Protein AF-0000000084356161 (afdb_homodimer)

Nearest PDB structures (foldseek):
  9g2r-assembly1_E  TM=7.927E-01  e=1.659E-05  Homo sapiens
  9g2r-assembly1_A  TM=8.317E-01  e=7.715E-05  Homo sapiens
  2z0v-assembly1_A  TM=7.159E-01  e=3.259E-04  Homo sapiens
  1wdz-assembly1_A  TM=3.996E-01  e=5.833E-02  Homo sapiens
  1y2o-assembly1_B  TM=3.896E-01  e=5.314E-01  Homo sapiens

Organism: NCBI:txid211096

Foldseek 3Di:
DPPPPPPVVVVVVVVVVVVVVVVVPVVPPPPPPPPDDDQCDPVLLVVLVVCVVVVPDPADADDDDPLLVVLVVVLVVVVVVLVVVLVPLCCLVAQASQPDCVVVVVVPVPDPVVLLVVVVVVVPVVVVVVVVVVVVPDQDDPCPDPDSPRNHYDLLVVLSVLLVVLVVCVVPPVCVVVSVVSNVSSVLSNVLSVLVNSLSVLSVVLRNVVSVVCCVPQVVVLVVLVVVLVSLSSSLSSLVVVLVVLPVVDDPVRRDPVVSVVSVVVSVVSVVVNVVSSVVSSVSSVVCVVPCPPVVSVVSSVVSVVVSVVVSVVSVVPDPD/DPPPPPPVVVVVVVVVVVVVVVVVVVVPPPPPPPPDDDQCDPVLLVVLVVCVVVVPDPADADDDDPLLVVLVVVLVVVVVVLVVVLVPLCCLVAQASQPDCVVVVVVPVPDPVVLLVVPVPPVPVVVVVVVVVVVVPPQDDPCPDPDSPRNHYDLLVVLSVLLVVLVVCVVPPVCVVVSVVSNVSSVLSNVLSVLVNSLSVCSVVLRNVVSVVCCVPQVVVLVVLVVVLVSLSSSLSSLVVVLVVLPVVDDPVRRDPVVSVVSVVVSVVSVVVNVVSSVVSSVSSVVCVVPCPPVVSVVSSVVSVVVSVVVSVVSVVVDPD

Secondary structure (DSSP, 8-state):
----THHHHHHHHHHHHHHHHHHHHHTTT---TT--SSS--HHHHHHHHHHHHHT-S---PPPPPHHHHHHHHHHHHHHHHHHHHHHHHGGGGSTTTT--GGGTGGGTTS-THHHHHHTTTTTTHHHHHHHHHHHTTSS--------TT----HHHHHHHHHHHHHGGGTT-GGGHHHHHHHHHHHHHHHHHHHHHHHHHHHIIIIIIIHHHHHIIIIIHHHHHHHHHHHHHHHHHHHHHHHHHHHHHH--TTT--HHHHHHHHHHHHHHHHHHHHHHHHHHHHHHHHHHH--HHHHHHHHHHHHHHHHHHHHHHHHHS--/----THHHHHHHHHHHHHHHHHHHHHTTT---TT--SSS--HHHHHHHHHHHHHT-S---PPPPPHHHHHHHHHHHHHHHHHHHHHHHHGGGGSTTTT--HHHHGGGTTS-TTTHHHHTTTTHHHHHHHHHHHHHTTSS--------TT----HHHHHHHHHHHHHGGGTT-GGGHHHHHHHHHHHHHHHHHHHHHHHHHHHIIIIIIIHHHHHIIIIIHHHHHHHHHHHHHHHHHHHHHHHHHHHHHH--TTT--HHHHHHHHHHHHHHHHHHHHHHHHHHHHHHHHHHH--HHHHHHHHHHHHHHHHHHHHHHHHHS--

Sequence (642 aa):
MSFNFDAFSKKLQDVAAQTSSKFNDTISNIDFKQIQESTTSTFDKTARLIEEKTNMKNIDITQYPQEYTQAVNKFKHYEQLINKALSFTTIVDHDDYDLNYHLSQSLTNYDVNELKSSFNSFSSKIKNTTNDLINNGILTNAHFGDNKNKKLGFNHTFSMKVMECLNLLKEYPEDEYLRLQLLNFSNIQNSLGDLKLIKNEIYKSEFNLSLKTLLLKKFKPIHDLIKQVEDHRITYDIQRSKVLDYTKKNNSTTIDQDKLEEIKNKMNQDEDVFANSIENCILEINKLFEELQLLEYFRKLVQAELDYHKNSVKLLESFDFMSFNFDAFSKKLQDVAAQTSSKFNDTISNIDFKQIQESTTSTFDKTARLIEEKTNMKNIDITQYPQEYTQAVNKFKHYEQLINKALSFTTIVDHDDYDLNYHLSQSLTNYDVNELKSSFNSFSSKIKNTTNDLINNGILTNAHFGDNKNKKLGFNHTFSMKVMECLNLLKEYPEDEYLRLQLLNFSNIQNSLGDLKLIKNEIYKSEFNLSLKTLLLKKFKPIHDLIKQVEDHRITYDIQRSKVLDYTKKNNSTTIDQDKLEEIKNKMNQDEDVFANSIENCILEINKLFEELQLLEYFRKLVQAELDYHKNSVKLLESFDF

pLDDT: mean 73.03, std 26.44, range [22.86, 98.19]

Radius of gyration: 39.64 Å; Cα contacts (8 Å, |Δi|>4): 483; chains: 2; bounding box: 60×140×83 Å

InterPro domains:
  IPR018859 BAR domain-containing family [PF10455] (41-318)
  IPR027267 AH/BAR domain superfamily [G3DSA:1.20.1270.60] (14-320)
  IPR027267 AH/BAR domain superfamily [SSF103657] (45-319)

Structure (mmCIF, N/CA/C/O backbone):
data_AF-0000000084356161-model_v1
#
loop_
_entity.id
_entity.type
_entity.pdbx_description
1 polymer 'Protein GVP36'
#
loop_
_atom_site.group_PDB
_atom_site.id
_atom_site.type_symbol
_atom_site.label_atom_id
_atom_site.label_alt_id
_atom_site.label_comp_id
_atom_site.label_asym_id
_atom_site.label_entity_id
_atom_site.label_seq_id
_atom_site.pdbx_PDB_ins_code
_atom_site.Cartn_x
_atom_site.Cartn_y
_atom_site.Cartn_z
_atom_site.occupancy
_atom_site.B_iso_or_equiv
_atom_site.auth_seq_id
_atom_site.auth_comp_id
_atom_site.auth_asym_id
_atom_site.auth_atom_id
_atom_site.pdbx_PDB_model_num
ATOM 1 N N . MET A 1 1 ? 23.047 35.031 -14.602 1 23.06 1 MET A N 1
ATOM 2 C CA . MET A 1 1 ? 21.844 35 -15.422 1 23.06 1 MET A CA 1
ATOM 3 C C . MET A 1 1 ? 20.672 35.625 -14.695 1 23.06 1 MET A C 1
ATOM 5 O O . MET A 1 1 ? 20.406 35.312 -13.531 1 23.06 1 MET A O 1
ATOM 9 N N . SER A 1 2 ? 20.391 36.938 -15.008 1 25.84 2 SER A N 1
ATOM 10 C CA . SER A 1 2 ? 19.5 37.969 -14.516 1 25.84 2 SER A CA 1
ATOM 11 C C . SER A 1 2 ? 18.047 37.5 -14.523 1 25.84 2 SER A C 1
ATOM 13 O O . SER A 1 2 ? 17.5 37.156 -15.57 1 25.84 2 SER A O 1
ATOM 15 N N . PHE A 1 3 ? 17.656 36.625 -13.547 1 28.77 3 PHE A N 1
ATOM 16 C CA . PHE A 1 3 ? 16.312 36.125 -13.305 1 28.77 3 PHE A CA 1
ATOM 17 C C . PHE A 1 3 ? 15.297 37.25 -13.375 1 28.77 3 PHE A C 1
ATOM 19 O O . PHE A 1 3 ? 15.398 38.219 -12.625 1 28.77 3 PHE A O 1
ATOM 26 N N . ASN A 1 4 ? 14.82 37.562 -14.664 1 29.33 4 ASN A N 1
ATOM 27 C CA . ASN A 1 4 ? 13.953 38.625 -15.156 1 29.33 4 ASN A CA 1
ATOM 28 C C . ASN A 1 4 ? 12.664 38.719 -14.352 1 29.33 4 ASN A C 1
ATOM 30 O O . ASN A 1 4 ? 11.812 37.844 -14.422 1 29.33 4 ASN A O 1
ATOM 34 N N . PHE A 1 5 ? 12.672 39.281 -13.125 1 28.12 5 PHE A N 1
ATOM 35 C CA . PHE A 1 5 ? 11.68 39.719 -12.148 1 28.12 5 PHE A CA 1
ATOM 36 C C . PHE A 1 5 ? 10.531 40.469 -12.836 1 28.12 5 PHE A C 1
ATOM 38 O O . PHE A 1 5 ? 9.578 40.875 -12.18 1 28.12 5 PHE A O 1
ATOM 45 N N . ASP A 1 6 ? 10.75 40.875 -14.188 1 33.78 6 ASP A N 1
ATOM 46 C CA . ASP A 1 6 ? 9.805 41.781 -14.844 1 33.78 6 ASP A CA 1
ATOM 47 C C . ASP A 1 6 ? 8.484 41.062 -15.125 1 33.78 6 ASP A C 1
ATOM 49 O O . ASP A 1 6 ? 7.418 41.656 -15.062 1 33.78 6 ASP A O 1
ATOM 53 N N . ALA A 1 7 ? 8.562 39.75 -15.562 1 33.25 7 ALA A N 1
ATOM 54 C CA . ALA A 1 7 ? 7.383 39.125 -16.141 1 33.25 7 ALA A CA 1
ATOM 55 C C . ALA A 1 7 ? 6.355 38.781 -15.055 1 33.25 7 ALA A C 1
ATOM 57 O O . ALA A 1 7 ? 5.152 38.781 -15.32 1 33.25 7 ALA A O 1
ATOM 58 N N . PHE A 1 8 ? 6.848 38.406 -13.836 1 31.08 8 PHE A N 1
ATOM 59 C CA . PHE A 1 8 ? 5.898 38.031 -12.797 1 31.08 8 PHE A CA 1
ATOM 60 C C . PHE A 1 8 ? 5.113 39.25 -12.328 1 31.08 8 PHE A C 1
ATOM 62 O O . PHE A 1 8 ? 3.934 39.156 -11.992 1 31.08 8 PHE A O 1
ATOM 69 N N . SER A 1 9 ? 5.77 40.469 -12.352 1 31.44 9 SER A N 1
ATOM 70 C CA . SER A 1 9 ? 5.086 41.719 -11.961 1 31.44 9 SER A CA 1
ATOM 71 C C . SER A 1 9 ? 3.938 42.031 -12.906 1 31.44 9 SER A C 1
ATOM 73 O O . SER A 1 9 ? 2.895 42.531 -12.477 1 31.44 9 SER A O 1
ATOM 75 N N . LYS A 1 10 ? 4.152 41.656 -14.18 1 34.88 10 LYS A N 1
ATOM 76 C CA . LYS A 1 10 ? 3.154 42 -15.188 1 34.88 10 LYS A CA 1
ATOM 77 C C . LYS A 1 10 ? 1.898 41.156 -15.039 1 34.88 10 LYS A C 1
ATOM 79 O O . LYS A 1 10 ? 0.782 41.656 -15.219 1 34.88 10 LYS A O 1
ATOM 84 N N . LYS A 1 11 ? 2.105 39.906 -14.734 1 33.34 11 LYS A N 1
ATOM 85 C CA . LYS A 1 11 ? 0.91 39.062 -14.688 1 33.34 11 LYS A CA 1
ATOM 86 C C . LYS A 1 11 ? 0.013 39.469 -13.516 1 33.34 11 LYS A C 1
ATOM 88 O O . LYS A 1 11 ? -1.214 39.406 -13.625 1 33.34 11 LYS A O 1
ATOM 93 N N . LEU A 1 12 ? 0.732 39.75 -12.43 1 31.34 12 LEU A N 1
ATOM 94 C CA . LEU A 1 12 ? -0.088 40.219 -11.328 1 31.34 12 LEU A CA 1
ATOM 95 C C . LEU A 1 12 ? -0.757 41.531 -11.672 1 31.34 12 LEU A C 1
ATOM 97 O O . LEU A 1 12 ? -1.89 41.781 -11.258 1 31.34 12 LEU A O 1
ATOM 101 N N . GLN A 1 13 ? -0.106 42.344 -12.531 1 33.88 13 GLN A N 1
ATOM 102 C CA . GLN A 1 13 ? -0.739 43.562 -12.984 1 33.88 13 GLN A CA 1
ATOM 103 C C . GLN A 1 13 ? -1.972 43.281 -13.836 1 33.88 13 GLN A C 1
ATOM 105 O O . GLN A 1 13 ? -2.98 43.969 -13.734 1 33.88 13 GLN A O 1
ATOM 110 N N . ASP A 1 14 ? -1.808 42.25 -14.68 1 34.5 14 ASP A N 1
ATOM 111 C CA . ASP A 1 14 ? -2.922 41.969 -15.578 1 34.5 14 ASP A CA 1
ATOM 112 C C . ASP A 1 14 ? -4.141 41.469 -14.812 1 34.5 14 ASP A C 1
ATOM 114 O O . ASP A 1 14 ? -5.277 41.812 -15.148 1 34.5 14 ASP A O 1
ATOM 118 N N . VAL A 1 15 ? -4.016 40.531 -13.859 1 34.47 15 VAL A N 1
ATOM 119 C CA . VAL A 1 15 ? -5.195 40.094 -13.125 1 34.47 15 VAL A CA 1
ATOM 120 C C . VAL A 1 15 ? -5.73 41.219 -12.258 1 34.47 15 VAL A C 1
ATOM 122 O O . VAL A 1 15 ? -6.945 41.375 -12.117 1 34.47 15 VAL A O 1
ATOM 125 N N . ALA A 1 16 ? -4.824 42.094 -11.742 1 31.66 16 ALA A N 1
ATOM 126 C CA . ALA A 1 16 ? -5.34 43.281 -11.07 1 31.66 16 ALA A CA 1
ATOM 127 C C . ALA A 1 16 ? -6.062 44.219 -12.055 1 31.66 16 ALA A C 1
ATOM 129 O O . ALA A 1 16 ? -7.062 44.844 -11.703 1 31.66 16 ALA A O 1
ATOM 130 N N . ALA A 1 17 ? -5.566 44.188 -13.297 1 34.09 17 ALA A N 1
ATOM 131 C CA . ALA A 1 17 ? -6.219 45 -14.305 1 34.09 17 ALA A CA 1
ATOM 132 C C . ALA A 1 17 ? -7.613 44.5 -14.625 1 34.09 17 ALA A C 1
ATOM 134 O O . ALA A 1 17 ? -8.547 45.281 -14.805 1 34.09 17 ALA A O 1
ATOM 135 N N . GLN A 1 18 ? -7.629 43.156 -14.859 1 32.16 18 GLN A N 1
ATOM 136 C CA . GLN A 1 18 ? -8.922 42.656 -15.312 1 32.16 18 GLN A CA 1
ATOM 137 C C . GLN A 1 18 ? -9.969 42.75 -14.203 1 32.16 18 GLN A C 1
ATOM 139 O O . GLN A 1 18 ? -11.148 43 -14.477 1 32.16 18 GLN A O 1
ATOM 144 N N . THR A 1 19 ? -9.523 42.469 -12.945 1 32.19 19 THR A N 1
ATOM 145 C CA . THR A 1 19 ? -10.539 42.594 -11.906 1 32.19 19 THR A CA 1
ATOM 146 C C . THR A 1 19 ? -10.836 44.062 -11.617 1 32.19 19 THR A C 1
ATOM 148 O O . THR A 1 19 ? -11.906 44.406 -11.109 1 32.19 19 THR A O 1
ATOM 151 N N . SER A 1 20 ? -9.883 44.906 -12.023 1 32.5 20 SER A N 1
ATOM 152 C CA . SER A 1 20 ? -10.18 46.312 -11.773 1 32.5 20 SER A CA 1
ATOM 153 C C . SER A 1 20 ? -11.305 46.812 -12.672 1 32.5 20 SER A C 1
ATOM 155 O O . SER A 1 20 ? -12.133 47.625 -12.258 1 32.5 20 SER A O 1
ATOM 157 N N . SER A 1 21 ? -11.258 46.344 -13.914 1 31.48 21 SER A N 1
ATOM 158 C CA . SER A 1 21 ? -12.266 46.906 -14.797 1 31.48 21 SER A CA 1
ATOM 159 C C . SER A 1 21 ? -13.672 46.5 -14.391 1 31.48 21 SER A C 1
ATOM 161 O O . SER A 1 21 ? -14.609 47.281 -14.477 1 31.48 21 SER A O 1
ATOM 163 N N . LYS A 1 22 ? -13.758 45.156 -14.133 1 33 22 LYS A N 1
ATOM 164 C CA . LYS A 1 22 ? -15.133 44.75 -13.867 1 33 22 LYS A CA 1
ATOM 165 C C . LYS A 1 22 ? -15.648 45.375 -12.57 1 33 22 LYS A C 1
ATOM 167 O O . LYS A 1 22 ? -16.859 45.406 -12.336 1 33 22 LYS A O 1
ATOM 172 N N . PHE A 1 23 ? -14.664 45.656 -11.766 1 30.62 23 PHE A N 1
ATOM 173 C CA . PHE A 1 23 ? -15.102 46.281 -10.531 1 30.62 23 PHE A CA 1
ATOM 174 C C . PHE A 1 23 ? -15.617 47.719 -10.797 1 30.62 23 PHE A C 1
ATOM 176 O O . PHE A 1 23 ? -16.453 48.219 -10.055 1 30.62 23 PHE A O 1
ATOM 183 N N . ASN A 1 24 ? -15.125 48.312 -11.859 1 31.55 24 ASN A N 1
ATOM 184 C CA . ASN A 1 24 ? -15.609 49.656 -12.117 1 31.55 24 ASN A CA 1
ATOM 185 C C . ASN A 1 24 ? -17.094 49.656 -12.492 1 31.55 24 ASN A C 1
ATOM 187 O O . ASN A 1 24 ? -17.828 50.562 -12.117 1 31.55 24 ASN A O 1
ATOM 191 N N . ASP A 1 25 ? -17.453 48.688 -13.344 1 31.06 25 ASP A N 1
ATOM 192 C CA . ASP A 1 25 ? -18.797 48.844 -13.867 1 31.06 25 ASP A CA 1
ATOM 193 C C . ASP A 1 25 ? -19.844 48.625 -12.773 1 31.06 25 ASP A C 1
ATOM 195 O O . ASP A 1 25 ? -20.938 49.188 -12.812 1 31.06 25 ASP A O 1
ATOM 199 N N . THR A 1 26 ? -19.641 47.531 -11.977 1 30.28 26 THR A N 1
ATOM 200 C CA . THR A 1 26 ? -20.766 47.219 -11.109 1 30.28 26 THR A CA 1
ATOM 201 C C . THR A 1 26 ? -20.922 48.25 -10.016 1 30.28 26 THR A C 1
ATOM 203 O O . THR A 1 26 ? -21.969 48.344 -9.367 1 30.28 26 THR A O 1
ATOM 206 N N . ILE A 1 27 ? -19.812 49.031 -9.789 1 33.41 27 ILE A N 1
ATOM 207 C CA . ILE A 1 27 ? -19.922 50 -8.703 1 33.41 27 ILE A CA 1
ATOM 208 C C . ILE A 1 27 ? -20.734 51.188 -9.18 1 33.41 27 ILE A C 1
ATOM 210 O O . ILE A 1 27 ? -20.953 52.156 -8.422 1 33.41 27 ILE A O 1
ATOM 214 N N . SER A 1 28 ? -21.078 51.25 -10.422 1 30.38 28 SER A N 1
ATOM 215 C CA . SER A 1 28 ? -21.75 52.469 -10.781 1 30.38 28 SER A CA 1
ATOM 216 C C . SER A 1 28 ? -23.078 52.625 -10.023 1 30.38 28 SER A C 1
ATOM 218 O O . SER A 1 28 ? -23.453 53.719 -9.641 1 30.38 28 SER A O 1
ATOM 220 N N . ASN A 1 29 ? -23.906 51.594 -10.211 1 28.81 29 ASN A N 1
ATOM 221 C CA . ASN A 1 29 ? -25.297 51.906 -9.906 1 28.81 29 ASN A CA 1
ATOM 222 C C . ASN A 1 29 ? -25.562 51.875 -8.406 1 28.81 29 ASN A C 1
ATOM 224 O O . ASN A 1 29 ? -26.703 51.75 -7.969 1 28.81 29 ASN A O 1
ATOM 228 N N . ILE A 1 30 ? -24.484 51.594 -7.598 1 29.44 30 ILE A N 1
ATOM 229 C CA . ILE A 1 30 ? -24.906 51.594 -6.203 1 29.44 30 ILE A CA 1
ATOM 230 C C . ILE A 1 30 ? -25.328 53.031 -5.816 1 29.44 30 ILE A C 1
ATOM 232 O O . ILE A 1 30 ? -24.578 53.969 -6.043 1 29.44 30 ILE A O 1
ATOM 236 N N . ASP A 1 31 ? -26.594 53.25 -5.852 1 26.95 31 ASP A N 1
ATOM 237 C CA . ASP A 1 31 ? -27.266 54.438 -5.297 1 26.95 31 ASP A CA 1
ATOM 238 C C . ASP A 1 31 ? -26.688 54.812 -3.932 1 26.95 31 ASP A C 1
ATOM 240 O O . ASP A 1 31 ? -26.859 54.062 -2.961 1 26.95 31 ASP A O 1
ATOM 244 N N . PHE A 1 32 ? -25.562 55.438 -3.91 1 27.83 32 PHE A N 1
ATOM 245 C CA . PHE A 1 32 ? -24.75 55.938 -2.812 1 27.83 32 PHE A CA 1
ATOM 246 C C . PHE A 1 32 ? -25.594 56.812 -1.892 1 27.83 32 PHE A C 1
ATOM 248 O O . PHE A 1 32 ? -25.062 57.469 -0.978 1 27.83 32 PHE A O 1
ATOM 255 N N . LYS A 1 33 ? -26.797 57.125 -2.262 1 31.03 33 LYS A N 1
ATOM 256 C CA . LYS A 1 33 ? -27.406 58.156 -1.456 1 31.03 33 LYS A CA 1
ATOM 257 C C . LYS A 1 33 ? -27.391 57.812 0.025 1 31.03 33 LYS A C 1
ATOM 259 O O . LYS A 1 33 ? -27.125 58.656 0.877 1 31.03 33 LYS A O 1
ATOM 264 N N . GLN A 1 34 ? -28.156 56.719 0.446 1 26.97 34 GLN A N 1
ATOM 265 C CA . GLN A 1 34 ? -28.672 56.688 1.809 1 26.97 34 GLN A CA 1
ATOM 266 C C . GLN A 1 34 ? -27.594 56.25 2.795 1 26.97 34 GLN A C 1
ATOM 268 O O . GLN A 1 34 ? -27.812 55.312 3.578 1 26.97 34 GLN A O 1
ATOM 273 N N . ILE A 1 35 ? -26.375 56.062 2.334 1 30.77 35 ILE A N 1
ATOM 274 C CA . ILE A 1 35 ? -25.422 55.656 3.344 1 30.77 35 ILE A CA 1
ATOM 275 C C . ILE A 1 35 ? -25.203 56.781 4.352 1 30.77 35 ILE A C 1
ATOM 277 O O . ILE A 1 35 ? -24.484 57.719 4.074 1 30.77 35 ILE A O 1
ATOM 281 N N . GLN A 1 36 ? -26.109 57.219 5.086 1 27.5 36 GLN A N 1
ATOM 282 C CA . GLN A 1 36 ? -26.078 58.281 6.078 1 27.5 36 GLN A CA 1
ATOM 283 C C . GLN A 1 36 ? -24.984 58.031 7.121 1 27.5 36 GLN A C 1
ATOM 285 O O . GLN A 1 36 ? -24.25 58.938 7.5 1 27.5 36 GLN A O 1
ATOM 290 N N . GLU A 1 37 ? -25.219 57.156 8.234 1 33.16 37 GLU A N 1
ATOM 291 C CA . GLU A 1 37 ? -24.812 57.344 9.617 1 33.16 37 GLU A CA 1
ATOM 292 C C . GLU A 1 37 ? -23.312 57.125 9.789 1 33.16 37 GLU A C 1
ATOM 294 O O . GLU A 1 37 ? -22.672 56.5 8.953 1 33.16 37 GLU A O 1
ATOM 299 N N . SER A 1 38 ? -22.531 57.375 11.234 1 38.47 38 SER A N 1
ATOM 300 C CA . SER A 1 38 ? -21.266 57.625 11.906 1 38.47 38 SER A CA 1
ATOM 301 C C . SER A 1 38 ? -20.297 56.469 11.703 1 38.47 38 SER A C 1
ATOM 303 O O . SER A 1 38 ? -19.156 56.531 12.18 1 38.47 38 SER A O 1
ATOM 305 N N . THR A 1 39 ? -20.75 55.25 11.805 1 45.12 39 THR A N 1
ATOM 306 C CA . THR A 1 39 ? -19.859 54.094 11.875 1 45.12 39 THR A CA 1
ATOM 307 C C . THR A 1 39 ? -19.078 53.938 10.578 1 45.12 39 THR A C 1
ATOM 309 O O . THR A 1 39 ? -19.609 54.188 9.492 1 45.12 39 THR A O 1
ATOM 312 N N . THR A 1 40 ? -17.781 54.156 10.68 1 54.06 40 THR A N 1
ATOM 313 C CA . THR A 1 40 ? -16.922 53.875 9.539 1 54.06 40 THR A CA 1
ATOM 314 C C . THR A 1 40 ? -17.516 52.781 8.656 1 54.06 40 THR A C 1
ATOM 316 O O . THR A 1 40 ? -17.719 51.656 9.109 1 54.06 40 THR A O 1
ATOM 319 N N . SER A 1 41 ? -18.141 53.094 7.527 1 59.59 41 SER A N 1
ATOM 320 C CA . SER A 1 41 ? -18.938 52.312 6.586 1 59.59 41 SER A CA 1
ATOM 321 C C . SER A 1 41 ? -18.109 51.188 5.961 1 59.59 41 SER A C 1
ATOM 323 O O . SER A 1 41 ? -16.875 51.25 5.945 1 59.59 41 SER A O 1
ATOM 325 N N . THR A 1 42 ? -18.812 50.062 5.836 1 63.44 42 THR A N 1
ATOM 326 C CA . THR A 1 42 ? -18.266 48.969 5.055 1 63.44 42 THR A CA 1
ATOM 327 C C . THR A 1 42 ? -17.578 49.469 3.795 1 63.44 42 THR A C 1
ATOM 329 O O . THR A 1 42 ? -16.578 48.906 3.359 1 63.44 42 THR A O 1
ATOM 332 N N . PHE A 1 43 ? -18.047 50.656 3.344 1 57.66 43 PHE A N 1
ATOM 333 C CA . PHE A 1 43 ? -17.484 51.25 2.133 1 57.66 43 PHE A CA 1
ATOM 334 C C . PHE A 1 43 ? -16.109 51.844 2.408 1 57.66 43 PHE A C 1
ATOM 336 O O . PHE A 1 43 ? -15.188 51.688 1.614 1 57.66 43 PHE A O 1
ATOM 343 N N . ASP A 1 44 ? -16.016 52.531 3.52 1 65.12 44 ASP A N 1
ATOM 344 C CA . ASP A 1 44 ? -14.742 53.156 3.852 1 65.12 44 ASP A CA 1
ATOM 345 C C . ASP A 1 44 ? -13.656 52.094 4.066 1 65.12 44 ASP A C 1
ATOM 347 O O . ASP A 1 44 ? -12.516 52.281 3.639 1 65.12 44 ASP A O 1
ATOM 351 N N . LYS A 1 45 ? -14.078 51.062 4.648 1 74.06 45 LYS A N 1
ATOM 352 C CA . LYS A 1 45 ? -13.125 50 4.941 1 74.06 45 LYS A CA 1
ATOM 353 C C . LYS A 1 45 ? -12.648 49.312 3.658 1 74.06 45 LYS A C 1
ATOM 355 O O . LYS A 1 45 ? -11.461 49.031 3.51 1 74.06 45 LYS A O 1
ATOM 360 N N . THR A 1 46 ? -13.547 49 2.844 1 68.81 46 THR A N 1
ATOM 361 C CA . THR A 1 46 ? -13.188 48.406 1.573 1 68.81 46 THR A CA 1
ATOM 362 C C . THR A 1 46 ? -12.258 49.312 0.775 1 68.81 46 THR A C 1
ATOM 364 O O . THR A 1 46 ? -11.281 48.844 0.185 1 68.81 46 THR A O 1
ATOM 367 N N . ALA A 1 47 ? -12.562 50.562 0.8 1 65.75 47 ALA A N 1
ATOM 368 C CA . ALA A 1 47 ? -11.734 51.531 0.08 1 65.75 47 ALA A CA 1
ATOM 369 C C . ALA A 1 47 ? -10.312 51.531 0.634 1 65.75 47 ALA A C 1
ATOM 371 O O . ALA A 1 47 ? -9.344 51.562 -0.128 1 65.75 47 ALA A O 1
ATOM 372 N N . ARG A 1 48 ? -10.297 51.469 1.894 1 71 48 ARG A N 1
ATOM 373 C CA . ARG A 1 48 ? -8.984 51.531 2.521 1 71 48 ARG A CA 1
ATOM 374 C C . ARG A 1 48 ? -8.195 50.25 2.213 1 71 48 ARG A C 1
ATOM 376 O O . ARG A 1 48 ? -6.988 50.312 1.967 1 71 48 ARG A O 1
ATOM 383 N N . LEU A 1 49 ? -8.93 49.219 2.25 1 70.88 49 LEU A N 1
ATOM 384 C CA . LEU A 1 49 ? -8.289 47.938 1.966 1 70.88 49 LEU A CA 1
ATOM 385 C C . LEU A 1 49 ? -7.727 47.906 0.548 1 70.88 49 LEU A C 1
ATOM 387 O O . LEU A 1 49 ? -6.621 47.406 0.323 1 70.88 49 LEU A O 1
ATOM 391 N N . ILE A 1 50 ? -8.445 48.406 -0.389 1 64.62 50 ILE A N 1
ATOM 392 C CA . ILE A 1 50 ? -8.008 48.5 -1.777 1 64.62 50 ILE A CA 1
ATOM 393 C C . ILE A 1 50 ? -6.793 49.406 -1.879 1 64.62 50 ILE A C 1
ATOM 395 O O . ILE A 1 50 ? -5.828 49.094 -2.582 1 64.62 50 ILE A O 1
ATOM 399 N N . GLU A 1 51 ? -6.852 50.469 -1.167 1 68.38 51 GLU A N 1
ATOM 400 C CA . GLU A 1 51 ? -5.734 51.406 -1.183 1 68.38 51 GLU A CA 1
ATOM 401 C C . GLU A 1 51 ? -4.461 50.75 -0.648 1 68.38 51 GLU A C 1
ATOM 403 O O . GLU A 1 51 ? -3.375 50.969 -1.195 1 68.38 51 GLU A O 1
ATOM 408 N N . GLU A 1 52 ? -4.613 50 0.329 1 70.31 52 GLU A N 1
ATOM 409 C CA . GLU A 1 52 ? -3.459 49.344 0.922 1 70.31 52 GLU A CA 1
ATOM 410 C C . GLU A 1 52 ? -2.871 48.312 -0.029 1 70.31 52 GLU A C 1
ATOM 412 O O . GLU A 1 52 ? -1.651 48.156 -0.114 1 70.31 52 GLU A O 1
ATOM 417 N N . LYS A 1 53 ? -3.768 47.688 -0.741 1 66.62 53 LYS A N 1
ATOM 418 C CA . LYS A 1 53 ? -3.328 46.594 -1.617 1 66.62 53 LYS A CA 1
ATOM 419 C C . LYS A 1 53 ? -2.725 47.125 -2.908 1 66.62 53 LYS A C 1
ATOM 421 O O . LYS A 1 53 ? -1.855 46.5 -3.51 1 66.62 53 LYS A O 1
ATOM 426 N N . THR A 1 54 ? -3.201 48.219 -3.381 1 61.09 54 THR A N 1
ATOM 427 C CA . THR A 1 54 ? -2.756 48.781 -4.656 1 61.09 54 THR A CA 1
ATOM 428 C C . THR A 1 54 ? -1.592 49.75 -4.449 1 61.09 54 THR A C 1
ATOM 430 O O . THR A 1 54 ? -1.013 50.25 -5.414 1 61.09 54 THR A O 1
ATOM 433 N N . ASN A 1 55 ? -0.927 49.781 -3.352 1 63.16 55 ASN A N 1
ATOM 434 C CA . ASN A 1 55 ? 0.174 50.688 -3.018 1 63.16 55 ASN A CA 1
ATOM 435 C C . ASN A 1 55 ? -0.002 52.062 -3.668 1 63.16 55 ASN A C 1
ATOM 437 O O . ASN A 1 55 ? 0.978 52.688 -4.066 1 63.16 55 ASN A O 1
ATOM 441 N N . MET A 1 56 ? -1.025 52.375 -4.211 1 53.66 56 MET A N 1
ATOM 442 C CA . MET A 1 56 ? -1.209 53.594 -4.988 1 53.66 56 MET A CA 1
ATOM 443 C C . MET A 1 56 ? -0.831 54.812 -4.168 1 53.66 56 MET A C 1
ATOM 445 O O . MET A 1 56 ? -0.356 55.812 -4.715 1 53.66 56 MET A O 1
ATOM 449 N N . LYS A 1 57 ? -1.246 54.969 -2.916 1 58.22 57 LYS A N 1
ATOM 450 C CA . LYS A 1 57 ? -0.941 56.188 -2.145 1 58.22 57 LYS A CA 1
ATOM 451 C C . LYS A 1 57 ? -0.074 55.844 -0.933 1 58.22 57 LYS A C 1
ATOM 453 O O . LYS A 1 57 ? -0.136 54.75 -0.404 1 58.22 57 LYS A O 1
ATOM 458 N N . ASN A 1 58 ? 0.968 56.562 -0.9 1 59.16 58 ASN A N 1
ATOM 459 C CA . ASN A 1 58 ? 1.775 56.531 0.314 1 59.16 58 ASN A CA 1
ATOM 460 C C . ASN A 1 58 ? 0.904 56.531 1.567 1 59.16 58 ASN A C 1
ATOM 462 O O . ASN A 1 58 ? 0.75 57.594 2.205 1 59.16 58 ASN A O 1
ATOM 466 N N . ILE A 1 59 ? 0.035 55.562 1.667 1 68.81 59 ILE A N 1
ATOM 467 C CA . ILE A 1 59 ? -0.886 55.594 2.799 1 68.81 59 ILE A CA 1
ATOM 468 C C . ILE A 1 59 ? -0.181 55.062 4.047 1 68.81 59 ILE A C 1
ATOM 470 O O . ILE A 1 59 ? 0.606 54.125 3.971 1 68.81 59 ILE A O 1
ATOM 474 N N . ASP A 1 60 ? -0.307 55.812 5.066 1 75.12 60 ASP A N 1
ATOM 475 C CA . ASP A 1 60 ? 0.249 55.469 6.367 1 75.12 60 ASP A CA 1
ATOM 476 C C . ASP A 1 60 ? -0.533 54.312 6.996 1 75.12 60 ASP A C 1
ATOM 478 O O . ASP A 1 60 ? -1.711 54.469 7.328 1 75.12 60 ASP A O 1
ATOM 482 N N . ILE A 1 61 ? 0.013 53.125 6.973 1 84.19 61 ILE A N 1
ATOM 483 C CA . ILE A 1 61 ? -0.631 51.938 7.523 1 84.19 61 ILE A CA 1
ATOM 484 C C . ILE A 1 61 ? -0.079 51.656 8.914 1 84.19 61 ILE A C 1
ATOM 486 O O . ILE A 1 61 ? 1.138 51.594 9.109 1 84.19 61 ILE A O 1
ATOM 490 N N . THR A 1 62 ? -1.054 51.562 9.859 1 89.62 62 THR A N 1
ATOM 491 C CA . THR A 1 62 ? -0.649 51.25 11.219 1 89.62 62 THR A CA 1
ATOM 492 C C . THR A 1 62 ? -0.038 49.844 11.281 1 89.62 62 THR A C 1
ATOM 494 O O . THR A 1 62 ? -0.585 48.906 10.711 1 89.62 62 THR A O 1
ATOM 497 N N . GLN A 1 63 ? 1.084 49.781 11.906 1 89.81 63 GLN A N 1
ATOM 498 C CA . GLN A 1 63 ? 1.771 48.469 12.016 1 89.81 63 GLN A CA 1
ATOM 499 C C . GLN A 1 63 ? 1.325 47.719 13.266 1 89.81 63 GLN A C 1
ATOM 501 O O . GLN A 1 63 ? 0.968 48.344 14.273 1 89.81 63 GLN A O 1
ATOM 506 N N . TYR A 1 64 ? 1.285 46.469 13.117 1 94.12 64 TYR A N 1
ATOM 507 C CA . TYR A 1 64 ? 0.966 45.625 14.273 1 94.12 64 TYR A CA 1
ATOM 508 C C . TYR A 1 64 ? 2.158 45.531 15.211 1 94.12 64 TYR A C 1
ATOM 510 O O . TYR A 1 64 ? 3.311 45.562 14.773 1 94.12 64 TYR A O 1
ATOM 518 N N . PRO A 1 65 ? 1.873 45.375 16.531 1 94 65 PRO A N 1
ATOM 519 C CA . PRO A 1 65 ? 2.973 45.062 17.453 1 94 65 PRO A CA 1
ATOM 520 C C . PRO A 1 65 ? 3.666 43.75 17.125 1 94 65 PRO A C 1
ATOM 522 O O . PRO A 1 65 ? 3.031 42.812 16.609 1 94 65 PRO A O 1
ATOM 525 N N . GLN A 1 66 ? 4.969 43.625 17.469 1 93.25 66 GLN A N 1
ATOM 526 C CA . GLN A 1 66 ? 5.777 42.469 17.172 1 93.25 66 GLN A CA 1
ATOM 527 C C . GLN A 1 66 ? 5.215 41.219 17.844 1 93.25 66 GLN A C 1
ATOM 529 O O . GLN A 1 66 ? 5.219 40.125 17.266 1 93.25 66 GLN A O 1
ATOM 534 N N . GLU A 1 67 ? 4.754 41.375 19.047 1 94.56 67 GLU A N 1
ATOM 535 C CA . GLU A 1 67 ? 4.199 40.25 19.797 1 94.56 67 GLU A CA 1
ATOM 536 C C . GLU A 1 67 ? 3.01 39.625 19.062 1 94.56 67 GLU A C 1
ATOM 538 O O . GLU A 1 67 ? 2.863 38.406 19.016 1 94.56 67 GLU A O 1
ATOM 543 N N . TYR A 1 68 ? 2.201 40.438 18.531 1 97.12 68 TYR A N 1
ATOM 544 C CA . TYR A 1 68 ? 1.032 39.969 17.797 1 97.12 68 TYR A CA 1
ATOM 545 C C . TYR A 1 68 ? 1.445 39.281 16.516 1 97.12 68 TYR A C 1
ATOM 547 O O . TYR A 1 68 ? 0.953 38.188 16.219 1 97.12 68 TYR A O 1
ATOM 555 N N . THR A 1 69 ? 2.326 39.875 15.742 1 95.5 69 THR A N 1
ATOM 556 C CA . THR A 1 69 ? 2.779 39.281 14.484 1 95.5 69 THR A CA 1
ATOM 557 C C . THR A 1 69 ? 3.439 37.938 14.727 1 95.5 69 THR A C 1
ATOM 559 O O . THR A 1 69 ? 3.223 37 13.961 1 95.5 69 THR A O 1
ATOM 562 N N . GLN A 1 70 ? 4.18 37.812 15.75 1 94.06 70 GLN A N 1
ATOM 563 C CA . GLN A 1 70 ? 4.848 36.562 16.062 1 94.06 70 GLN A CA 1
ATOM 564 C C . GLN A 1 70 ? 3.84 35.5 16.484 1 94.06 70 GLN A C 1
ATOM 566 O O . GLN A 1 70 ? 3.959 34.344 16.078 1 94.06 70 GLN A O 1
ATOM 571 N N . ALA A 1 71 ? 2.896 35.906 17.297 1 95.94 71 ALA A N 1
ATOM 572 C CA . ALA A 1 71 ? 1.87 34.969 17.734 1 95.94 71 ALA A CA 1
ATOM 573 C C . ALA A 1 71 ? 1.056 34.438 16.562 1 95.94 71 ALA A C 1
ATOM 575 O O . ALA A 1 71 ? 0.792 33.25 16.453 1 95.94 71 ALA A O 1
ATOM 576 N N . VAL A 1 72 ? 0.688 35.312 15.695 1 97 72 VAL A N 1
ATOM 577 C CA . VAL A 1 72 ? -0.126 34.938 14.547 1 97 72 VAL A CA 1
ATOM 578 C C . VAL A 1 72 ? 0.686 34.062 13.594 1 97 72 VAL A C 1
ATOM 580 O O . VAL A 1 72 ? 0.162 33.094 13.031 1 97 72 VAL A O 1
ATOM 583 N N . ASN A 1 73 ? 1.939 34.406 13.359 1 95.5 73 ASN A N 1
ATOM 584 C CA . ASN A 1 73 ? 2.799 33.594 12.508 1 95.5 73 ASN A CA 1
ATOM 585 C C . ASN A 1 73 ? 2.949 32.156 13.055 1 95.5 73 ASN A C 1
ATOM 587 O O . ASN A 1 73 ? 2.861 31.203 12.305 1 95.5 73 ASN A O 1
ATOM 591 N N . LYS A 1 74 ? 3.227 32.062 14.328 1 95.44 74 LYS A N 1
ATOM 592 C CA . LYS A 1 74 ? 3.326 30.75 14.961 1 95.44 74 LYS A CA 1
ATOM 593 C C . LYS A 1 74 ? 2.029 29.969 14.797 1 95.44 74 LYS A C 1
ATOM 595 O O . LYS A 1 74 ? 2.059 28.781 14.477 1 95.44 74 LYS A O 1
ATOM 600 N N . PHE A 1 75 ? 0.919 30.688 15.062 1 97.06 75 PHE A N 1
ATOM 601 C CA . PHE A 1 75 ? -0.401 30.094 14.883 1 97.06 75 PHE A CA 1
ATOM 602 C C . PHE A 1 75 ? -0.558 29.531 13.477 1 97.06 75 PHE A C 1
ATOM 604 O O . PHE A 1 75 ? -0.964 28.391 13.305 1 97.06 75 PHE A O 1
ATOM 611 N N . LYS A 1 76 ? -0.191 30.188 12.453 1 95.88 76 LYS A N 1
ATOM 612 C CA . LYS A 1 76 ? -0.316 29.781 11.055 1 95.88 76 LYS A CA 1
ATOM 613 C C . LYS A 1 76 ? 0.624 28.625 10.734 1 95.88 76 LYS A C 1
ATOM 615 O O . LYS A 1 76 ? 0.281 27.734 9.953 1 95.88 76 LYS A O 1
ATOM 620 N N . HIS A 1 77 ? 1.782 28.656 11.312 1 95.19 77 HIS A N 1
ATOM 621 C CA . HIS A 1 77 ? 2.732 27.562 11.086 1 95.19 77 HIS A CA 1
ATOM 622 C C . HIS A 1 77 ? 2.221 26.25 11.68 1 95.19 77 HIS A C 1
ATOM 624 O O . HIS A 1 77 ? 2.373 25.188 11.07 1 95.19 77 HIS A O 1
ATOM 630 N N . TYR A 1 78 ? 1.649 26.312 12.883 1 95.88 78 TYR A N 1
ATOM 631 C CA . TYR A 1 78 ? 1.068 25.109 13.492 1 95.88 78 TYR A CA 1
ATOM 632 C C . TYR A 1 78 ? -0.094 24.594 12.656 1 95.88 78 TYR A C 1
ATOM 634 O O . TYR A 1 78 ? -0.243 23.375 12.484 1 95.88 78 TYR A O 1
ATOM 642 N N . GLU A 1 79 ? -0.874 25.531 12.234 1 95.31 79 GLU A N 1
ATOM 643 C CA . GLU A 1 79 ? -1.982 25.125 11.367 1 95.31 79 GLU A CA 1
ATOM 644 C C . GLU A 1 79 ? -1.478 24.453 10.102 1 95.31 79 GLU A C 1
ATOM 646 O O . GLU A 1 79 ? -2.037 23.438 9.664 1 95.31 79 GLU A O 1
ATOM 651 N N . GLN A 1 80 ? -0.475 25.016 9.484 1 93.69 80 GLN A N 1
ATOM 652 C CA . GLN A 1 80 ? 0.129 24.453 8.289 1 93.69 80 GLN A CA 1
ATOM 653 C C . GLN A 1 80 ? 0.688 23.047 8.57 1 93.69 80 GLN A C 1
ATOM 655 O O . GLN A 1 80 ? 0.567 22.156 7.734 1 93.69 80 GLN A O 1
ATOM 660 N N . LEU A 1 81 ? 1.305 22.891 9.664 1 94.25 81 LEU A N 1
ATOM 661 C CA . LEU A 1 81 ? 1.836 21.594 10.078 1 94.25 81 LEU A CA 1
ATOM 662 C C . LEU A 1 81 ? 0.728 20.547 10.141 1 94.25 81 LEU A C 1
ATOM 664 O O . LEU A 1 81 ? 0.86 19.453 9.57 1 94.25 81 LEU A O 1
ATOM 668 N N . ILE A 1 82 ? -0.338 20.891 10.797 1 94.56 82 ILE A N 1
ATOM 669 C CA . ILE A 1 82 ? -1.463 19.984 10.945 1 94.56 82 ILE A CA 1
ATOM 670 C C . ILE A 1 82 ? -2.047 19.656 9.578 1 94.56 82 ILE A C 1
ATOM 672 O O . ILE A 1 82 ? -2.289 18.484 9.266 1 94.56 82 ILE A O 1
ATOM 676 N N . ASN A 1 83 ? -2.195 20.641 8.727 1 91.5 83 ASN A N 1
ATOM 677 C CA . ASN A 1 83 ? -2.771 20.438 7.402 1 91.5 83 ASN A CA 1
ATOM 678 C C . ASN A 1 83 ? -1.868 19.578 6.52 1 91.5 83 ASN A C 1
ATOM 680 O O . ASN A 1 83 ? -2.354 18.766 5.734 1 91.5 83 ASN A O 1
ATOM 684 N N . LYS A 1 84 ? -0.611 19.734 6.617 1 89 84 LYS A N 1
ATOM 685 C CA . LYS A 1 84 ? 0.33 18.922 5.848 1 89 84 LYS A CA 1
ATOM 686 C C . LYS A 1 84 ? 0.272 17.453 6.277 1 89 84 LYS A C 1
ATOM 688 O O . LYS A 1 84 ? 0.271 16.562 5.434 1 89 84 LYS A O 1
ATOM 693 N N . ALA A 1 85 ? 0.243 17.219 7.609 1 91.06 85 ALA A N 1
ATOM 694 C CA . ALA A 1 85 ? 0.129 15.859 8.117 1 91.06 85 ALA A CA 1
ATOM 695 C C . ALA A 1 85 ? -1.183 15.211 7.676 1 91.06 85 ALA A C 1
ATOM 697 O O . ALA A 1 85 ? -1.198 14.07 7.219 1 91.06 85 ALA A O 1
ATOM 698 N N . LEU A 1 86 ? -2.234 16.016 7.719 1 89.31 86 LEU A N 1
ATOM 699 C CA . LEU A 1 86 ? -3.555 15.523 7.348 1 89.31 86 LEU A CA 1
ATOM 700 C C . LEU A 1 86 ? -3.631 15.242 5.852 1 89.31 86 LEU A C 1
ATOM 702 O O . LEU A 1 86 ? -4.305 14.297 5.426 1 89.31 86 LEU A O 1
ATOM 706 N N . SER A 1 87 ? -2.984 16.062 5.09 1 85.88 87 SER A N 1
ATOM 707 C CA . SER A 1 87 ? -3.033 15.898 3.641 1 85.88 87 SER A CA 1
ATOM 708 C C . SER A 1 87 ? -2.488 14.531 3.221 1 85.88 87 SER A C 1
ATOM 710 O O . SER A 1 87 ? -2.943 13.953 2.234 1 85.88 87 SER A O 1
ATOM 712 N N . PHE A 1 88 ? -1.614 14.016 3.93 1 88.88 88 PHE A N 1
ATOM 713 C CA . PHE A 1 88 ? -1.051 12.711 3.602 1 88.88 88 PHE A CA 1
ATOM 714 C C . PHE A 1 88 ? -1.872 11.586 4.234 1 88.88 88 PHE A C 1
ATOM 716 O O . PHE A 1 88 ? -2.225 10.617 3.562 1 88.88 88 PHE A O 1
ATOM 723 N N . THR A 1 89 ? -2.18 11.656 5.543 1 91.31 89 THR A N 1
ATOM 724 C CA . THR A 1 89 ? -2.779 10.562 6.297 1 91.31 89 THR A CA 1
ATOM 725 C C . THR A 1 89 ? -4.203 10.289 5.812 1 91.31 89 THR A C 1
ATOM 727 O O . THR A 1 89 ? -4.766 9.234 6.098 1 91.31 89 THR A O 1
ATOM 730 N N . THR A 1 90 ? -4.75 11.18 5.078 1 86.06 90 THR A N 1
ATOM 731 C CA . THR A 1 90 ? -6.09 10.977 4.543 1 86.06 90 THR A CA 1
ATOM 732 C C . THR A 1 90 ? -6.109 9.812 3.561 1 86.06 90 THR A C 1
ATOM 734 O O . THR A 1 90 ? -7.172 9.25 3.279 1 86.06 90 THR A O 1
ATOM 737 N N . ILE A 1 91 ? -4.969 9.438 3.082 1 86.69 91 ILE A N 1
ATOM 738 C CA . ILE A 1 91 ? -4.867 8.32 2.143 1 86.69 91 ILE A CA 1
ATOM 739 C C . ILE A 1 91 ? -5.402 7.051 2.793 1 86.69 91 ILE A C 1
ATOM 741 O O . ILE A 1 91 ? -5.961 6.188 2.113 1 86.69 91 ILE A O 1
ATOM 745 N N . VAL A 1 92 ? -5.25 6.883 4.156 1 87.81 92 VAL A N 1
ATOM 746 C CA . VAL A 1 92 ? -5.629 5.676 4.883 1 87.81 92 VAL A CA 1
ATOM 747 C C . VAL A 1 92 ? -7.148 5.562 4.941 1 87.81 92 VAL A C 1
ATOM 749 O O . VAL A 1 92 ? -7.688 4.504 5.281 1 87.81 92 VAL A O 1
ATOM 752 N N . ASP A 1 93 ? -7.82 6.637 4.562 1 80.81 93 ASP A N 1
ATOM 753 C CA . ASP A 1 93 ? -9.281 6.598 4.523 1 80.81 93 ASP A CA 1
ATOM 754 C C . ASP A 1 93 ? -9.773 5.66 3.424 1 80.81 93 ASP A C 1
ATOM 756 O O . ASP A 1 93 ? -10.938 5.25 3.43 1 80.81 93 ASP A O 1
ATOM 760 N N . HIS A 1 94 ? -8.891 5.359 2.566 1 80.62 94 HIS A N 1
ATOM 761 C CA . HIS A 1 94 ? -9.195 4.391 1.523 1 80.62 94 HIS A CA 1
ATOM 762 C C . HIS A 1 94 ? -8.633 3.014 1.869 1 80.62 94 HIS A C 1
ATOM 764 O O . HIS A 1 94 ? -7.43 2.867 2.088 1 80.62 94 HIS A O 1
ATOM 770 N N . ASP A 1 95 ? -9.414 2.051 1.793 1 76.81 95 ASP A N 1
ATOM 771 C CA . ASP A 1 95 ? -9.008 0.725 2.252 1 76.81 95 ASP A CA 1
ATOM 772 C C . ASP A 1 95 ? -8.016 0.086 1.287 1 76.81 95 ASP A C 1
ATOM 774 O O . ASP A 1 95 ? -7.293 -0.844 1.655 1 76.81 95 ASP A O 1
ATOM 778 N N . ASP A 1 96 ? -7.969 0.583 0.038 1 78.88 96 ASP A N 1
ATOM 779 C CA . ASP A 1 96 ? -7.062 0.005 -0.95 1 78.88 96 ASP A CA 1
ATOM 780 C C . ASP A 1 96 ? -5.844 0.899 -1.168 1 78.88 96 ASP A C 1
ATOM 782 O O . ASP A 1 96 ? -5.18 0.812 -2.203 1 78.88 96 ASP A O 1
ATOM 786 N N . TYR A 1 97 ? -5.539 1.722 -0.185 1 85.75 97 TYR A N 1
ATOM 787 C CA . TYR A 1 97 ? -4.449 2.68 -0.358 1 85.75 97 TYR A CA 1
ATOM 788 C C . TYR A 1 97 ? -3.117 1.963 -0.539 1 85.75 97 TYR A C 1
ATOM 790 O O . TYR A 1 97 ? -2.199 2.496 -1.167 1 85.75 97 TYR A O 1
ATOM 798 N N . ASP A 1 98 ? -3.062 0.736 -0.008 1 86.25 98 ASP A N 1
ATOM 799 C CA . ASP A 1 98 ? -1.785 0.03 -0.03 1 86.25 98 ASP A CA 1
ATOM 800 C C . ASP A 1 98 ? -1.694 -0.903 -1.234 1 86.25 98 ASP A C 1
ATOM 802 O O . ASP A 1 98 ? -0.96 -1.894 -1.205 1 86.25 98 ASP A O 1
ATOM 806 N N . LEU A 1 99 ? -2.488 -0.651 -2.098 1 83.12 99 LEU A N 1
ATOM 807 C CA . LEU A 1 99 ? -2.449 -1.396 -3.352 1 83.12 99 LEU A CA 1
ATOM 808 C C . LEU A 1 99 ? -2.492 -0.452 -4.547 1 83.12 99 LEU A C 1
ATOM 810 O O . LEU A 1 99 ? -3.553 0.075 -4.887 1 83.12 99 LEU A O 1
ATOM 814 N N . ASN A 1 100 ? -1.358 -0.271 -5.199 1 74.56 100 ASN A N 1
ATOM 815 C CA . ASN A 1 100 ? -1.272 0.582 -6.379 1 74.56 100 ASN A CA 1
ATOM 816 C C . ASN A 1 100 ? -1.608 -0.187 -7.652 1 74.56 100 ASN A C 1
ATOM 818 O O . ASN A 1 100 ? -0.749 -0.863 -8.219 1 74.56 100 ASN A O 1
ATOM 822 N N . TYR A 1 101 ? -2.816 -0.139 -8.039 1 60.16 101 TYR A N 1
ATOM 823 C CA . TYR A 1 101 ? -3.348 -0.941 -9.133 1 60.16 101 TYR A CA 1
ATOM 824 C C . TYR A 1 101 ? -2.688 -0.565 -10.461 1 60.16 101 TYR A C 1
ATOM 826 O O . TYR A 1 101 ? -2.621 -1.382 -11.383 1 60.16 101 TYR A O 1
ATOM 834 N N . HIS A 1 102 ? -2.432 0.604 -10.531 1 54.69 102 HIS A N 1
ATOM 835 C CA . HIS A 1 102 ? -1.89 1.003 -11.828 1 54.69 102 HIS A CA 1
ATOM 836 C C . HIS A 1 102 ? -0.573 0.289 -12.117 1 54.69 102 HIS A C 1
ATOM 838 O O . HIS A 1 102 ? -0.174 0.158 -13.273 1 54.69 102 HIS A O 1
ATOM 844 N N . LEU A 1 103 ? -0.078 -0.058 -11.07 1 53 103 LEU A N 1
ATOM 845 C CA . LEU A 1 103 ? 1.137 -0.834 -11.289 1 53 103 LEU A CA 1
ATOM 846 C C . LEU A 1 103 ? 0.801 -2.262 -11.703 1 53 103 LEU A C 1
ATOM 848 O O . LEU A 1 103 ? 1.598 -2.922 -12.375 1 53 103 LEU A O 1
ATOM 852 N N . SER A 1 104 ? -0.612 -2.59 -11.32 1 48.12 104 SER A N 1
ATOM 853 C CA . SER A 1 104 ? -1.075 -3.957 -11.539 1 48.12 104 SER A CA 1
ATOM 854 C C . SER A 1 104 ? -1.624 -4.141 -12.945 1 48.12 104 SER A C 1
ATOM 856 O O . SER A 1 104 ? -2.102 -5.219 -13.297 1 48.12 104 SER A O 1
ATOM 858 N N . GLN A 1 105 ? -2.014 -3.178 -13.641 1 42.44 105 GLN A N 1
ATOM 859 C CA . GLN A 1 105 ? -2.584 -3.445 -14.953 1 42.44 105 GLN A CA 1
ATOM 860 C C . GLN A 1 105 ? -1.904 -4.641 -15.617 1 42.44 105 GLN A C 1
ATOM 862 O O . GLN A 1 105 ? -2.465 -5.254 -16.531 1 42.44 105 GLN A O 1
ATOM 867 N N . SER A 1 106 ? -0.799 -4.891 -15.422 1 37.72 106 SER A N 1
ATOM 868 C CA . SER A 1 106 ? -0.497 -6.191 -16.016 1 37.72 106 SER A CA 1
ATOM 869 C C . SER A 1 106 ? -1.331 -7.297 -15.375 1 37.72 106 SER A C 1
ATOM 871 O O . SER A 1 106 ? -1.245 -8.461 -15.781 1 37.72 106 SER A O 1
ATOM 873 N N . LEU A 1 107 ? -1.939 -7.012 -14.211 1 36.59 107 LEU A N 1
ATOM 874 C CA . LEU A 1 107 ? -2.648 -8.039 -13.453 1 36.59 107 LEU A CA 1
ATOM 875 C C . LEU A 1 107 ? -4.074 -8.203 -13.961 1 36.59 107 LEU A C 1
ATOM 877 O O . LEU A 1 107 ? -4.828 -9.039 -13.453 1 36.59 107 LEU A O 1
ATOM 881 N N . THR A 1 108 ? -4.777 -7.305 -14.625 1 32.38 108 THR A N 1
ATOM 882 C CA . THR A 1 108 ? -6.188 -7.246 -15 1 32.38 108 THR A CA 1
ATOM 883 C C . THR A 1 108 ? -6.578 -8.461 -15.828 1 32.38 108 THR A C 1
ATOM 885 O O . THR A 1 108 ? -7.758 -8.656 -16.141 1 32.38 108 THR A O 1
ATOM 888 N N . ASN A 1 109 ? -5.84 -9.055 -16.516 1 30.91 109 ASN A N 1
ATOM 889 C CA . ASN A 1 109 ? -6.734 -9.906 -17.297 1 30.91 109 ASN A CA 1
ATOM 890 C C . ASN A 1 109 ? -7.559 -10.828 -16.406 1 30.91 109 ASN A C 1
ATOM 892 O O . ASN A 1 109 ? -8.227 -11.742 -16.906 1 30.91 109 ASN A O 1
ATOM 896 N N . TYR A 1 110 ? -7.223 -11.039 -15.102 1 27.59 110 TYR A N 1
ATOM 897 C CA . TYR A 1 110 ? -8.031 -12.07 -14.453 1 27.59 110 TYR A CA 1
ATOM 898 C C . TYR A 1 110 ? -9.367 -11.492 -13.992 1 27.59 110 TYR A C 1
ATOM 900 O O . TYR A 1 110 ? -9.422 -10.383 -13.461 1 27.59 110 TYR A O 1
ATOM 908 N N . ASP A 1 111 ? -10.523 -11.898 -14.469 1 27.22 111 ASP A N 1
ATOM 909 C CA . ASP A 1 111 ? -11.938 -11.656 -14.203 1 27.22 111 ASP A CA 1
ATOM 910 C C . ASP A 1 111 ? -12.227 -11.672 -12.703 1 27.22 111 ASP A C 1
ATOM 912 O O . ASP A 1 111 ? -12.211 -12.734 -12.078 1 27.22 111 ASP A O 1
ATOM 916 N N . VAL A 1 112 ? -12.07 -10.773 -11.875 1 30.06 112 VAL A N 1
ATOM 917 C CA . VAL A 1 112 ? -12.453 -10.469 -10.5 1 30.06 112 VAL A CA 1
ATOM 918 C C . VAL A 1 112 ? -13.922 -10.805 -10.281 1 30.06 112 VAL A C 1
ATOM 920 O O . VAL A 1 112 ? -14.406 -10.789 -9.141 1 30.06 112 VAL A O 1
ATOM 923 N N . ASN A 1 113 ? -14.742 -10.898 -11.242 1 27.83 113 ASN A N 1
ATOM 924 C CA . ASN A 1 113 ? -16.156 -11.156 -11.031 1 27.83 113 ASN A CA 1
ATOM 925 C C . ASN A 1 113 ? -16.391 -12.516 -10.367 1 27.83 113 ASN A C 1
ATOM 927 O O . ASN A 1 113 ? -17.312 -12.664 -9.555 1 27.83 113 ASN A O 1
ATOM 931 N N . GLU A 1 114 ? -15.727 -13.57 -10.773 1 27.75 114 GLU A N 1
ATOM 932 C CA . GLU A 1 114 ? -16.078 -14.891 -10.258 1 27.75 114 GLU A CA 1
ATOM 933 C C . GLU A 1 114 ? -15.648 -15.055 -8.805 1 27.75 114 GLU A C 1
ATOM 935 O O . GLU A 1 114 ? -16.188 -15.891 -8.086 1 27.75 114 GLU A O 1
ATOM 940 N N . LEU A 1 115 ? -14.75 -14.336 -8.32 1 26.98 115 LEU A N 1
ATOM 941 C CA . LEU A 1 115 ? -14.289 -14.5 -6.941 1 26.98 115 LEU A CA 1
ATOM 942 C C . LEU A 1 115 ? -15.312 -13.93 -5.961 1 26.98 115 LEU A C 1
ATOM 944 O O . LEU A 1 115 ? -15.32 -14.305 -4.781 1 26.98 115 LEU A O 1
ATOM 948 N N . LYS A 1 116 ? -16.188 -13.086 -6.375 1 29.59 116 LYS A N 1
ATOM 949 C CA . LYS A 1 116 ? -17.172 -12.477 -5.5 1 29.59 116 LYS A CA 1
ATOM 950 C C . LYS A 1 116 ? -18.109 -13.523 -4.914 1 29.59 116 LYS A C 1
ATOM 952 O O . LYS A 1 116 ? -18.516 -13.43 -3.748 1 29.59 116 LYS A O 1
ATOM 957 N N . SER A 1 117 ? -18.453 -14.484 -5.641 1 27.64 117 SER A N 1
ATOM 958 C CA . SER A 1 117 ? -19.5 -15.391 -5.168 1 27.64 117 SER A CA 1
ATOM 959 C C . SER A 1 117 ? -18.984 -16.25 -4.016 1 27.64 117 SER A C 1
ATOM 961 O O . SER A 1 117 ? -19.75 -16.594 -3.105 1 27.64 117 SER A O 1
ATOM 963 N N . SER A 1 118 ? -17.766 -16.672 -4.043 1 28.19 118 SER A N 1
ATOM 964 C CA . SER A 1 118 ? -17.359 -17.641 -3.039 1 28.19 118 SER A CA 1
ATOM 965 C C . SER A 1 118 ? -17.031 -16.969 -1.714 1 28.19 118 SER A C 1
ATOM 967 O O . SER A 1 118 ? -16.75 -17.641 -0.721 1 28.19 118 SER A O 1
ATOM 969 N N . PHE A 1 119 ? -16.922 -15.672 -1.686 1 29.94 119 PHE A N 1
ATOM 970 C CA . PHE A 1 119 ? -16.531 -14.953 -0.478 1 29.94 119 PHE A CA 1
ATOM 971 C C . PHE A 1 119 ? -17.688 -14.906 0.52 1 29.94 119 PHE A C 1
ATOM 973 O O . PHE A 1 119 ? -17.5 -14.547 1.684 1 29.94 119 PHE A O 1
ATOM 980 N N . ASN A 1 120 ? -18.891 -15.148 0.201 1 29.16 120 ASN A N 1
ATOM 981 C CA . ASN A 1 120 ? -19.984 -15.055 1.163 1 29.16 120 ASN A CA 1
ATOM 982 C C . ASN A 1 120 ? -19.812 -16.062 2.303 1 29.16 120 ASN A C 1
ATOM 984 O O . ASN A 1 120 ? -20.234 -15.797 3.428 1 29.16 120 ASN A O 1
ATOM 988 N N . SER A 1 121 ? -19.297 -17.281 2.064 1 27.89 121 SER A N 1
ATOM 989 C CA . SER A 1 121 ? -19.344 -18.266 3.137 1 27.89 121 SER A CA 1
ATOM 990 C C . SER A 1 121 ? -18.25 -18 4.164 1 27.89 121 SER A C 1
ATOM 992 O O . SER A 1 121 ? -18.344 -18.453 5.309 1 27.89 121 SER A O 1
ATOM 994 N N . PHE A 1 122 ? -17.141 -17.5 3.744 1 27.17 122 PHE A N 1
ATOM 995 C CA . PHE A 1 122 ? -15.969 -17.422 4.602 1 27.17 122 PHE A CA 1
ATOM 996 C C . PHE A 1 122 ? -16.125 -16.297 5.621 1 27.17 122 PHE A C 1
ATOM 998 O O . PHE A 1 122 ? -15.289 -16.156 6.52 1 27.17 122 PHE A O 1
ATOM 1005 N N . SER A 1 123 ? -17.062 -15.43 5.504 1 30.36 123 SER A N 1
ATOM 1006 C CA . SER A 1 123 ? -17.203 -14.352 6.473 1 30.36 123 SER A CA 1
ATOM 1007 C C . SER A 1 123 ? -17.547 -14.891 7.855 1 30.36 123 SER A C 1
ATOM 1009 O O . SER A 1 123 ? -17.266 -14.242 8.867 1 30.36 123 SER A O 1
ATOM 1011 N N . SER A 1 124 ? -18.109 -16.078 7.93 1 27.33 124 SER A N 1
ATOM 1012 C CA . SER A 1 124 ? -18.578 -16.484 9.25 1 27.33 124 SER A CA 1
ATOM 1013 C C . SER A 1 124 ? -17.422 -16.984 10.117 1 27.33 124 SER A C 1
ATOM 1015 O O . SER A 1 124 ? -17.422 -16.781 11.328 1 27.33 124 SER A O 1
ATOM 1017 N N . LYS A 1 125 ? -16.547 -17.797 9.555 1 27.2 125 LYS A N 1
ATOM 1018 C CA . LYS A 1 125 ? -15.539 -18.391 10.438 1 27.2 125 LYS A CA 1
ATOM 1019 C C . LYS A 1 125 ? -14.539 -17.344 10.914 1 27.2 125 LYS A C 1
ATOM 1021 O O . LYS A 1 125 ? -13.938 -17.5 11.977 1 27.2 125 LYS A O 1
ATOM 1026 N N . ILE A 1 126 ? -14.273 -16.359 10.07 1 29.27 126 ILE A N 1
ATOM 1027 C CA . ILE A 1 126 ? -13.383 -15.297 10.547 1 29.27 126 ILE A CA 1
ATOM 1028 C C . ILE A 1 126 ? -14.016 -14.586 11.734 1 29.27 126 ILE A C 1
ATOM 1030 O O . ILE A 1 126 ? -13.328 -13.898 12.492 1 29.27 126 ILE A O 1
ATOM 1034 N N . LYS A 1 127 ? -15.297 -14.812 11.961 1 29.95 127 LYS A N 1
ATOM 1035 C CA . LYS A 1 127 ? -15.992 -14.203 13.094 1 29.95 127 LYS A CA 1
ATOM 1036 C C . LYS A 1 127 ? -15.5 -14.789 14.422 1 29.95 127 LYS A C 1
ATOM 1038 O O . LYS A 1 127 ? -15.352 -14.07 15.406 1 29.95 127 LYS A O 1
ATOM 1043 N N . ASN A 1 128 ? -15.133 -16.094 14.359 1 28.66 128 ASN A N 1
ATOM 1044 C CA . ASN A 1 128 ? -14.859 -16.656 15.672 1 28.66 128 ASN A CA 1
ATOM 1045 C C . ASN A 1 128 ? -13.469 -16.281 16.172 1 28.66 128 ASN A C 1
ATOM 1047 O O . ASN A 1 128 ? -13.289 -16 17.359 1 28.66 128 ASN A O 1
ATOM 1051 N N . THR A 1 129 ? -12.461 -16.438 15.352 1 29.66 129 THR A N 1
ATOM 1052 C CA . THR A 1 129 ? -11.156 -16.078 15.906 1 29.66 129 THR A CA 1
ATOM 1053 C C . THR A 1 129 ? -11.062 -14.57 16.141 1 29.66 129 THR A C 1
ATOM 1055 O O . THR A 1 129 ? -10.422 -14.125 17.094 1 29.66 129 THR A O 1
ATOM 1058 N N . THR A 1 130 ? -11.805 -13.758 15.367 1 30.98 130 THR A N 1
ATOM 1059 C CA . THR A 1 130 ? -11.953 -12.336 15.648 1 30.98 130 THR A CA 1
ATOM 1060 C C . THR A 1 130 ? -12.758 -12.117 16.922 1 30.98 130 THR A C 1
ATOM 1062 O O . THR A 1 130 ? -12.547 -11.141 17.641 1 30.98 130 THR A O 1
ATOM 1065 N N . ASN A 1 131 ? -13.602 -13.031 17.25 1 32.31 131 ASN A N 1
ATOM 1066 C CA . ASN A 1 131 ? -14.359 -12.906 18.484 1 32.31 131 ASN A CA 1
ATOM 1067 C C . ASN A 1 131 ? -13.469 -13.047 19.719 1 32.31 131 ASN A C 1
ATOM 1069 O O . ASN A 1 131 ? -13.641 -12.336 20.703 1 32.31 131 ASN A O 1
ATOM 1073 N N . ASP A 1 132 ? -12.578 -13.914 19.828 1 31.72 132 ASP A N 1
ATOM 1074 C CA . ASP A 1 132 ? -11.727 -13.969 21.016 1 31.72 132 ASP A CA 1
ATOM 1075 C C . ASP A 1 132 ? -10.852 -12.727 21.125 1 31.72 132 ASP A C 1
ATOM 1077 O O . ASP A 1 132 ? -10.648 -12.203 22.219 1 31.72 132 ASP A O 1
ATOM 1081 N N . LEU A 1 133 ? -10.328 -12.141 20.047 1 33.03 133 LEU A N 1
ATOM 1082 C CA . LEU A 1 133 ? -9.641 -10.859 20.156 1 33.03 133 LEU A CA 1
ATOM 1083 C C . LEU A 1 133 ? -10.633 -9.727 20.375 1 33.03 133 LEU A C 1
ATOM 1085 O O . LEU A 1 133 ? -10.336 -8.766 21.094 1 33.03 133 LEU A O 1
ATOM 1089 N N . ILE A 1 134 ? -11.773 -9.695 19.891 1 34.41 134 ILE A N 1
ATOM 1090 C CA . ILE A 1 134 ? -12.859 -8.789 20.266 1 34.41 134 ILE A CA 1
ATOM 1091 C C . ILE A 1 134 ? -13.242 -9.023 21.719 1 34.41 134 ILE A C 1
ATOM 1093 O O . ILE A 1 134 ? -13.383 -8.078 22.5 1 34.41 134 ILE A O 1
ATOM 1097 N N . ASN A 1 135 ? -13.547 -10.133 22.141 1 34.91 135 ASN A N 1
ATOM 1098 C CA . ASN A 1 135 ? -13.977 -10.398 23.5 1 34.91 135 ASN A CA 1
ATOM 1099 C C . ASN A 1 135 ? -12.906 -10.016 24.516 1 34.91 135 ASN A C 1
ATOM 1101 O O . ASN A 1 135 ? -13.211 -9.664 25.656 1 34.91 135 ASN A O 1
ATOM 1105 N N . ASN A 1 136 ? -11.656 -10.234 24.172 1 35.78 136 ASN A N 1
ATOM 1106 C CA . ASN A 1 136 ? -10.672 -9.781 25.141 1 35.78 136 ASN A CA 1
ATOM 1107 C C . ASN A 1 136 ? -10.43 -8.281 25.031 1 35.78 136 ASN A C 1
ATOM 1109 O O . ASN A 1 136 ? -9.531 -7.742 25.688 1 35.78 136 ASN A O 1
ATOM 1113 N N . GLY A 1 137 ? -11.328 -7.309 24.484 1 30.78 137 GLY A N 1
ATOM 1114 C CA . GLY A 1 137 ? -11.43 -5.859 24.5 1 30.78 137 GLY A CA 1
ATOM 1115 C C . GLY A 1 137 ? -10.578 -5.188 23.438 1 30.78 137 GLY A C 1
ATOM 1116 O O . GLY A 1 137 ? -10.422 -3.967 23.438 1 30.78 137 GLY A O 1
ATOM 1117 N N . ILE A 1 138 ? -9.805 -5.887 22.859 1 31.11 138 ILE A N 1
ATOM 1118 C CA . ILE A 1 138 ? -8.898 -5.145 21.984 1 31.11 138 ILE A CA 1
ATOM 1119 C C . ILE A 1 138 ? -9.617 -4.742 20.703 1 31.11 138 ILE A C 1
ATOM 1121 O O . ILE A 1 138 ? -9.469 -3.613 20.234 1 31.11 138 ILE A O 1
ATOM 1125 N N . LEU A 1 139 ? -10.125 -5.691 19.906 1 31.47 139 LEU A N 1
ATOM 1126 C CA . LEU A 1 139 ? -10.727 -5.336 18.625 1 31.47 139 LEU A CA 1
ATOM 1127 C C . LEU A 1 139 ? -12.211 -5.016 18.797 1 31.47 139 LEU A C 1
ATOM 1129 O O . LEU A 1 139 ? -12.977 -5.84 19.297 1 31.47 139 LEU A O 1
ATOM 1133 N N . THR A 1 140 ? -12.648 -3.814 19.266 1 27.91 140 THR A N 1
ATOM 1134 C CA . THR A 1 140 ? -14.055 -3.424 19.266 1 27.91 140 THR A CA 1
ATOM 1135 C C . THR A 1 140 ? -14.688 -3.666 17.906 1 27.91 140 THR A C 1
ATOM 1137 O O . THR A 1 140 ? -13.984 -3.904 16.922 1 27.91 140 THR A O 1
ATOM 1140 N N . ASN A 1 141 ? -15.969 -2.908 17.578 1 26.94 141 ASN A N 1
ATOM 1141 C CA . ASN A 1 141 ? -17.062 -2.973 16.625 1 26.94 141 ASN A CA 1
ATOM 1142 C C . ASN A 1 141 ? -16.578 -2.682 15.203 1 26.94 141 ASN A C 1
ATOM 1144 O O . ASN A 1 141 ? -16.578 -1.529 14.766 1 26.94 141 ASN A O 1
ATOM 1148 N N . ALA A 1 142 ? -15.516 -3.146 14.68 1 29.62 142 ALA A N 1
ATOM 1149 C CA . ALA A 1 142 ? -15.289 -2.789 13.281 1 29.62 142 ALA A CA 1
ATOM 1150 C C . ALA A 1 142 ? -16.469 -3.207 12.406 1 29.62 142 ALA A C 1
ATOM 1152 O O . ALA A 1 142 ? -16.891 -4.363 12.438 1 29.62 142 ALA A O 1
ATOM 1153 N N . HIS A 1 143 ? -17.328 -2.406 11.984 1 28.86 143 HIS A N 1
ATOM 1154 C CA . HIS A 1 143 ? -18.469 -2.52 11.094 1 28.86 143 HIS A CA 1
ATOM 1155 C C . HIS A 1 143 ? -18.062 -3.109 9.75 1 28.86 143 HIS A C 1
ATOM 1157 O O . HIS A 1 143 ? -17.297 -2.5 9 1 28.86 143 HIS A O 1
ATOM 1163 N N . PHE A 1 144 ? -17.672 -4.375 9.602 1 30.83 144 PHE A N 1
ATOM 1164 C CA . PHE A 1 144 ? -17.516 -5.074 8.336 1 30.83 144 PHE A CA 1
ATOM 1165 C C . PHE A 1 144 ? -18.781 -4.934 7.484 1 30.83 144 PHE A C 1
ATOM 1167 O O . PHE A 1 144 ? -19.781 -5.617 7.719 1 30.83 144 PHE A O 1
ATOM 1174 N N . GLY A 1 145 ? -19.109 -3.781 7.051 1 29.7 145 GLY A N 1
ATOM 1175 C CA . GLY A 1 145 ? -20.25 -3.682 6.16 1 29.7 145 GLY A CA 1
ATOM 1176 C C . GLY A 1 145 ? -20.125 -4.551 4.922 1 29.7 145 GLY A C 1
ATOM 1177 O O . GLY A 1 145 ? -19.016 -4.988 4.582 1 29.7 145 GLY A O 1
ATOM 1178 N N . ASP A 1 146 ? -21.094 -5.258 4.355 1 35.59 146 ASP A N 1
ATOM 1179 C CA . ASP A 1 146 ? -21.484 -6.121 3.244 1 35.59 146 ASP A CA 1
ATOM 1180 C C . ASP A 1 146 ? -21.062 -5.52 1.906 1 35.59 146 ASP A C 1
ATOM 1182 O O . ASP A 1 146 ? -21.625 -5.848 0.864 1 35.59 146 ASP A O 1
ATOM 1186 N N . ASN A 1 147 ? -20.297 -4.48 1.668 1 34.59 147 ASN A N 1
ATOM 1187 C CA . ASN A 1 147 ? -20.312 -3.869 0.344 1 34.59 147 ASN A CA 1
ATOM 1188 C C . ASN A 1 147 ? -19.375 -4.586 -0.623 1 34.59 147 ASN A C 1
ATOM 1190 O O . ASN A 1 147 ? -18.172 -4.586 -0.429 1 34.59 147 ASN A O 1
ATOM 1194 N N . LYS A 1 148 ? -19.828 -5.457 -1.518 1 39.94 148 LYS A N 1
ATOM 1195 C CA . LYS A 1 148 ? -19.359 -6.117 -2.73 1 39.94 148 LYS A CA 1
ATOM 1196 C C . LYS A 1 148 ? -18.312 -5.273 -3.449 1 39.94 148 LYS A C 1
ATOM 1198 O O . LYS A 1 148 ? -17.5 -5.797 -4.207 1 39.94 148 LYS A O 1
ATOM 1203 N N . ASN A 1 149 ? -18.328 -3.994 -3.416 1 44.62 149 ASN A N 1
ATOM 1204 C CA . ASN A 1 149 ? -17.5 -2.996 -4.086 1 44.62 149 ASN A CA 1
ATOM 1205 C C . ASN A 1 149 ? -16.312 -2.57 -3.217 1 44.62 149 ASN A C 1
ATOM 1207 O O . ASN A 1 149 ? -15.742 -1.501 -3.426 1 44.62 149 ASN A O 1
ATOM 1211 N N . LYS A 1 150 ? -16.078 -3.445 -2.295 1 54.16 150 LYS A N 1
ATOM 1212 C CA . LYS A 1 150 ? -15.086 -2.893 -1.37 1 54.16 150 LYS A CA 1
ATOM 1213 C C . LYS A 1 150 ? -13.672 -3.078 -1.902 1 54.16 150 LYS A C 1
ATOM 1215 O O . LYS A 1 150 ? -13.281 -4.188 -2.27 1 54.16 150 LYS A O 1
ATOM 1220 N N . LYS A 1 151 ? -12.984 -2.041 -2.189 1 64.06 151 LYS A N 1
ATOM 1221 C CA . LYS A 1 151 ? -11.562 -1.996 -2.504 1 64.06 151 LYS A CA 1
ATOM 1222 C C . LYS A 1 151 ? -10.727 -2.518 -1.338 1 64.06 151 LYS A C 1
ATOM 1224 O O . LYS A 1 151 ? -10.977 -2.166 -0.183 1 64.06 151 LYS A O 1
ATOM 1229 N N . LEU A 1 152 ? -9.992 -3.76 -1.72 1 79.06 152 LEU A N 1
ATOM 1230 C CA . LEU A 1 152 ? -9.25 -4.438 -0.661 1 79.06 152 LEU A CA 1
ATOM 1231 C C . LEU A 1 152 ? -7.766 -4.105 -0.733 1 79.06 152 LEU A C 1
ATOM 1233 O O . LEU A 1 152 ? -7.254 -3.758 -1.801 1 79.06 152 LEU A O 1
ATOM 1237 N N . GLY A 1 153 ? -7.152 -4.145 0.373 1 87 153 GLY A N 1
ATOM 1238 C CA . GLY A 1 153 ? -5.723 -3.893 0.447 1 87 153 GLY A CA 1
ATOM 1239 C C . GLY A 1 153 ? -4.887 -5.059 -0.044 1 87 153 GLY A C 1
ATOM 1240 O O . GLY A 1 153 ? -5.422 -6.039 -0.563 1 87 153 GLY A O 1
ATOM 1241 N N . PHE A 1 154 ? -3.656 -4.965 0.013 1 91.38 154 PHE A N 1
ATOM 1242 C CA . PHE A 1 154 ? -2.676 -5.91 -0.505 1 91.38 154 PHE A CA 1
ATOM 1243 C C . PHE A 1 154 ? -2.924 -7.305 0.055 1 91.38 154 PHE A C 1
ATOM 1245 O O . PHE A 1 154 ? -3.113 -8.258 -0.703 1 91.38 154 PHE A O 1
ATOM 1252 N N . ASN A 1 155 ? -3.016 -7.438 1.407 1 92.94 155 ASN A N 1
ATOM 1253 C CA . ASN A 1 155 ? -3.123 -8.75 2.039 1 92.94 155 ASN A CA 1
ATOM 1254 C C . ASN A 1 155 ? -4.449 -9.422 1.705 1 92.94 155 ASN A C 1
ATOM 1256 O O . ASN A 1 155 ? -4.484 -10.625 1.416 1 92.94 155 ASN A O 1
ATOM 1260 N N . HIS A 1 156 ? -5.453 -8.656 1.695 1 87.75 156 HIS A N 1
ATOM 1261 C CA . HIS A 1 156 ? -6.754 -9.203 1.332 1 87.75 156 HIS A CA 1
ATOM 1262 C C . HIS A 1 156 ? -6.762 -9.695 -0.114 1 87.75 156 HIS A C 1
ATOM 1264 O O . HIS A 1 156 ? -7.281 -10.773 -0.408 1 87.75 156 HIS A O 1
ATOM 1270 N N . THR A 1 157 ? -6.184 -8.891 -0.956 1 87.31 157 THR A N 1
ATOM 1271 C CA . THR A 1 157 ? -6.133 -9.258 -2.367 1 87.31 157 THR A CA 1
ATOM 1272 C C . THR A 1 157 ? -5.277 -10.5 -2.574 1 87.31 157 THR A C 1
ATOM 1274 O O . THR A 1 157 ? -5.645 -11.391 -3.34 1 87.31 157 THR A O 1
ATOM 1277 N N . PHE A 1 158 ? -4.137 -10.586 -1.885 1 92.31 158 PHE A N 1
ATOM 1278 C CA . PHE A 1 158 ? -3.281 -11.766 -1.982 1 92.31 158 PHE A CA 1
ATOM 1279 C C . PHE A 1 158 ? -4.023 -13.008 -1.514 1 92.31 158 PHE A C 1
ATOM 1281 O O . PHE A 1 158 ? -3.938 -14.062 -2.148 1 92.31 158 PHE A O 1
ATOM 1288 N N . SER A 1 159 ? -4.746 -12.836 -0.436 1 90.12 159 SER A N 1
ATOM 1289 C CA . SER A 1 159 ? -5.555 -13.93 0.093 1 90.12 159 SER A CA 1
ATOM 1290 C C . SER A 1 159 ? -6.539 -14.438 -0.951 1 90.12 159 SER A C 1
ATOM 1292 O O . SER A 1 159 ? -6.645 -15.648 -1.173 1 90.12 159 SER A O 1
ATOM 1294 N N . MET A 1 160 ? -7.148 -13.547 -1.644 1 85.56 160 MET A N 1
ATOM 1295 C CA . MET A 1 160 ? -8.148 -13.898 -2.646 1 85.56 160 MET A CA 1
ATOM 1296 C C . MET A 1 160 ? -7.5 -14.617 -3.83 1 85.56 160 MET A C 1
ATOM 1298 O O . MET A 1 160 ? -8.039 -15.602 -4.34 1 85.56 160 MET A O 1
ATOM 1302 N N . LYS A 1 161 ? -6.379 -14.102 -4.227 1 86.25 161 LYS A N 1
ATOM 1303 C CA . LYS A 1 161 ? -5.68 -14.711 -5.355 1 86.25 161 LYS A CA 1
ATOM 1304 C C . LYS A 1 161 ? -5.262 -16.141 -5.031 1 86.25 161 LYS A C 1
ATOM 1306 O O . LYS A 1 161 ? -5.383 -17.031 -5.875 1 86.25 161 LYS A O 1
ATOM 1311 N N . VAL A 1 162 ? -4.84 -16.375 -3.805 1 91.44 162 VAL A N 1
ATOM 1312 C CA . VAL A 1 162 ? -4.434 -17.719 -3.383 1 91.44 162 VAL A CA 1
ATOM 1313 C C . VAL A 1 162 ? -5.656 -18.625 -3.283 1 91.44 162 VAL A C 1
ATOM 1315 O O . VAL A 1 162 ? -5.602 -19.797 -3.66 1 91.44 162 VAL A O 1
ATOM 1318 N N . MET A 1 163 ? -6.762 -18.062 -2.83 1 85.88 163 MET A N 1
ATOM 1319 C CA . MET A 1 163 ? -7.996 -18.828 -2.717 1 85.88 163 MET A CA 1
ATOM 1320 C C . MET A 1 163 ? -8.445 -19.344 -4.082 1 85.88 163 MET A C 1
ATOM 1322 O O . MET A 1 163 ? -8.938 -20.469 -4.191 1 85.88 163 MET A O 1
ATOM 1326 N N . GLU A 1 164 ? -8.219 -18.578 -5.074 1 82.06 164 GLU A N 1
ATOM 1327 C CA . GLU A 1 164 ? -8.57 -18.984 -6.43 1 82.06 164 GLU A CA 1
ATOM 1328 C C . GLU A 1 164 ? -7.742 -20.172 -6.883 1 82.06 164 GLU A C 1
ATOM 1330 O O . GLU A 1 164 ? -8.203 -21 -7.684 1 82.06 164 GLU A O 1
ATOM 1335 N N . CYS A 1 165 ? -6.562 -20.266 -6.379 1 88.12 165 CYS A N 1
ATOM 1336 C CA . CYS A 1 165 ? -5.656 -21.344 -6.762 1 88.12 165 CYS A CA 1
ATOM 1337 C C . CYS A 1 165 ? -6.102 -22.672 -6.172 1 88.12 165 CYS A C 1
ATOM 1339 O O . CYS A 1 165 ? -5.77 -23.734 -6.703 1 88.12 165 CYS A O 1
ATOM 1341 N N . LEU A 1 166 ? -6.898 -22.672 -5.125 1 87.94 166 LEU A N 1
ATOM 1342 C CA . LEU A 1 166 ? -7.32 -23.891 -4.449 1 87.94 166 LEU A CA 1
ATOM 1343 C C . LEU A 1 166 ? -8.227 -24.734 -5.348 1 87.94 166 LEU A C 1
ATOM 1345 O O . LEU A 1 166 ? -8.188 -25.953 -5.309 1 87.94 166 LEU A O 1
ATOM 1349 N N . ASN A 1 167 ? -8.977 -24.062 -6.203 1 85.88 167 ASN A N 1
ATOM 1350 C CA . ASN A 1 167 ? -9.891 -24.766 -7.098 1 85.88 167 ASN A CA 1
ATOM 1351 C C . ASN A 1 167 ? -9.141 -25.578 -8.148 1 85.88 167 ASN A C 1
ATOM 1353 O O . ASN A 1 167 ? -9.625 -26.609 -8.609 1 85.88 167 ASN A O 1
ATOM 1357 N N . LEU A 1 168 ? -7.977 -25.125 -8.406 1 88.94 168 LEU A N 1
ATOM 1358 C CA . LEU A 1 168 ? -7.164 -25.812 -9.414 1 88.94 168 LEU A CA 1
ATOM 1359 C C . LEU A 1 168 ? -6.676 -27.156 -8.891 1 88.94 168 LEU A C 1
ATOM 1361 O O . LEU A 1 168 ? -6.387 -28.062 -9.68 1 88.94 168 LEU A O 1
ATOM 1365 N N . LEU A 1 169 ? -6.684 -27.312 -7.531 1 90.62 169 LEU A N 1
ATOM 1366 C CA . LEU A 1 169 ? -6.102 -28.5 -6.93 1 90.62 169 LEU A CA 1
ATOM 1367 C C . LEU A 1 169 ? -7.191 -29.438 -6.418 1 90.62 169 LEU A C 1
ATOM 1369 O O . LEU A 1 169 ? -6.898 -30.516 -5.906 1 90.62 169 LEU A O 1
ATOM 1373 N N . LYS A 1 170 ? -8.43 -29.125 -6.648 1 86.81 170 LYS A N 1
ATOM 1374 C CA . LYS A 1 170 ? -9.562 -29.844 -6.074 1 86.81 170 LYS A CA 1
ATOM 1375 C C . LYS A 1 170 ? -9.656 -31.266 -6.637 1 86.81 170 LYS A C 1
ATOM 1377 O O . LYS A 1 170 ? -10.078 -32.188 -5.941 1 86.81 170 LYS A O 1
ATOM 1382 N N . GLU A 1 171 ? -9.156 -31.484 -7.809 1 87.19 171 GLU A N 1
ATOM 1383 C CA . GLU A 1 171 ? -9.359 -32.75 -8.5 1 87.19 171 GLU A CA 1
ATOM 1384 C C . GLU A 1 171 ? -8.25 -33.75 -8.164 1 87.19 171 GLU A C 1
ATOM 1386 O O . GLU A 1 171 ? -8.289 -34.906 -8.594 1 87.19 171 GLU A O 1
ATOM 1391 N N . TYR A 1 172 ? -7.367 -33.312 -7.328 1 90.81 172 TYR A N 1
ATOM 1392 C CA . TYR A 1 172 ? -6.215 -34.156 -7.062 1 90.81 172 TYR A CA 1
ATOM 1393 C C . TYR A 1 172 ? -6.117 -34.5 -5.582 1 90.81 172 TYR A C 1
ATOM 1395 O O . TYR A 1 172 ? -5.504 -33.75 -4.805 1 90.81 172 TYR A O 1
ATOM 1403 N N . PRO A 1 173 ? -6.633 -35.625 -5.188 1 87.62 173 PRO A N 1
ATOM 1404 C CA . PRO A 1 173 ? -6.664 -36.031 -3.775 1 87.62 173 PRO A CA 1
ATOM 1405 C C . PRO A 1 173 ? -5.273 -36.094 -3.15 1 87.62 173 PRO A C 1
ATOM 1407 O O . PRO A 1 173 ? -5.121 -35.844 -1.95 1 87.62 173 PRO A O 1
ATOM 1410 N N . GLU A 1 174 ? -4.246 -36.406 -3.914 1 87.44 174 GLU A N 1
ATOM 1411 C CA . GLU A 1 174 ? -2.883 -36.5 -3.4 1 87.44 174 GLU A CA 1
ATOM 1412 C C . GLU A 1 174 ? -2.35 -35.125 -3.002 1 87.44 174 GLU A C 1
ATOM 1414 O O . GLU A 1 174 ? -1.353 -35.031 -2.283 1 87.44 174 GLU A O 1
ATOM 1419 N N . ASP A 1 175 ? -3.051 -34.156 -3.49 1 88.25 175 ASP A N 1
ATOM 1420 C CA . ASP A 1 175 ? -2.582 -32.781 -3.238 1 88.25 175 ASP A CA 1
ATOM 1421 C C . ASP A 1 175 ? -3.418 -32.125 -2.152 1 88.25 175 ASP A C 1
ATOM 1423 O O . ASP A 1 175 ? -3.42 -30.891 -2.037 1 88.25 175 ASP A O 1
ATOM 1427 N N . GLU A 1 176 ? -4.09 -32.844 -1.348 1 88.25 176 GLU A N 1
ATOM 1428 C CA . GLU A 1 176 ? -4.953 -32.312 -0.297 1 88.25 176 GLU A CA 1
ATOM 1429 C C . GLU A 1 176 ? -4.148 -31.531 0.74 1 88.25 176 GLU A C 1
ATOM 1431 O O . GLU A 1 176 ? -4.594 -30.5 1.23 1 88.25 176 GLU A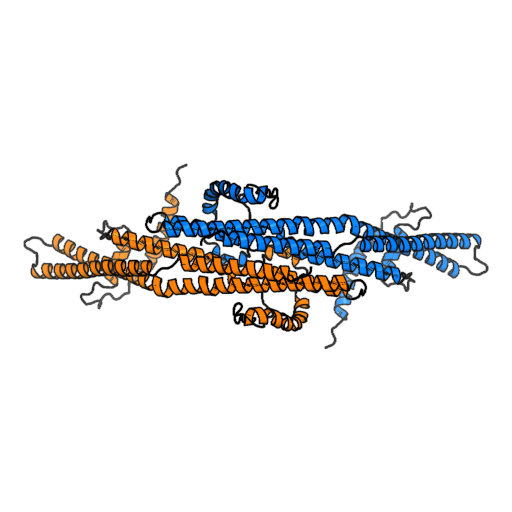 O 1
ATOM 1436 N N . TYR A 1 177 ? -3.012 -32.062 1.086 1 90.81 177 TYR A N 1
ATOM 1437 C CA . TYR A 1 177 ? -2.172 -31.375 2.057 1 90.81 177 TYR A CA 1
ATOM 1438 C C . TYR A 1 177 ? -1.738 -30.016 1.526 1 90.81 177 TYR A C 1
ATOM 1440 O O . TYR A 1 177 ? -1.791 -29.016 2.248 1 90.81 177 TYR A O 1
ATOM 1448 N N . LEU A 1 178 ? -1.274 -29.938 0.314 1 92 178 LEU A N 1
ATOM 1449 C CA . LEU A 1 178 ? -0.896 -28.672 -0.312 1 92 178 LEU A CA 1
ATOM 1450 C C . LEU A 1 178 ? -2.074 -27.703 -0.343 1 92 178 LEU A C 1
ATOM 1452 O O . LEU A 1 178 ? -1.92 -26.516 -0.04 1 92 178 LEU A O 1
ATOM 1456 N N . ARG A 1 179 ? -3.227 -28.219 -0.679 1 91.12 179 ARG A N 1
ATOM 1457 C CA . ARG A 1 179 ? -4.438 -27.406 -0.727 1 91.12 179 ARG A CA 1
ATOM 1458 C C . ARG A 1 179 ? -4.762 -26.828 0.646 1 91.12 179 ARG A C 1
ATOM 1460 O O . ARG A 1 179 ? -5.07 -25.641 0.766 1 91.12 179 ARG A O 1
ATOM 1467 N N . LEU A 1 180 ? -4.676 -27.609 1.657 1 89.25 180 LEU A N 1
ATOM 1468 C CA . LEU A 1 180 ? -4.961 -27.172 3.02 1 89.25 180 LEU A CA 1
ATOM 1469 C C . LEU A 1 180 ? -3.969 -26.109 3.469 1 89.25 180 LEU A C 1
ATOM 1471 O O . LEU A 1 180 ? -4.352 -25.125 4.109 1 89.25 180 LEU A O 1
ATOM 1475 N N . GLN A 1 181 ? -2.713 -26.312 3.162 1 92.38 181 GLN A N 1
ATOM 1476 C CA . GLN A 1 181 ? -1.695 -25.344 3.561 1 92.38 181 GLN A CA 1
ATOM 1477 C C . GLN A 1 181 ? -1.867 -24.031 2.811 1 92.38 181 GLN A C 1
ATOM 1479 O O . GLN A 1 181 ? -1.624 -22.953 3.369 1 92.38 181 GLN A O 1
ATOM 1484 N N . LEU A 1 182 ? -2.244 -24.094 1.581 1 92.56 182 LEU A N 1
ATOM 1485 C CA . LEU A 1 182 ? -2.521 -22.875 0.824 1 92.56 182 LEU A CA 1
ATOM 1486 C C . LEU A 1 182 ? -3.74 -22.156 1.386 1 92.56 182 LEU A C 1
ATOM 1488 O O . LEU A 1 182 ? -3.785 -20.922 1.397 1 92.56 182 LEU A O 1
ATOM 1492 N N . LEU A 1 183 ? -4.734 -22.938 1.812 1 89.25 183 LEU A N 1
ATOM 1493 C CA . LEU A 1 183 ? -5.879 -22.344 2.496 1 89.25 183 LEU A CA 1
ATOM 1494 C C . LEU A 1 183 ? -5.438 -21.609 3.766 1 89.25 183 LEU A C 1
ATOM 1496 O O . LEU A 1 183 ? -5.898 -20.516 4.043 1 89.25 183 LEU A O 1
ATOM 1500 N N . ASN A 1 184 ? -4.578 -22.219 4.496 1 90 184 ASN A N 1
ATOM 1501 C CA . ASN A 1 184 ? -4.027 -21.594 5.688 1 90 184 ASN A CA 1
ATOM 1502 C C . ASN A 1 184 ? -3.277 -20.312 5.344 1 90 184 ASN A C 1
ATOM 1504 O O . ASN A 1 184 ? -3.4 -19.312 6.051 1 90 184 ASN A O 1
ATOM 1508 N N . PHE A 1 185 ? -2.504 -20.406 4.316 1 94.19 185 PHE A N 1
ATOM 1509 C CA . PHE A 1 185 ? -1.788 -19.219 3.857 1 94.19 185 PHE A CA 1
ATOM 1510 C C . PHE A 1 185 ? -2.762 -18.094 3.52 1 94.19 185 PHE A C 1
ATOM 1512 O O . PHE A 1 185 ? -2.543 -16.953 3.896 1 94.19 185 PHE A O 1
ATOM 1519 N N . SER A 1 186 ? -3.748 -18.438 2.773 1 89.62 186 SER A N 1
ATOM 1520 C CA . SER A 1 186 ? -4.781 -17.469 2.42 1 89.62 186 SER A CA 1
ATOM 1521 C C . SER A 1 186 ? -5.406 -16.859 3.666 1 89.62 186 SER A C 1
ATOM 1523 O O . SER A 1 186 ? -5.602 -15.641 3.734 1 89.62 186 SER A O 1
ATOM 1525 N N . ASN A 1 187 ? -5.672 -17.609 4.648 1 86.69 187 ASN A N 1
ATOM 1526 C CA . ASN A 1 187 ? -6.258 -17.141 5.895 1 86.69 187 ASN A CA 1
ATOM 1527 C C . ASN A 1 187 ? -5.305 -16.219 6.648 1 86.69 187 ASN A C 1
ATOM 1529 O O . ASN A 1 187 ? -5.734 -15.227 7.246 1 86.69 187 ASN A O 1
ATOM 1533 N N . ILE A 1 188 ? -4.098 -16.609 6.637 1 91.88 188 ILE A N 1
ATOM 1534 C CA . ILE A 1 188 ? -3.086 -15.773 7.273 1 91.88 188 ILE A CA 1
ATOM 1535 C C . ILE A 1 188 ? -3.078 -14.391 6.621 1 91.88 188 ILE A C 1
ATOM 1537 O O . ILE A 1 188 ? -3.145 -13.375 7.316 1 91.88 188 ILE A O 1
ATOM 1541 N N . GLN A 1 189 ? -3.059 -14.391 5.305 1 93.62 189 GLN A N 1
ATOM 1542 C CA . GLN A 1 189 ? -3.043 -13.125 4.574 1 93.62 189 GLN A CA 1
ATOM 1543 C C . GLN A 1 189 ? -4.305 -12.312 4.852 1 93.62 189 GLN A C 1
ATOM 1545 O O . GLN A 1 189 ? -4.242 -11.094 5.039 1 93.62 189 GLN A O 1
ATOM 1550 N N . ASN A 1 190 ? -5.391 -12.922 4.859 1 87.5 190 ASN A N 1
ATOM 1551 C CA . ASN A 1 190 ? -6.656 -12.258 5.137 1 87.5 190 ASN A CA 1
ATOM 1552 C C . ASN A 1 190 ? -6.664 -11.633 6.527 1 87.5 190 ASN A C 1
ATOM 1554 O O . ASN A 1 190 ? -7.082 -10.484 6.695 1 87.5 190 ASN A O 1
ATOM 1558 N N . SER A 1 191 ? -6.188 -12.344 7.465 1 88.19 191 SER A N 1
ATOM 1559 C CA . SER A 1 191 ? -6.152 -11.867 8.844 1 88.19 191 SER A CA 1
ATOM 1560 C C . SER A 1 191 ? -5.172 -10.711 9.008 1 88.19 191 SER A C 1
ATOM 1562 O O . SER A 1 191 ? -5.426 -9.773 9.766 1 88.19 191 SER A O 1
ATOM 1564 N N . LEU A 1 192 ? -4.062 -10.844 8.336 1 93.94 192 LEU A N 1
ATOM 1565 C CA . LEU A 1 192 ? -3.115 -9.734 8.344 1 93.94 192 LEU A CA 1
ATOM 1566 C C . LEU A 1 192 ? -3.758 -8.469 7.793 1 93.94 192 LEU A C 1
ATOM 1568 O O . LEU A 1 192 ? -3.529 -7.371 8.312 1 93.94 192 LEU A O 1
ATOM 1572 N N . GLY A 1 193 ? -4.531 -8.625 6.723 1 90.75 193 GLY A N 1
ATOM 1573 C CA . GLY A 1 193 ? -5.273 -7.5 6.18 1 90.75 193 GLY A CA 1
ATOM 1574 C C . GLY A 1 193 ? -6.246 -6.895 7.176 1 90.75 193 GLY A C 1
ATOM 1575 O O . GLY A 1 193 ? -6.371 -5.672 7.266 1 90.75 193 GLY A O 1
ATOM 1576 N N . ASP A 1 194 ? -6.906 -7.688 7.906 1 84.88 194 ASP A N 1
ATOM 1577 C CA . ASP A 1 194 ? -7.855 -7.227 8.914 1 84.88 194 ASP A CA 1
ATOM 1578 C C . ASP A 1 194 ? -7.148 -6.43 10.008 1 84.88 194 ASP A C 1
ATOM 1580 O O . ASP A 1 194 ? -7.664 -5.41 10.477 1 84.88 194 ASP A O 1
ATOM 1584 N N . LEU A 1 195 ? -6.023 -6.934 10.406 1 89 195 LEU A N 1
ATOM 1585 C CA . LEU A 1 195 ? -5.246 -6.215 11.414 1 89 195 LEU A CA 1
ATOM 1586 C C . LEU A 1 195 ? -4.82 -4.844 10.898 1 89 195 LEU A C 1
ATOM 1588 O O . LEU A 1 195 ? -4.816 -3.869 11.656 1 89 195 LEU A O 1
ATOM 1592 N N . LYS A 1 196 ? -4.492 -4.797 9.664 1 92.5 196 LYS A N 1
ATOM 1593 C CA . LYS A 1 196 ? -4.133 -3.516 9.062 1 92.5 196 LYS A CA 1
ATOM 1594 C C . LYS A 1 196 ? -5.328 -2.564 9.047 1 92.5 196 LYS A C 1
ATOM 1596 O O . LYS A 1 196 ? -5.172 -1.36 9.258 1 92.5 196 LYS A O 1
ATOM 1601 N N . LEU A 1 197 ? -6.484 -3.049 8.797 1 85.94 197 LEU A N 1
ATOM 1602 C CA . LEU A 1 197 ? -7.691 -2.227 8.805 1 85.94 197 LEU A CA 1
ATOM 1603 C C . LEU A 1 197 ? -7.949 -1.661 10.203 1 85.94 197 LEU A C 1
ATOM 1605 O O . LEU A 1 197 ? -8.414 -0.529 10.336 1 85.94 197 LEU A O 1
ATOM 1609 N N . ILE A 1 198 ? -7.668 -2.432 11.195 1 86.38 198 ILE A N 1
ATOM 1610 C CA . ILE A 1 198 ? -7.82 -1.961 12.57 1 86.38 198 ILE A CA 1
ATOM 1611 C C . ILE A 1 198 ? -6.867 -0.797 12.828 1 86.38 198 ILE A C 1
ATOM 1613 O O . ILE A 1 198 ? -7.258 0.221 13.398 1 86.38 198 ILE A O 1
ATOM 1617 N N . LYS A 1 199 ? -5.641 -0.977 12.406 1 91.88 199 LYS A N 1
ATOM 1618 C CA . LYS A 1 199 ? -4.68 0.116 12.508 1 91.88 199 LYS A CA 1
ATOM 1619 C C . LYS A 1 199 ? -5.18 1.361 11.789 1 91.88 199 LYS A C 1
ATOM 1621 O O . LYS A 1 199 ? -5.117 2.467 12.328 1 91.88 199 LYS A O 1
ATOM 1626 N N . ASN A 1 200 ? -5.746 1.173 10.617 1 88.81 200 ASN A N 1
ATOM 1627 C CA . ASN A 1 200 ? -6.238 2.287 9.812 1 88.81 200 ASN A CA 1
ATOM 1628 C C . ASN A 1 200 ? -7.402 3 10.492 1 88.81 200 ASN A C 1
ATOM 1630 O O . ASN A 1 200 ? -7.559 4.215 10.352 1 88.81 200 ASN A O 1
ATOM 1634 N N . GLU A 1 201 ? -8.141 2.248 11.188 1 85.5 201 GLU A N 1
ATOM 1635 C CA . GLU A 1 201 ? -9.273 2.859 11.883 1 85.5 201 GLU A CA 1
ATOM 1636 C C . GLU A 1 201 ? -8.797 3.84 12.953 1 85.5 201 GLU A C 1
ATOM 1638 O O . GLU A 1 201 ? -9.438 4.863 13.188 1 85.5 201 GLU A O 1
ATOM 1643 N N . ILE A 1 202 ? -7.703 3.529 13.555 1 87.69 202 ILE A N 1
ATOM 1644 C CA . ILE A 1 202 ? -7.129 4.434 14.547 1 87.69 202 ILE A CA 1
ATOM 1645 C C . ILE A 1 202 ? -6.598 5.688 13.852 1 87.69 202 ILE A C 1
ATOM 1647 O O . ILE A 1 202 ? -6.812 6.805 14.328 1 87.69 202 ILE A O 1
ATOM 1651 N N . TYR A 1 203 ? -5.973 5.559 12.719 1 92.81 203 TYR A N 1
ATOM 1652 C CA . TYR A 1 203 ? -5.539 6.707 11.93 1 92.81 203 TYR A CA 1
ATOM 1653 C C . TYR A 1 203 ? -6.723 7.602 11.578 1 92.81 203 TYR A C 1
ATOM 1655 O O . TYR A 1 203 ? -6.652 8.82 11.727 1 92.81 203 TYR A O 1
ATOM 1663 N N . LYS A 1 204 ? -7.785 6.992 11.219 1 84.75 204 LYS A N 1
ATOM 1664 C CA . LYS A 1 204 ? -8.961 7.719 10.75 1 84.75 204 LYS A CA 1
ATOM 1665 C C . LYS A 1 204 ? -9.633 8.469 11.898 1 84.75 204 LYS A C 1
ATOM 1667 O O . LYS A 1 204 ? -9.922 9.656 11.781 1 84.75 204 LYS A O 1
ATOM 1672 N N . SER A 1 205 ? -9.773 7.82 13.008 1 88.38 205 SER A N 1
ATOM 1673 C CA . SER A 1 205 ? -10.57 8.367 14.102 1 88.38 205 SER A CA 1
ATOM 1674 C C . SER A 1 205 ? -9.719 9.219 15.031 1 88.38 205 SER A C 1
ATOM 1676 O O . SER A 1 205 ? -10.062 10.367 15.328 1 88.38 205 SER A O 1
ATOM 1678 N N . GLU A 1 206 ? -8.516 8.703 15.414 1 88.88 206 GLU A N 1
ATOM 1679 C CA . GLU A 1 206 ? -7.738 9.336 16.469 1 88.88 206 GLU A CA 1
ATOM 1680 C C . GLU A 1 206 ? -6.812 10.406 15.906 1 88.88 206 GLU A C 1
ATOM 1682 O O . GLU A 1 206 ? -6.336 11.273 16.641 1 88.88 206 GLU A O 1
ATOM 1687 N N . PHE A 1 207 ? -6.605 10.352 14.672 1 94.94 207 PHE A N 1
ATOM 1688 C CA . PHE A 1 207 ? -5.703 11.336 14.086 1 94.94 207 PHE A CA 1
ATOM 1689 C C . PHE A 1 207 ? -6.453 12.234 13.109 1 94.94 207 PHE A C 1
ATOM 1691 O O . PHE A 1 207 ? -6.66 13.422 13.383 1 94.94 207 PHE A O 1
ATOM 1698 N N . ASN A 1 208 ? -6.949 11.641 11.992 1 88.75 208 ASN A N 1
ATOM 1699 C CA . ASN A 1 208 ? -7.551 12.438 10.93 1 88.75 208 ASN A CA 1
ATOM 1700 C C . ASN A 1 208 ? -8.781 13.188 11.422 1 88.75 208 ASN A C 1
ATOM 1702 O O . ASN A 1 208 ? -8.828 14.422 11.367 1 88.75 208 ASN A O 1
ATOM 1706 N N . LEU A 1 209 ? -9.75 12.477 11.914 1 90.5 209 LEU A N 1
ATOM 1707 C CA . LEU A 1 209 ? -10.984 13.094 12.359 1 90.5 209 LEU A CA 1
ATOM 1708 C C . LEU A 1 209 ? -10.734 14.023 13.547 1 90.5 209 LEU A C 1
ATOM 1710 O O . LEU A 1 209 ? -11.32 15.109 13.625 1 90.5 209 LEU A O 1
ATOM 1714 N N . SER A 1 210 ? -9.914 13.617 14.477 1 90.38 210 SER A N 1
ATOM 1715 C CA . SER A 1 210 ? -9.609 14.414 15.664 1 90.38 210 SER A CA 1
ATOM 1716 C C . SER A 1 210 ? -8.945 15.734 15.289 1 90.38 210 SER A C 1
ATOM 1718 O O . SER A 1 210 ? -9.297 16.781 15.82 1 90.38 210 SER A O 1
ATOM 1720 N N . LEU A 1 211 ? -7.988 15.68 14.352 1 93.38 211 LEU A N 1
ATOM 1721 C CA . LEU A 1 211 ? -7.285 16.891 13.938 1 93.38 211 LEU A CA 1
ATOM 1722 C C . LEU A 1 211 ? -8.203 17.797 13.117 1 93.38 211 LEU A C 1
ATOM 1724 O O . LEU A 1 211 ? -8.141 19.016 13.234 1 93.38 211 LEU A O 1
ATOM 1728 N N . LYS A 1 212 ? -9.047 17.219 12.312 1 89.88 212 LYS A N 1
ATOM 1729 C CA . LYS A 1 212 ? -10.023 18 11.562 1 89.88 212 LYS A CA 1
ATOM 1730 C C . LYS A 1 212 ? -10.977 18.734 12.508 1 89.88 212 LYS A C 1
ATOM 1732 O O . LYS A 1 212 ? -11.305 19.906 12.289 1 89.88 212 LYS A O 1
ATOM 1737 N N . THR A 1 213 ? -11.375 18.047 13.531 1 90.81 213 THR A N 1
ATOM 1738 C CA . THR A 1 213 ? -12.25 18.641 14.539 1 90.81 213 THR A CA 1
ATOM 1739 C C . THR A 1 213 ? -11.531 19.766 15.281 1 90.81 213 THR A C 1
ATOM 1741 O O . THR A 1 213 ? -12.117 20.812 15.547 1 90.81 213 THR A O 1
ATOM 1744 N N . LEU A 1 214 ? -10.281 19.484 15.641 1 92.19 214 LEU A N 1
ATOM 1745 C CA . LEU A 1 214 ? -9.461 20.5 16.297 1 92.19 214 LEU A CA 1
ATOM 1746 C C . LEU A 1 214 ? -9.367 21.75 15.438 1 92.19 214 LEU A C 1
ATOM 1748 O O . LEU A 1 214 ? -9.523 22.875 15.953 1 92.19 214 LEU A O 1
ATOM 1752 N N . LEU A 1 215 ? -9.148 21.609 14.125 1 92.88 215 LEU A N 1
ATOM 1753 C CA . LEU A 1 215 ? -9.039 22.734 13.203 1 92.88 215 LEU A CA 1
ATOM 1754 C C . LEU A 1 215 ? -10.352 23.516 13.141 1 92.88 215 LEU A C 1
ATOM 1756 O O . LEU A 1 215 ? -10.352 24.734 13.188 1 92.88 215 LEU A O 1
ATOM 1760 N N . LEU A 1 216 ? -11.422 22.844 13.164 1 92.94 216 LEU A N 1
ATOM 1761 C CA . LEU A 1 216 ? -12.742 23.469 13.031 1 92.94 216 LEU A CA 1
ATOM 1762 C C . LEU A 1 216 ? -13.148 24.156 14.328 1 92.94 216 LEU A C 1
ATOM 1764 O O . LEU A 1 216 ? -13.68 25.266 14.305 1 92.94 216 LEU A O 1
ATOM 1768 N N . LYS A 1 217 ? -12.859 23.625 15.477 1 93.06 217 LYS A N 1
ATOM 1769 C CA . LYS A 1 217 ? -13.406 24.094 16.75 1 93.06 217 LYS A CA 1
ATOM 1770 C C . LYS A 1 217 ? -12.453 25.094 17.406 1 93.06 217 LYS A C 1
ATOM 1772 O O . LYS A 1 217 ? -12.898 26.031 18.078 1 93.06 217 LYS A O 1
ATOM 1777 N N . LYS A 1 218 ? -11.172 24.875 17.203 1 95.62 218 LYS A N 1
ATOM 1778 C CA . LYS A 1 218 ? -10.227 25.688 17.953 1 95.62 218 LYS A CA 1
ATOM 1779 C C . LYS A 1 218 ? -9.469 26.656 17.047 1 95.62 218 LYS A C 1
ATOM 1781 O O . LYS A 1 218 ? -9.195 27.797 17.422 1 95.62 218 LYS A O 1
ATOM 1786 N N . PHE A 1 219 ? -9.164 26.281 15.836 1 96.12 219 PHE A N 1
ATOM 1787 C CA . PHE A 1 219 ? -8.375 27.125 14.961 1 96.12 219 PHE A CA 1
ATOM 1788 C C . PHE A 1 219 ? -9.273 28.109 14.219 1 96.12 219 PHE A C 1
ATOM 1790 O O . PHE A 1 219 ? -8.914 29.281 14.055 1 96.12 219 PHE A O 1
ATOM 1797 N N . LYS A 1 220 ? -10.43 27.719 13.789 1 95.12 220 LYS A N 1
ATOM 1798 C CA . LYS A 1 220 ? -11.32 28.562 13.008 1 95.12 220 LYS A CA 1
ATOM 1799 C C . LYS A 1 220 ? -11.711 29.828 13.781 1 95.12 220 LYS A C 1
ATOM 1801 O O . LYS A 1 220 ? -11.625 30.938 13.258 1 95.12 220 LYS A O 1
ATOM 1806 N N . PRO A 1 221 ? -12.062 29.734 15.078 1 95.88 221 PRO A N 1
ATOM 1807 C CA . PRO A 1 221 ? -12.406 30.938 15.836 1 95.88 221 PRO A CA 1
ATOM 1808 C C . PRO A 1 221 ? -11.258 31.953 15.898 1 95.88 221 PRO A C 1
ATOM 1810 O O . PRO A 1 221 ? -11.492 33.156 15.922 1 95.88 221 PRO A O 1
ATOM 1813 N N . ILE A 1 222 ? -10.062 31.453 15.969 1 97.94 222 ILE A N 1
ATOM 1814 C CA . ILE A 1 222 ? -8.906 32.344 16.031 1 97.94 222 ILE A CA 1
ATOM 1815 C C . ILE A 1 222 ? -8.742 33.062 14.703 1 97.94 222 ILE A C 1
ATOM 1817 O O . ILE A 1 222 ? -8.359 34.25 14.68 1 97.94 222 ILE A O 1
ATOM 1821 N N . HIS A 1 223 ? -9.055 32.438 13.617 1 95.94 223 HIS A N 1
ATOM 1822 C CA . HIS A 1 223 ? -9.062 33.125 12.328 1 95.94 223 HIS A CA 1
ATOM 1823 C C . HIS A 1 223 ? -10.07 34.25 12.312 1 95.94 223 HIS A C 1
ATOM 1825 O O . HIS A 1 223 ? -9.797 35.312 11.75 1 95.94 223 HIS A O 1
ATOM 1831 N N . ASP A 1 224 ? -11.164 34.031 12.922 1 96.38 224 ASP A N 1
ATOM 1832 C CA . ASP A 1 224 ? -12.172 35.094 13.016 1 96.38 224 ASP A CA 1
ATOM 1833 C C . ASP A 1 224 ? -11.664 36.25 13.836 1 96.38 224 ASP A C 1
ATOM 1835 O O . ASP A 1 224 ? -11.938 37.406 13.5 1 96.38 224 ASP A O 1
ATOM 1839 N N . LEU A 1 225 ? -10.961 35.969 14.891 1 97.81 225 LEU A N 1
ATOM 1840 C CA . LEU A 1 225 ? -10.383 37 15.727 1 97.81 225 LEU A CA 1
ATOM 1841 C C . LEU A 1 225 ? -9.336 37.812 14.953 1 97.81 225 LEU A C 1
ATOM 1843 O O . LEU A 1 225 ? -9.273 39.031 15.07 1 97.81 225 LEU A O 1
ATOM 1847 N N . ILE A 1 226 ? -8.523 37.094 14.188 1 97.5 226 ILE A N 1
ATOM 1848 C CA . ILE A 1 226 ? -7.5 37.75 13.383 1 97.5 226 ILE A CA 1
ATOM 1849 C C . ILE A 1 226 ? -8.156 38.688 12.375 1 97.5 226 ILE A C 1
ATOM 1851 O O . ILE A 1 226 ? -7.691 39.812 12.18 1 97.5 226 ILE A O 1
ATOM 1855 N N . LYS A 1 227 ? -9.234 38.281 11.773 1 95.88 227 LYS A N 1
ATOM 1856 C CA . LYS A 1 227 ? -9.984 39.094 10.836 1 95.88 227 LYS A CA 1
ATOM 1857 C C . LYS A 1 227 ? -10.562 40.344 11.531 1 95.88 227 LYS A C 1
ATOM 1859 O O . LYS A 1 227 ? -10.562 41.438 10.977 1 95.88 227 LYS A O 1
ATOM 1864 N N . GLN A 1 228 ? -11.008 40.188 12.742 1 96.94 228 GLN A N 1
ATOM 1865 C CA . GLN A 1 228 ? -11.555 41.281 13.523 1 96.94 228 GLN A CA 1
ATOM 1866 C C . GLN A 1 228 ? -10.477 42.344 13.844 1 96.94 228 GLN A C 1
ATOM 1868 O O . GLN A 1 228 ? -10.734 43.531 13.789 1 96.94 22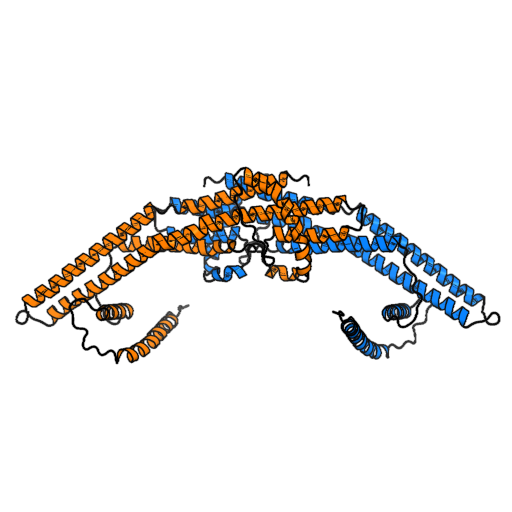8 GLN A O 1
ATOM 1873 N N . VAL A 1 229 ? -9.328 41.844 14.172 1 97.19 229 VAL A N 1
ATOM 1874 C CA . VAL A 1 229 ? -8.211 42.719 14.453 1 97.19 229 VAL A CA 1
ATOM 1875 C C . VAL A 1 229 ? -7.895 43.562 13.211 1 97.19 229 VAL A C 1
ATOM 1877 O O . VAL A 1 229 ? -7.68 44.781 13.305 1 97.19 229 VAL A O 1
ATOM 1880 N N . GLU A 1 230 ? -7.852 42.875 12.117 1 94.38 230 GLU A N 1
ATOM 1881 C CA . GLU A 1 230 ? -7.582 43.594 10.867 1 94.38 230 GLU A CA 1
ATOM 1882 C C . GLU A 1 230 ? -8.656 44.656 10.586 1 94.38 230 GLU A C 1
ATOM 1884 O O . GLU A 1 230 ? -8.344 45.75 10.164 1 94.38 230 GLU A O 1
ATOM 1889 N N . ASP A 1 231 ? -9.883 44.344 10.805 1 93.75 231 ASP A N 1
ATOM 1890 C CA . ASP A 1 231 ? -10.992 45.25 10.594 1 93.75 231 ASP A CA 1
ATOM 1891 C C . ASP A 1 231 ? -10.883 46.469 11.508 1 93.75 231 ASP A C 1
ATOM 1893 O O . ASP A 1 231 ? -11.133 47.625 11.078 1 93.75 231 ASP A O 1
ATOM 1897 N N . HIS A 1 232 ? -10.555 46.25 12.734 1 96.19 232 HIS A N 1
ATOM 1898 C CA . HIS A 1 232 ? -10.391 47.312 13.688 1 96.19 232 HIS A CA 1
ATOM 1899 C C . HIS A 1 232 ? -9.203 48.219 13.32 1 96.19 232 HIS A C 1
ATOM 1901 O O . HIS A 1 232 ? -9.234 49.438 13.531 1 96.19 232 HIS A O 1
ATOM 1907 N N . ARG A 1 233 ? -8.133 47.531 12.836 1 95.12 233 ARG A N 1
ATOM 1908 C CA . ARG A 1 233 ? -6.984 48.281 12.375 1 95.12 233 ARG A CA 1
ATOM 1909 C C . ARG A 1 233 ? -7.367 49.219 11.234 1 95.12 233 ARG A C 1
ATOM 1911 O O . ARG A 1 233 ? -7 50.406 11.234 1 95.12 233 ARG A O 1
ATOM 1918 N N . ILE A 1 234 ? -8.125 48.75 10.258 1 91.5 234 ILE A N 1
ATOM 1919 C CA . ILE A 1 234 ? -8.562 49.531 9.109 1 91.5 234 ILE A CA 1
ATOM 1920 C C . ILE A 1 234 ? -9.438 50.688 9.578 1 91.5 234 ILE A C 1
ATOM 1922 O O . ILE A 1 234 ? -9.289 51.812 9.109 1 91.5 234 ILE A O 1
ATOM 1926 N N . THR A 1 235 ? -10.32 50.438 10.516 1 92.69 235 THR A N 1
ATOM 1927 C CA . THR A 1 235 ? -11.203 51.469 11.062 1 92.69 235 THR A CA 1
ATOM 1928 C C . THR A 1 235 ? -10.406 52.562 11.758 1 92.69 235 THR A C 1
ATOM 1930 O O . THR A 1 235 ? -10.68 53.75 11.57 1 92.69 235 THR A O 1
ATOM 1933 N N . TYR A 1 236 ? -9.469 52.094 12.508 1 93.81 236 TYR A N 1
ATOM 1934 C CA . TYR A 1 236 ? -8.594 53.031 13.195 1 93.81 236 TYR A CA 1
ATOM 1935 C C . TYR A 1 236 ? -7.824 53.906 12.203 1 93.81 236 TYR A C 1
ATOM 1937 O O . TYR A 1 236 ? -7.734 55.125 12.359 1 93.81 236 TYR A O 1
ATOM 1945 N N . ASP A 1 237 ? -7.344 53.312 11.188 1 91.31 237 ASP A N 1
ATOM 1946 C CA . ASP A 1 237 ? -6.566 54.031 10.18 1 91.31 237 ASP A CA 1
ATOM 1947 C C . ASP A 1 237 ? -7.426 55.062 9.43 1 91.31 237 ASP A C 1
ATOM 1949 O O . ASP A 1 237 ? -6.941 56.125 9.047 1 91.31 237 ASP A O 1
ATOM 1953 N N . ILE A 1 238 ? -8.656 54.688 9.156 1 89.19 238 ILE A N 1
ATOM 1954 C CA . ILE A 1 238 ? -9.586 55.594 8.492 1 89.19 238 ILE A CA 1
ATOM 1955 C C . ILE A 1 238 ? -9.797 56.812 9.359 1 89.19 238 ILE A C 1
ATOM 1957 O O . ILE A 1 238 ? -9.773 57.938 8.867 1 89.19 238 ILE A O 1
ATOM 1961 N N . GLN A 1 239 ? -9.961 56.562 10.688 1 91.31 239 GLN A N 1
ATOM 1962 C CA . GLN A 1 239 ? -10.148 57.688 11.609 1 91.31 239 GLN A CA 1
ATOM 1963 C C . GLN A 1 239 ? -8.891 58.562 11.688 1 91.31 239 GLN A C 1
ATOM 1965 O O . GLN A 1 239 ? -8.977 59.781 11.727 1 91.31 239 GLN A O 1
ATOM 1970 N N . ARG A 1 240 ? -7.82 57.875 11.734 1 90.19 240 ARG A N 1
ATOM 1971 C CA . ARG A 1 240 ? -6.547 58.594 11.75 1 90.19 240 ARG A CA 1
ATOM 1972 C C . ARG A 1 240 ? -6.398 59.469 10.516 1 90.19 240 ARG A C 1
ATOM 1974 O O . ARG A 1 240 ? -5.93 60.625 10.617 1 90.19 240 ARG A O 1
ATOM 1981 N N . SER A 1 241 ? -6.785 59.031 9.352 1 88.38 241 SER A N 1
ATOM 1982 C CA . SER A 1 241 ? -6.707 59.781 8.109 1 88.38 241 SER A CA 1
ATOM 1983 C C . SER A 1 241 ? -7.652 60.969 8.133 1 88.38 241 SER A C 1
ATOM 1985 O O . SER A 1 241 ? -7.328 62.031 7.598 1 88.38 241 SER A O 1
ATOM 1987 N N . LYS A 1 242 ? -8.758 60.844 8.711 1 88.06 242 LYS A N 1
ATOM 1988 C CA . LYS A 1 242 ? -9.727 61.938 8.82 1 88.06 242 LYS A CA 1
ATOM 1989 C C . LYS A 1 242 ? -9.164 63.062 9.664 1 88.06 242 LYS A C 1
ATOM 1991 O O . LYS A 1 242 ? -9.359 64.25 9.328 1 88.06 242 LYS A O 1
ATOM 1996 N N . VAL A 1 243 ? -8.531 62.719 10.727 1 89.44 243 VAL A N 1
ATOM 1997 C CA . VAL A 1 243 ? -7.934 63.719 11.602 1 89.44 243 VAL A CA 1
ATOM 1998 C C . VAL A 1 243 ? -6.812 64.438 10.859 1 89.44 243 VAL A C 1
ATOM 2000 O O . VAL A 1 243 ? -6.723 65.688 10.922 1 89.44 243 VAL A O 1
ATOM 2003 N N . LEU A 1 244 ? -6.008 63.656 10.18 1 87.31 244 LEU A N 1
ATOM 2004 C CA . LEU A 1 244 ? -4.898 64.25 9.43 1 87.31 244 LEU A CA 1
ATOM 2005 C C . LEU A 1 244 ? -5.41 65.125 8.32 1 87.31 244 LEU A C 1
ATOM 2007 O O . LEU A 1 244 ? -4.883 66.25 8.117 1 87.31 244 LEU A O 1
ATOM 2011 N N . ASP A 1 245 ? -6.391 64.75 7.617 1 86.06 245 ASP A N 1
ATOM 2012 C CA . ASP A 1 245 ? -6.965 65.562 6.531 1 86.06 245 ASP A CA 1
ATOM 2013 C C . ASP A 1 245 ? -7.598 66.812 7.055 1 86.06 245 ASP A C 1
ATOM 2015 O O . ASP A 1 245 ? -7.469 67.875 6.438 1 86.06 245 ASP A O 1
ATOM 2019 N N . TYR A 1 246 ? -8.281 66.75 8.141 1 88.75 246 TYR A N 1
ATOM 2020 C CA . TYR A 1 246 ? -8.93 67.875 8.742 1 88.75 246 TYR A CA 1
ATOM 2021 C C . TYR A 1 246 ? -7.895 68.938 9.188 1 88.75 246 TYR A C 1
ATOM 2023 O O . TYR A 1 246 ? -8.078 70.125 9 1 88.75 246 TYR A O 1
ATOM 2031 N N . THR A 1 247 ? -6.859 68.438 9.75 1 86.19 247 THR A N 1
ATOM 2032 C CA . THR A 1 247 ? -5.816 69.312 10.266 1 86.19 247 THR A CA 1
ATOM 2033 C C . THR A 1 247 ? -5.02 69.938 9.117 1 86.19 247 THR A C 1
ATOM 2035 O O . THR A 1 247 ? -4.504 71.062 9.242 1 86.19 247 THR A O 1
ATOM 2038 N N . LYS A 1 248 ? -4.953 69.25 8 1 85.5 248 LYS A N 1
ATOM 2039 C CA . LYS A 1 248 ? -4.25 69.75 6.84 1 85.5 248 LYS A CA 1
ATOM 2040 C C . LYS A 1 248 ? -5.086 70.812 6.125 1 85.5 248 LYS A C 1
ATOM 2042 O O . LYS A 1 248 ? -4.547 71.812 5.617 1 85.5 248 LYS A O 1
ATOM 2047 N N . LYS A 1 249 ? -6.355 70.625 6.039 1 85.62 249 LYS A N 1
ATOM 2048 C CA . LYS A 1 249 ? -7.258 71.5 5.289 1 85.62 249 LYS A CA 1
ATOM 2049 C C . LYS A 1 249 ? -7.574 72.75 6.074 1 85.62 249 LYS A C 1
ATOM 2051 O O . LYS A 1 249 ? -7.926 73.812 5.488 1 85.62 249 LYS A O 1
ATOM 2056 N N . ASN A 1 250 ? -7.434 72.688 7.422 1 82.25 250 ASN A N 1
ATOM 2057 C CA . ASN A 1 250 ? -7.809 73.875 8.25 1 82.25 250 ASN A CA 1
ATOM 2058 C C . ASN A 1 250 ? -6.598 74.438 8.961 1 82.25 250 ASN A C 1
ATOM 2060 O O . ASN A 1 250 ? -5.637 73.75 9.258 1 82.25 250 ASN A O 1
ATOM 2064 N N . ASN A 1 251 ? -6.457 75.75 9.008 1 76.38 251 ASN A N 1
ATOM 2065 C CA . ASN A 1 251 ? -5.406 76.5 9.734 1 76.38 251 ASN A CA 1
ATOM 2066 C C . ASN A 1 251 ? -5.902 77 11.086 1 76.38 251 ASN A C 1
ATOM 2068 O O . ASN A 1 251 ? -7.035 76.688 11.484 1 76.38 251 ASN A O 1
ATOM 2072 N N . SER A 1 252 ? -5.074 77.562 11.812 1 73.19 252 SER A N 1
ATOM 2073 C CA . SER A 1 252 ? -5.332 78.062 13.164 1 73.19 252 SER A CA 1
ATOM 2074 C C . SER A 1 252 ? -6.578 78.938 13.219 1 73.19 252 SER A C 1
ATOM 2076 O O . SER A 1 252 ? -7.277 78.938 14.234 1 73.19 252 SER A O 1
ATOM 2078 N N . THR A 1 253 ? -6.945 79.438 12.148 1 81 253 THR A N 1
ATOM 2079 C CA . THR A 1 253 ? -8.062 80.375 12.156 1 81 253 THR A CA 1
ATOM 2080 C C . THR A 1 253 ? -9.352 79.688 11.703 1 81 253 THR A C 1
ATOM 2082 O O . THR A 1 253 ? -10.453 80.188 12.023 1 81 253 THR A O 1
ATOM 2085 N N . THR A 1 254 ? -9.195 78.5 11.102 1 82.12 254 THR A N 1
ATOM 2086 C CA . THR A 1 254 ? -10.375 77.938 10.5 1 82.12 254 THR A CA 1
ATOM 2087 C C . THR A 1 254 ? -10.734 76.625 11.211 1 82.12 254 THR A C 1
ATOM 2089 O O . THR A 1 254 ? -11.781 76 10.938 1 82.12 254 THR A O 1
ATOM 2092 N N . ILE A 1 255 ? -9.977 76.375 12.148 1 80.5 255 ILE A N 1
ATOM 2093 C CA . ILE A 1 255 ? -10.172 75.062 12.789 1 80.5 255 ILE A CA 1
ATOM 2094 C C . ILE A 1 255 ? -11.359 75.125 13.75 1 80.5 255 ILE A C 1
ATOM 2096 O O . ILE A 1 255 ? -11.484 76.125 14.516 1 80.5 255 ILE A O 1
ATOM 2100 N N . ASP A 1 256 ? -12.281 74.375 13.5 1 87.06 256 ASP A N 1
ATOM 2101 C CA . ASP A 1 256 ? -13.359 74.125 14.461 1 87.06 256 ASP A CA 1
ATOM 2102 C C . ASP A 1 256 ? -12.914 73.188 15.578 1 87.06 256 ASP A C 1
ATOM 2104 O O . ASP A 1 256 ? -12.891 72 15.398 1 87.06 256 ASP A O 1
ATOM 2108 N N . GLN A 1 257 ? -12.727 73.812 16.688 1 86.38 257 GLN A N 1
ATOM 2109 C CA . GLN A 1 257 ? -12.133 73.062 17.781 1 86.38 257 GLN A CA 1
ATOM 2110 C C . GLN A 1 257 ? -13.086 71.938 18.266 1 86.38 257 GLN A C 1
ATOM 2112 O O . GLN A 1 257 ? -12.641 70.875 18.672 1 86.38 257 GLN A O 1
ATOM 2117 N N . ASP A 1 258 ? -14.367 72.25 18.25 1 89.69 258 ASP A N 1
ATOM 2118 C CA . ASP A 1 258 ? -15.344 71.25 18.672 1 89.69 258 ASP A CA 1
ATOM 2119 C C . ASP A 1 258 ? -15.367 70.062 17.734 1 89.69 258 ASP A C 1
ATOM 2121 O O . ASP A 1 258 ? -15.43 68.938 18.172 1 89.69 258 ASP A O 1
ATOM 2125 N N . LYS A 1 259 ? -15.289 70.375 16.453 1 89.75 259 LYS A N 1
ATOM 2126 C CA . LYS A 1 259 ? -15.289 69.312 15.453 1 89.75 259 LYS A CA 1
ATOM 2127 C C . LYS A 1 259 ? -14.008 68.5 15.531 1 89.75 259 LYS A C 1
ATOM 2129 O O . LYS A 1 259 ? -14.047 67.25 15.414 1 89.75 259 LYS A O 1
ATOM 2134 N N . LEU A 1 260 ? -12.922 69.062 15.719 1 89.81 260 LEU A N 1
ATOM 2135 C CA . LEU A 1 260 ? -11.633 68.375 15.844 1 89.81 260 LEU A CA 1
ATOM 2136 C C . LEU A 1 260 ? -11.617 67.5 17.062 1 89.81 260 LEU A C 1
ATOM 2138 O O . LEU A 1 260 ? -11.109 66.375 16.984 1 89.81 260 LEU A O 1
ATOM 2142 N N . GLU A 1 261 ? -12.18 68 18.141 1 91.25 261 GLU A N 1
ATOM 2143 C CA . GLU A 1 261 ? -12.227 67.188 19.359 1 91.25 261 GLU A CA 1
ATOM 2144 C C . GLU A 1 261 ? -13.109 65.938 19.188 1 91.25 261 GLU A C 1
ATOM 2146 O O . GLU A 1 261 ? -12.812 64.875 19.719 1 91.25 261 GLU A O 1
ATOM 2151 N N . GLU A 1 262 ? -14.125 66.125 18.422 1 91.94 262 GLU A N 1
ATOM 2152 C CA . GLU A 1 262 ? -15.031 65 18.172 1 91.94 262 GLU A CA 1
ATOM 2153 C C . GLU A 1 262 ? -14.344 63.906 17.344 1 91.94 262 GLU A C 1
ATOM 2155 O O . GLU A 1 262 ? -14.445 62.719 17.656 1 91.94 262 GLU A O 1
ATOM 2160 N N . ILE A 1 263 ? -13.625 64.25 16.297 1 91.31 263 ILE A N 1
ATOM 2161 C CA . ILE A 1 263 ? -12.977 63.281 15.414 1 91.31 263 ILE A CA 1
ATOM 2162 C C . ILE A 1 263 ? -11.812 62.625 16.141 1 91.31 263 ILE A C 1
ATOM 2164 O O . ILE A 1 263 ? -11.562 61.438 15.961 1 91.31 263 ILE A O 1
ATOM 2168 N N . LYS A 1 264 ? -11.172 63.344 16.953 1 93.12 264 LYS A N 1
ATOM 2169 C CA . LYS A 1 264 ? -10.062 62.812 17.734 1 93.12 264 LYS A CA 1
ATOM 2170 C C . LYS A 1 264 ? -10.57 61.812 18.781 1 93.12 264 LYS A C 1
ATOM 2172 O O . LYS A 1 264 ? -9.922 60.781 19.047 1 93.12 264 LYS A O 1
ATOM 2177 N N . ASN A 1 265 ? -11.695 62.25 19.375 1 95.38 265 ASN A N 1
ATOM 2178 C CA . ASN A 1 265 ? -12.281 61.344 20.359 1 95.38 265 ASN A CA 1
ATOM 2179 C C . ASN A 1 265 ? -12.68 60 19.734 1 95.38 265 ASN A C 1
ATOM 2181 O O . ASN A 1 265 ? -12.5 58.938 20.328 1 95.38 265 ASN A O 1
ATOM 2185 N N . LYS A 1 266 ? -13.242 60.031 18.531 1 94.25 266 LYS A N 1
ATOM 2186 C CA . LYS A 1 266 ? -13.609 58.812 17.828 1 94.25 266 LYS A CA 1
ATOM 2187 C C . LYS A 1 266 ? -12.375 58 17.453 1 94.25 266 LYS A C 1
ATOM 2189 O O . LYS A 1 266 ? -12.383 56.781 17.562 1 94.25 266 LYS A O 1
ATOM 2194 N N . MET A 1 267 ? -11.344 58.562 17.062 1 93.75 267 MET A N 1
ATOM 2195 C CA . MET A 1 267 ? -10.086 57.906 16.75 1 93.75 267 MET A CA 1
ATOM 2196 C C . MET A 1 267 ? -9.531 57.188 17.969 1 93.75 267 MET A C 1
ATOM 2198 O O . MET A 1 267 ? -9.086 56.031 17.875 1 93.75 267 MET A O 1
ATOM 2202 N N . ASN A 1 268 ? -9.562 57.906 19.141 1 95.62 268 ASN A N 1
ATOM 2203 C CA . ASN A 1 268 ? -9.062 57.312 20.375 1 95.62 268 ASN A CA 1
ATOM 2204 C C . ASN A 1 268 ? -9.891 56.125 20.797 1 95.62 268 ASN A C 1
ATOM 2206 O O . ASN A 1 268 ? -9.352 55.125 21.312 1 95.62 268 ASN A O 1
ATOM 2210 N N . GLN A 1 269 ? -11.164 56.219 20.562 1 96.69 269 GLN A N 1
ATOM 2211 C CA . GLN A 1 269 ? -12.031 55.062 20.875 1 96.69 269 GLN A CA 1
ATOM 2212 C C . GLN A 1 269 ? -11.703 53.875 19.984 1 96.69 269 GLN A C 1
ATOM 2214 O O . GLN A 1 269 ? -11.625 52.75 20.469 1 96.69 269 GLN A O 1
ATOM 2219 N N . ASP A 1 270 ? -11.562 54.125 18.734 1 95.56 270 ASP A N 1
ATOM 2220 C CA . ASP A 1 270 ? -11.258 53.062 17.797 1 95.56 270 ASP A CA 1
ATOM 2221 C C . ASP A 1 270 ? -9.844 52.531 18.031 1 95.56 270 ASP A C 1
ATOM 2223 O O . ASP A 1 270 ? -9.578 51.344 17.766 1 95.56 270 ASP A O 1
ATOM 2227 N N . GLU A 1 271 ? -8.93 53.344 18.5 1 95.06 271 GLU A N 1
ATOM 2228 C CA . GLU A 1 271 ? -7.605 52.875 18.891 1 95.06 271 GLU A CA 1
ATOM 2229 C C . GLU A 1 271 ? -7.684 51.875 20.047 1 95.06 271 GLU A C 1
ATOM 2231 O O . GLU A 1 271 ? -6.996 50.875 20.047 1 95.06 271 GLU A O 1
ATOM 2236 N N . ASP A 1 272 ? -8.484 52.25 21 1 96.69 272 ASP A N 1
ATOM 2237 C CA . ASP A 1 272 ? -8.664 51.375 22.156 1 96.69 272 ASP A CA 1
ATOM 2238 C C . ASP A 1 272 ? -9.273 50.031 21.734 1 96.69 272 ASP A C 1
ATOM 2240 O O . ASP A 1 272 ? -8.875 48.969 22.234 1 96.69 272 ASP A O 1
ATOM 2244 N N . VAL A 1 273 ? -10.25 50.094 20.828 1 97.31 273 VAL A N 1
ATOM 2245 C CA . VAL A 1 273 ? -10.875 48.875 20.344 1 97.31 273 VAL A CA 1
ATOM 2246 C C . VAL A 1 273 ? -9.852 48.031 19.594 1 97.31 273 VAL A C 1
ATOM 2248 O O . VAL A 1 273 ? -9.797 46.812 19.766 1 97.31 273 VAL A O 1
ATOM 2251 N N . PHE A 1 274 ? -9.055 48.625 18.781 1 96.69 274 PHE A N 1
ATOM 2252 C CA . PHE A 1 274 ? -7.992 47.938 18.031 1 96.69 274 PHE A CA 1
ATOM 2253 C C . PHE A 1 274 ? -6.984 47.312 18.969 1 96.69 274 PHE A C 1
ATOM 2255 O O . PHE A 1 274 ? -6.676 46.125 18.844 1 96.69 274 PHE A O 1
ATOM 2262 N N . ALA A 1 275 ? -6.543 48.062 19.969 1 96.19 275 ALA A N 1
ATOM 2263 C CA . ALA A 1 275 ? -5.566 47.562 20.938 1 96.19 275 ALA A CA 1
ATOM 2264 C C . ALA A 1 275 ? -6.133 46.406 21.734 1 96.19 275 ALA A C 1
ATOM 2266 O O . ALA A 1 275 ? -5.438 45.406 21.969 1 96.19 275 ALA A O 1
ATOM 2267 N N . ASN A 1 276 ? -7.387 46.562 22.125 1 97.62 276 ASN A N 1
ATOM 2268 C CA . ASN A 1 276 ? -8.023 45.5 22.891 1 97.62 276 ASN A CA 1
ATOM 2269 C C . ASN A 1 276 ? -8.219 44.219 22.062 1 97.62 276 ASN A C 1
ATOM 2271 O O . ASN A 1 276 ? -8.125 43.125 22.594 1 97.62 276 ASN A O 1
ATOM 2275 N N . SER A 1 277 ? -8.516 44.406 20.797 1 97.62 277 SER A N 1
ATOM 2276 C CA . SER A 1 277 ? -8.695 43.25 19.922 1 97.62 277 SER A CA 1
ATOM 2277 C C . SER A 1 277 ? -7.383 42.5 19.734 1 97.62 277 SER A C 1
ATOM 2279 O O . SER A 1 277 ? -7.379 41.281 19.641 1 97.62 277 SER A O 1
ATOM 2281 N N . ILE A 1 278 ? -6.25 43.219 19.641 1 97.75 278 ILE A N 1
ATOM 2282 C CA . ILE A 1 278 ? -4.934 42.594 19.531 1 97.75 278 ILE A CA 1
ATOM 2283 C C . ILE A 1 278 ? -4.641 41.75 20.781 1 97.75 278 ILE A C 1
ATOM 2285 O O . ILE A 1 278 ? -4.227 40.594 20.672 1 97.75 278 ILE A O 1
ATOM 2289 N N . GLU A 1 279 ? -4.887 42.375 21.938 1 97.62 279 GLU A N 1
ATOM 2290 C CA . GLU A 1 279 ? -4.621 41.719 23.203 1 97.62 279 GLU A CA 1
ATOM 2291 C C . GLU A 1 279 ? -5.473 40.438 23.344 1 97.62 279 GLU A C 1
ATOM 2293 O O . GLU A 1 279 ? -4.98 39.406 23.797 1 97.62 279 GLU A O 1
ATOM 2298 N N . ASN A 1 280 ? -6.695 40.594 22.969 1 98.06 280 ASN A N 1
ATOM 2299 C CA . ASN A 1 280 ? -7.594 39.438 23.047 1 98.06 280 ASN A CA 1
ATOM 2300 C C . ASN A 1 280 ? -7.148 38.312 22.109 1 98.06 280 ASN A C 1
ATOM 2302 O O . ASN A 1 280 ? -7.203 37.156 22.484 1 98.06 280 ASN A O 1
ATOM 2306 N N . CYS A 1 281 ? -6.785 38.656 20.922 1 98.19 281 CYS A N 1
ATOM 2307 C CA . CYS A 1 281 ? -6.336 37.688 19.938 1 98.19 281 CYS A CA 1
ATOM 2308 C C . CYS A 1 281 ? -5.102 36.938 20.453 1 98.19 281 CYS A C 1
ATOM 2310 O O . CYS A 1 281 ? -5.035 35.719 20.375 1 98.19 281 CYS A O 1
ATOM 2312 N N . ILE A 1 282 ? -4.117 37.656 21 1 97.94 282 ILE A N 1
ATOM 2313 C CA . ILE A 1 282 ? -2.895 37.062 21.531 1 97.94 282 ILE A CA 1
ATOM 2314 C C . ILE A 1 282 ? -3.24 36.094 22.672 1 97.94 282 ILE A C 1
ATOM 2316 O O . ILE A 1 282 ? -2.68 35 22.766 1 97.94 282 ILE A O 1
ATOM 2320 N N . LEU A 1 283 ? -4.203 36.562 23.5 1 97.94 283 LEU A N 1
ATOM 2321 C CA . LEU A 1 283 ? -4.621 35.719 24.625 1 97.94 283 LEU A CA 1
ATOM 2322 C C . LEU A 1 283 ? -5.223 34.406 24.156 1 97.94 283 LEU A C 1
ATOM 2324 O O . LEU A 1 283 ? -4.91 33.344 24.703 1 97.94 283 LEU A O 1
ATOM 2328 N N . GLU A 1 284 ? -6.066 34.438 23.188 1 97.75 284 GLU A N 1
ATOM 2329 C CA . GLU A 1 284 ? -6.719 33.219 22.672 1 97.75 284 GLU A CA 1
ATOM 2330 C C . GLU A 1 284 ? -5.715 32.312 21.984 1 97.75 284 GLU A C 1
ATOM 2332 O O . GLU A 1 284 ? -5.816 31.094 22.078 1 97.75 284 GLU A O 1
ATOM 2337 N N . ILE A 1 285 ? -4.77 32.875 21.25 1 97.88 285 ILE A N 1
ATOM 2338 C CA . ILE A 1 285 ? -3.73 32.094 20.594 1 97.88 285 ILE A CA 1
ATOM 2339 C C . ILE A 1 285 ? -2.9 31.359 21.656 1 97.88 285 ILE A C 1
ATOM 2341 O O . ILE A 1 285 ? -2.631 30.156 21.516 1 97.88 285 ILE A O 1
ATOM 2345 N N . ASN A 1 286 ? -2.543 32.094 22.688 1 96.31 286 ASN A N 1
ATOM 2346 C CA . ASN A 1 286 ? -1.758 31.484 23.766 1 96.31 286 ASN A CA 1
ATOM 2347 C C . ASN A 1 286 ? -2.537 30.375 24.469 1 96.31 286 ASN A C 1
ATOM 2349 O O . ASN A 1 286 ? -1.965 29.359 24.844 1 96.31 286 ASN A O 1
ATOM 2353 N N . LYS A 1 287 ? -3.811 30.609 24.641 1 96.5 287 LYS A N 1
ATOM 2354 C CA . LYS A 1 287 ? -4.664 29.578 25.234 1 96.5 287 LYS A CA 1
ATOM 2355 C C . LYS A 1 287 ? -4.707 28.328 24.375 1 96.5 287 LYS A C 1
ATOM 2357 O O . LYS A 1 287 ? -4.68 27.203 24.891 1 96.5 287 LYS A O 1
ATOM 2362 N N . LEU A 1 288 ? -4.777 28.5 23.094 1 97.19 288 LEU A N 1
ATOM 2363 C CA . LEU A 1 288 ? -4.754 27.391 22.141 1 97.19 288 LEU A CA 1
ATOM 2364 C C . LEU A 1 288 ? -3.484 26.562 22.312 1 97.19 288 LEU A C 1
ATOM 2366 O O . LEU A 1 288 ? -3.545 25.344 22.406 1 97.19 288 LEU A O 1
ATOM 2370 N N . PHE A 1 289 ? -2.287 27.188 22.391 1 94.88 289 PHE A N 1
ATOM 2371 C CA . PHE A 1 289 ? -1.01 26.484 22.453 1 94.88 289 PHE A CA 1
ATOM 2372 C C . PHE A 1 289 ? -0.852 25.766 23.781 1 94.88 289 PHE A C 1
ATOM 2374 O O . PHE A 1 289 ? -0.196 24.719 23.859 1 94.88 289 PHE A O 1
ATOM 2381 N N . GLU A 1 290 ? -1.48 26.297 24.828 1 92.88 290 GLU A N 1
ATOM 2382 C CA . GLU A 1 290 ? -1.439 25.641 26.125 1 92.88 290 GLU A CA 1
ATOM 2383 C C . GLU A 1 290 ? -2.246 24.344 26.125 1 92.88 290 GLU A C 1
ATOM 2385 O O . GLU A 1 290 ? -1.888 23.391 26.797 1 92.88 290 GLU A O 1
ATOM 2390 N N . GLU A 1 291 ? -3.225 24.375 25.281 1 92.19 291 GLU A N 1
ATOM 2391 C CA . GLU A 1 291 ? -4.133 23.234 25.281 1 92.19 291 GLU A CA 1
ATOM 2392 C C . GLU A 1 291 ? -3.783 22.266 24.156 1 92.19 291 GLU A C 1
ATOM 2394 O O . GLU A 1 291 ? -4.203 21.109 24.188 1 92.19 291 GLU A O 1
ATOM 2399 N N . LEU A 1 292 ? -2.963 22.844 23.266 1 91.38 292 LEU A N 1
ATOM 2400 C CA . LEU A 1 292 ? -2.684 22.062 22.078 1 91.38 292 LEU A CA 1
ATOM 2401 C C . LEU A 1 292 ? -1.701 20.938 22.375 1 91.38 292 LEU A C 1
ATOM 2403 O O . LEU A 1 292 ? -0.562 21.188 22.766 1 91.38 292 LEU A O 1
ATOM 2407 N N . GLN A 1 293 ? -2.086 19.688 22.656 1 91 293 GLN A N 1
ATOM 2408 C CA . GLN A 1 293 ? -1.255 18.5 22.828 1 91 293 GLN A CA 1
ATOM 2409 C C . GLN A 1 293 ? -1.043 17.781 21.5 1 91 293 GLN A C 1
ATOM 2411 O O . GLN A 1 293 ? -1.401 16.609 21.375 1 91 293 GLN A O 1
ATOM 2416 N N . LEU A 1 294 ? -0.298 18.547 20.609 1 94.5 294 LEU A N 1
ATOM 2417 C CA . LEU A 1 294 ? -0.163 18.047 19.25 1 94.5 294 LEU A CA 1
ATOM 2418 C C . LEU A 1 294 ? 0.567 16.719 19.219 1 94.5 294 LEU A C 1
ATOM 2420 O O . LEU A 1 294 ? 0.219 15.828 18.438 1 94.5 294 LEU A O 1
ATOM 2424 N N . LEU A 1 295 ? 1.565 16.516 20.094 1 93.94 295 LEU A N 1
ATOM 2425 C CA . LEU A 1 295 ? 2.4 15.328 20.109 1 93.94 295 LEU A CA 1
ATOM 2426 C C . LEU A 1 295 ? 1.576 14.086 20.438 1 93.94 295 LEU A C 1
ATOM 2428 O O . LEU A 1 295 ? 1.896 12.984 20 1 93.94 295 LEU A O 1
ATOM 2432 N N . GLU A 1 296 ? 0.525 14.297 21.203 1 94.31 296 GLU A N 1
ATOM 2433 C CA . GLU A 1 296 ? -0.312 13.18 21.609 1 94.31 296 GLU A CA 1
ATOM 2434 C C . GLU A 1 296 ? -0.958 12.492 20.406 1 94.31 296 GLU A C 1
ATOM 2436 O O . GLU A 1 296 ? -1.151 11.273 20.406 1 94.31 296 GLU A O 1
ATOM 2441 N N . TYR A 1 297 ? -1.313 13.234 19.391 1 95 297 TYR A N 1
ATOM 2442 C CA . TYR A 1 297 ? -1.906 12.664 18.188 1 95 297 TYR A CA 1
ATOM 2443 C C . TYR A 1 297 ? -0.92 11.742 17.484 1 95 297 TYR A C 1
ATOM 2445 O O . TYR A 1 297 ? -1.284 10.641 17.062 1 95 297 TYR A O 1
ATOM 2453 N N . PHE A 1 298 ? 0.311 12.117 17.406 1 95.88 298 PHE A N 1
ATOM 2454 C CA . PHE A 1 298 ? 1.337 11.305 16.766 1 95.88 298 PHE A CA 1
ATOM 2455 C C . PHE A 1 298 ? 1.673 10.086 17.609 1 95.88 298 PHE A C 1
ATOM 2457 O O . PHE A 1 298 ? 1.972 9.016 17.078 1 95.88 298 PHE A O 1
ATOM 2464 N N . ARG A 1 299 ? 1.605 10.273 18.938 1 94.69 299 ARG A N 1
ATOM 2465 C CA . ARG A 1 299 ? 1.849 9.156 19.828 1 94.69 299 ARG A CA 1
ATOM 2466 C C . ARG A 1 299 ? 0.812 8.055 19.625 1 94.69 299 ARG A C 1
ATOM 2468 O O . ARG A 1 299 ? 1.134 6.867 19.719 1 94.69 299 ARG A O 1
ATOM 2475 N N . LYS A 1 300 ? -0.381 8.43 19.359 1 91.88 300 LYS A N 1
ATOM 2476 C CA . LYS A 1 300 ? -1.443 7.457 19.109 1 91.88 300 LYS A CA 1
ATOM 2477 C C . LYS A 1 300 ? -1.175 6.664 17.828 1 91.88 300 LYS A C 1
ATOM 2479 O O . LYS A 1 300 ? -1.491 5.477 17.75 1 91.88 300 LYS A O 1
ATOM 2484 N N . LEU A 1 301 ? -0.626 7.328 16.828 1 96.06 301 LEU A N 1
ATOM 2485 C CA . LEU A 1 301 ? -0.284 6.625 15.594 1 96.06 301 LEU A CA 1
ATOM 2486 C C . LEU A 1 301 ? 0.816 5.598 15.836 1 96.06 301 LEU A C 1
ATOM 2488 O O . LEU A 1 301 ? 0.749 4.477 15.328 1 96.06 301 LEU A O 1
ATOM 2492 N N . VAL A 1 302 ? 1.827 5.996 16.609 1 96.19 302 VAL A N 1
ATOM 2493 C CA . VAL A 1 302 ? 2.928 5.09 16.906 1 96.19 302 VAL A CA 1
ATOM 2494 C C . VAL A 1 302 ? 2.404 3.887 17.688 1 96.19 302 VAL A C 1
ATOM 2496 O O . VAL A 1 302 ? 2.793 2.746 17.422 1 96.19 302 VAL A O 1
ATOM 2499 N N . GLN A 1 303 ? 1.51 4.188 18.594 1 94.38 303 GLN A N 1
ATOM 2500 C CA . GLN A 1 303 ? 0.928 3.1 19.375 1 94.38 303 GLN A CA 1
ATOM 2501 C C . GLN A 1 303 ? 0.108 2.168 18.484 1 94.38 303 GLN A C 1
ATOM 2503 O O . GLN A 1 303 ? 0.147 0.947 18.656 1 94.38 303 GLN A O 1
ATOM 2508 N N . ALA A 1 304 ? -0.645 2.719 17.609 1 93.06 304 ALA A N 1
ATOM 2509 C CA . ALA A 1 304 ? -1.423 1.912 16.672 1 93.06 304 ALA A CA 1
ATOM 2510 C C . ALA A 1 304 ? -0.515 1.02 15.828 1 93.06 304 ALA A C 1
ATOM 2512 O O . ALA A 1 304 ? -0.832 -0.148 15.594 1 93.06 304 ALA A O 1
ATOM 2513 N N . GLU A 1 305 ? 0.6 1.57 15.367 1 96.62 305 GLU A N 1
ATOM 2514 C CA . GLU A 1 305 ? 1.582 0.797 14.609 1 96.62 305 GLU A CA 1
ATOM 2515 C C . GLU A 1 305 ? 2.154 -0.34 15.453 1 96.62 305 GLU A C 1
ATOM 2517 O O . GLU A 1 305 ? 2.277 -1.471 14.977 1 96.62 305 GLU A O 1
ATOM 2522 N N . LEU A 1 306 ? 2.506 0.003 16.656 1 95.94 306 LEU A N 1
ATOM 2523 C CA . LEU A 1 306 ? 3.068 -1.006 17.547 1 95.94 306 LEU A CA 1
ATOM 2524 C C . LEU A 1 306 ? 2.08 -2.146 17.766 1 95.94 306 LEU A C 1
ATOM 2526 O O . LEU A 1 306 ? 2.447 -3.32 17.672 1 95.94 306 LEU A O 1
ATOM 2530 N N . ASP A 1 307 ? 0.863 -1.832 18 1 92.69 307 ASP A N 1
ATOM 2531 C CA . ASP A 1 307 ? -0.165 -2.846 18.219 1 92.69 307 ASP A CA 1
ATOM 2532 C C . ASP A 1 307 ? -0.364 -3.699 16.969 1 92.69 307 ASP A C 1
ATOM 2534 O O . ASP A 1 307 ? -0.535 -4.918 17.062 1 92.69 307 ASP A O 1
ATOM 2538 N N . TYR A 1 308 ? -0.425 -3.072 15.867 1 96.62 308 TYR A N 1
ATOM 2539 C CA . TYR A 1 308 ? -0.571 -3.775 14.602 1 96.62 308 TYR A CA 1
ATOM 2540 C C . TYR A 1 308 ? 0.524 -4.82 14.43 1 96.62 308 TYR A C 1
ATOM 2542 O O . TYR A 1 308 ? 0.242 -5.977 14.102 1 96.62 308 TYR A O 1
ATOM 2550 N N . HIS A 1 309 ? 1.741 -4.449 14.609 1 97.12 309 HIS A N 1
ATOM 2551 C CA . HIS A 1 309 ? 2.867 -5.355 14.406 1 97.12 309 HIS A CA 1
ATOM 2552 C C . HIS A 1 309 ? 2.904 -6.438 15.484 1 97.12 309 HIS A C 1
ATOM 2554 O O . HIS A 1 309 ? 3.197 -7.598 15.195 1 97.12 309 HIS A O 1
ATOM 2560 N N . LYS A 1 310 ? 2.615 -6.062 16.703 1 95.44 310 LYS A N 1
ATOM 2561 C CA . LYS A 1 310 ? 2.568 -7.051 17.781 1 95.44 310 LYS A CA 1
ATOM 2562 C C . LYS A 1 310 ? 1.519 -8.125 17.5 1 95.44 310 LYS A C 1
ATOM 2564 O O . LYS A 1 310 ? 1.791 -9.32 17.641 1 95.44 310 LYS A O 1
ATOM 2569 N N . ASN A 1 311 ? 0.369 -7.66 17.109 1 93.94 311 ASN A N 1
ATOM 2570 C CA . ASN A 1 311 ? -0.716 -8.594 16.812 1 93.94 311 ASN A CA 1
ATOM 2571 C C . ASN A 1 311 ? -0.412 -9.438 15.578 1 93.94 311 ASN A C 1
ATOM 2573 O O . ASN A 1 311 ? -0.816 -10.602 15.508 1 93.94 311 ASN A O 1
ATOM 2577 N N . SER A 1 312 ? 0.245 -8.891 14.633 1 95.56 312 SER A N 1
ATOM 2578 C CA . SER A 1 312 ? 0.647 -9.641 13.445 1 95.56 312 SER A CA 1
ATOM 2579 C C . SER A 1 312 ? 1.642 -10.742 13.797 1 95.56 312 SER A C 1
ATOM 2581 O O . SER A 1 312 ? 1.559 -11.852 13.273 1 95.56 312 SER A O 1
ATOM 2583 N N . VAL A 1 313 ? 2.582 -10.445 14.734 1 95 313 VAL A N 1
ATOM 2584 C CA . VAL A 1 313 ? 3.537 -11.453 15.195 1 95 313 VAL A CA 1
ATOM 2585 C C . VAL A 1 313 ? 2.793 -12.602 15.867 1 95 313 VAL A C 1
ATOM 2587 O O . VAL A 1 313 ? 3.043 -13.766 15.57 1 95 313 VAL A O 1
ATOM 2590 N N . LYS A 1 314 ? 1.865 -12.242 16.703 1 91.94 314 LYS A N 1
ATOM 2591 C CA . LYS A 1 314 ? 1.078 -13.258 17.391 1 91.94 314 LYS A CA 1
ATOM 2592 C C . LYS A 1 314 ? 0.311 -14.125 16.406 1 91.94 314 LYS A C 1
ATOM 2594 O O . LYS A 1 314 ? 0.275 -15.352 16.547 1 91.94 314 LYS A O 1
ATOM 2599 N N . LEU A 1 315 ? -0.226 -13.453 15.398 1 88.62 315 LEU A N 1
ATOM 2600 C CA . LEU A 1 315 ? -0.994 -14.148 14.375 1 88.62 315 LEU A CA 1
ATOM 2601 C C . LEU A 1 315 ? -0.107 -15.117 13.594 1 88.62 315 LEU A C 1
ATOM 2603 O O . LEU A 1 315 ? -0.451 -16.297 13.43 1 88.62 315 LEU A O 1
ATOM 2607 N N . LEU A 1 316 ? 1.043 -14.656 13.227 1 94.44 316 LEU A N 1
ATOM 2608 C CA . LEU A 1 316 ? 1.941 -15.438 12.383 1 94.44 316 LEU A CA 1
ATOM 2609 C C . LEU A 1 316 ? 2.561 -16.594 13.164 1 94.44 316 LEU A C 1
ATOM 2611 O O . LEU A 1 316 ? 2.785 -17.672 12.609 1 94.44 316 LEU A O 1
ATOM 2615 N N . GLU A 1 317 ? 2.766 -16.422 14.398 1 91.06 317 GLU A N 1
ATOM 2616 C CA . GLU A 1 317 ? 3.354 -17.453 15.234 1 91.06 317 GLU A CA 1
ATOM 2617 C C . GLU A 1 317 ? 2.326 -18.531 15.578 1 91.06 317 GLU A C 1
ATOM 2619 O O . GLU A 1 317 ? 2.691 -19.641 15.977 1 91.06 317 GLU A O 1
ATOM 2624 N N . SER A 1 318 ? 1.105 -18.156 15.414 1 83.56 318 SER A N 1
ATOM 2625 C CA . SER A 1 318 ? 0.051 -19.109 15.734 1 83.56 318 SER A CA 1
ATOM 2626 C C . SER A 1 318 ? -0.132 -20.125 14.617 1 83.56 318 SER A C 1
ATOM 2628 O O . SER A 1 318 ? -0.733 -21.188 14.82 1 83.56 318 SER A O 1
ATOM 2630 N N . PHE A 1 319 ? 0.355 -19.766 13.516 1 76.56 319 PHE A N 1
ATOM 2631 C CA . PHE A 1 319 ? 0.198 -20.672 12.391 1 76.56 319 PHE A CA 1
ATOM 2632 C C . PHE A 1 319 ? 1.419 -21.578 12.242 1 76.56 319 PHE A C 1
ATOM 2634 O O . PHE A 1 319 ? 2.553 -21.125 12.414 1 76.56 319 PHE A O 1
ATOM 2641 N N . ASP A 1 320 ? 1.065 -22.922 12.266 1 71.19 320 ASP A N 1
ATOM 2642 C CA . ASP A 1 320 ? 2.104 -23.906 11.992 1 71.19 320 ASP A CA 1
ATOM 2643 C C . ASP A 1 320 ? 2.316 -24.078 10.484 1 71.19 320 ASP A C 1
ATOM 2645 O O . ASP A 1 320 ? 1.634 -24.875 9.844 1 71.19 320 ASP A O 1
ATOM 2649 N N . PHE A 1 321 ? 2.859 -23.031 10.008 1 69.19 321 PHE A N 1
ATOM 2650 C CA . PHE A 1 321 ? 3.123 -23.109 8.578 1 69.19 321 PHE A CA 1
ATOM 2651 C C . PHE A 1 321 ? 4.547 -23.594 8.32 1 69.19 321 PHE A C 1
ATOM 2653 O O . PHE A 1 321 ? 5.488 -23.141 8.969 1 69.19 321 PHE A O 1
ATOM 2660 N N . MET B 1 1 ? -34.562 -18.047 -20.906 1 22.86 1 MET B N 1
ATOM 2661 C CA . MET B 1 1 ? -33.938 -17.141 -21.844 1 22.86 1 MET B CA 1
ATOM 2662 C C . MET B 1 1 ? -32.75 -17.797 -22.516 1 22.86 1 MET B C 1
ATOM 2664 O O . MET B 1 1 ? -31.875 -18.375 -21.844 1 22.86 1 MET B O 1
ATOM 2668 N N . SER B 1 2 ? -32.969 -18.312 -23.781 1 26.05 2 SER B N 1
ATOM 2669 C CA . SER B 1 2 ? -32.25 -19.125 -24.75 1 26.05 2 SER B CA 1
ATOM 2670 C C . SER B 1 2 ? -30.922 -18.5 -25.125 1 26.05 2 SER B C 1
ATOM 2672 O O . SER B 1 2 ? -30.891 -17.375 -25.625 1 26.05 2 SER B O 1
ATOM 2674 N N . PHE B 1 3 ? -29.938 -18.578 -24.188 1 28.22 3 PHE B N 1
ATOM 2675 C CA . PHE B 1 3 ? -28.562 -18.172 -24.359 1 28.22 3 PHE B CA 1
ATOM 2676 C C . PHE B 1 3 ? -28.047 -18.578 -25.734 1 28.22 3 PHE B C 1
ATOM 2678 O O . PHE B 1 3 ? -28.047 -19.766 -26.078 1 28.22 3 PHE B O 1
ATOM 2685 N N . ASN B 1 4 ? -28.375 -17.672 -26.781 1 28.28 4 ASN B N 1
ATOM 2686 C CA . ASN B 1 4 ? -28.141 -17.781 -28.219 1 28.28 4 ASN B CA 1
ATOM 2687 C C . ASN B 1 4 ? -26.688 -18.109 -28.547 1 28.28 4 ASN B C 1
ATOM 2689 O O . ASN B 1 4 ? -25.797 -17.281 -28.312 1 28.28 4 ASN B O 1
ATOM 2693 N N . PHE B 1 5 ? -26.266 -19.344 -28.344 1 27.27 5 PHE B N 1
ATOM 2694 C CA . PHE B 1 5 ? -25.078 -20.109 -28.703 1 27.27 5 PHE B CA 1
ATOM 2695 C C . PHE B 1 5 ? -24.625 -19.766 -30.109 1 27.27 5 PHE B C 1
ATOM 2697 O O . PHE B 1 5 ? -23.594 -20.281 -30.578 1 27.27 5 PHE B O 1
ATOM 2704 N N . ASP B 1 6 ? -25.531 -19.062 -30.922 1 30.14 6 ASP B N 1
ATOM 2705 C CA . ASP B 1 6 ? -25.281 -18.859 -32.344 1 30.14 6 ASP B CA 1
ATOM 2706 C C . ASP B 1 6 ? -24.172 -17.828 -32.562 1 30.14 6 ASP B C 1
ATOM 2708 O O . ASP B 1 6 ? -23.375 -17.953 -33.5 1 30.14 6 ASP B O 1
ATOM 2712 N N . ALA B 1 7 ? -24.188 -16.75 -31.656 1 36.25 7 ALA B N 1
ATOM 2713 C CA . ALA B 1 7 ? -23.312 -15.625 -32 1 36.25 7 ALA B CA 1
ATOM 2714 C C . ALA B 1 7 ? -21.844 -15.992 -31.766 1 36.25 7 ALA B C 1
ATOM 2716 O O . ALA B 1 7 ? -20.969 -15.555 -32.5 1 36.25 7 ALA B O 1
ATOM 2717 N N . PHE B 1 8 ? -21.625 -16.703 -30.688 1 29.88 8 PHE B N 1
ATOM 2718 C CA . PHE B 1 8 ? -20.234 -17.016 -30.375 1 29.88 8 PHE B CA 1
ATOM 2719 C C . PHE B 1 8 ? -19.672 -18.016 -31.375 1 29.88 8 PHE B C 1
ATOM 2721 O O . PHE B 1 8 ? -18.5 -17.922 -31.75 1 29.88 8 PHE B O 1
ATOM 2728 N N . SER B 1 9 ? -20.547 -18.922 -31.922 1 31.98 9 SER B N 1
ATOM 2729 C CA . SER B 1 9 ? -20.109 -19.844 -32.969 1 31.98 9 SER B CA 1
ATOM 2730 C C . SER B 1 9 ? -19.719 -19.109 -34.25 1 31.98 9 SER B C 1
ATOM 2732 O O . SER B 1 9 ? -18.781 -19.5 -34.938 1 31.98 9 SER B O 1
ATOM 2734 N N . LYS B 1 10 ? -20.469 -18.016 -34.438 1 38.25 10 LYS B N 1
ATOM 2735 C CA . LYS B 1 10 ? -20.234 -17.266 -35.656 1 38.25 10 LYS B CA 1
ATOM 2736 C C . LYS B 1 10 ? -18.891 -16.531 -35.625 1 38.25 10 LYS B C 1
ATOM 2738 O O . LYS B 1 10 ? -18.234 -16.391 -36.656 1 38.25 10 LYS B O 1
ATOM 2743 N N . LYS B 1 11 ? -18.547 -16.016 -34.438 1 34.62 11 LYS B N 1
ATOM 2744 C CA . LYS B 1 11 ? -17.297 -15.25 -34.438 1 34.62 11 LYS B CA 1
ATOM 2745 C C . LYS B 1 11 ? -16.094 -16.156 -34.656 1 34.62 11 LYS B C 1
ATOM 2747 O O . LYS B 1 11 ? -15.133 -15.766 -35.312 1 34.62 11 LYS B O 1
ATOM 2752 N N . LEU B 1 12 ? -16.125 -17.344 -34.062 1 33.38 12 LEU B N 1
ATOM 2753 C CA . LEU B 1 12 ? -15.023 -18.266 -34.344 1 33.38 12 LEU B CA 1
ATOM 2754 C C . LEU B 1 12 ? -15.039 -18.703 -35.812 1 33.38 12 LEU B C 1
ATOM 2756 O O . LEU B 1 12 ? -13.984 -18.891 -36.406 1 33.38 12 LEU B O 1
ATOM 2760 N N . GLN B 1 13 ? -16.25 -18.781 -36.406 1 34.22 13 GLN B N 1
ATOM 2761 C CA . GLN B 1 13 ? -16.328 -19.109 -37.844 1 34.22 13 GLN B CA 1
ATOM 2762 C C . GLN B 1 13 ? -15.68 -18.016 -38.688 1 34.22 13 GLN B C 1
ATOM 2764 O O . GLN B 1 13 ? -15.016 -18.312 -39.688 1 34.22 13 GLN B O 1
ATOM 2769 N N . ASP B 1 14 ? -15.875 -16.797 -38.25 1 36.31 14 ASP B N 1
ATOM 2770 C CA . ASP B 1 14 ? -15.352 -15.711 -39.062 1 36.31 14 ASP B CA 1
ATOM 2771 C C . ASP B 1 14 ? -13.828 -15.664 -39 1 36.31 14 ASP B C 1
ATOM 2773 O O . ASP B 1 14 ? -13.18 -15.391 -40.031 1 36.31 14 ASP B O 1
ATOM 2777 N N . VAL B 1 15 ? -13.195 -15.797 -37.844 1 35.03 15 VAL B N 1
ATOM 2778 C CA . VAL B 1 15 ? -11.734 -15.789 -37.812 1 35.03 15 VAL B CA 1
ATOM 2779 C C . VAL B 1 15 ? -11.188 -17.031 -38.5 1 35.03 15 VAL B C 1
ATOM 2781 O O . VAL B 1 15 ? -10.172 -16.984 -39.188 1 35.03 15 VAL B O 1
ATOM 2784 N N . ALA B 1 16 ? -11.867 -18.172 -38.375 1 34.59 16 ALA B N 1
ATOM 2785 C CA . ALA B 1 16 ? -11.445 -19.328 -39.156 1 34.59 16 ALA B CA 1
ATOM 2786 C C . ALA B 1 16 ? -11.602 -19.078 -40.656 1 34.59 16 ALA B C 1
ATOM 2788 O O . ALA B 1 16 ? -10.758 -19.484 -41.469 1 34.59 16 ALA B O 1
ATOM 2789 N N . ALA B 1 17 ? -12.664 -18.344 -41 1 36.78 17 ALA B N 1
ATOM 2790 C CA . ALA B 1 17 ? -12.875 -18.031 -42.406 1 36.78 17 ALA B CA 1
ATOM 2791 C C . ALA B 1 17 ? -11.812 -17.062 -42.938 1 36.78 17 ALA B C 1
ATOM 2793 O O . ALA B 1 17 ? -11.344 -17.188 -44.062 1 36.78 17 ALA B O 1
ATOM 2794 N N . GLN B 1 18 ? -11.5 -16.062 -42.125 1 33.56 18 GLN B N 1
ATOM 2795 C CA . GLN B 1 18 ? -10.555 -15.094 -42.656 1 33.56 18 GLN B CA 1
ATOM 2796 C C . GLN B 1 18 ? -9.156 -15.695 -42.781 1 33.56 18 GLN B C 1
ATOM 2798 O O . GLN B 1 18 ? -8.43 -15.391 -43.75 1 33.56 18 GLN B O 1
ATOM 2803 N N . THR B 1 19 ? -8.781 -16.5 -41.781 1 32.38 19 THR B N 1
ATO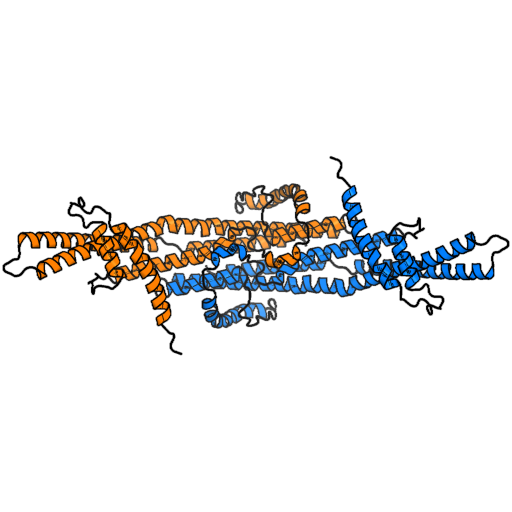M 2804 C CA . THR B 1 19 ? -7.445 -17.078 -41.906 1 32.38 19 THR B CA 1
ATOM 2805 C C . THR B 1 19 ? -7.441 -18.188 -42.969 1 32.38 19 THR B C 1
ATOM 2807 O O . THR B 1 19 ? -6.391 -18.531 -43.5 1 32.38 19 THR B O 1
ATOM 2810 N N . SER B 1 20 ? -8.641 -18.688 -43.25 1 32.91 20 SER B N 1
ATOM 2811 C CA . SER B 1 20 ? -8.664 -19.719 -44.281 1 32.91 20 SER B CA 1
ATOM 2812 C C . SER B 1 20 ? -8.32 -19.141 -45.656 1 32.91 20 SER B C 1
ATOM 2814 O O . SER B 1 20 ? -7.648 -19.781 -46.469 1 32.91 20 SER B O 1
ATOM 2816 N N . SER B 1 21 ? -8.828 -17.953 -45.875 1 31.86 21 SER B N 1
ATOM 2817 C CA . SER B 1 21 ? -8.617 -17.438 -47.219 1 31.86 21 SER B CA 1
ATOM 2818 C C . SER B 1 21 ? -7.145 -17.141 -47.469 1 31.86 21 SER B C 1
ATOM 2820 O O . SER B 1 21 ? -6.641 -17.391 -48.562 1 31.86 21 SER B O 1
ATOM 2822 N N . LYS B 1 22 ? -6.59 -16.453 -46.469 1 33.75 22 LYS B N 1
ATOM 2823 C CA . LYS B 1 22 ? -5.223 -16.047 -46.812 1 33.75 22 LYS B CA 1
ATOM 2824 C C . LYS B 1 22 ? -4.301 -17.25 -46.906 1 33.75 22 LYS B C 1
ATOM 2826 O O . LYS B 1 22 ? -3.199 -17.156 -47.469 1 33.75 22 LYS B O 1
ATOM 2831 N N . PHE B 1 23 ? -4.754 -18.25 -46.188 1 30.59 23 PHE B N 1
ATOM 2832 C CA . PHE B 1 23 ? -3.932 -19.453 -46.281 1 30.59 23 PHE B CA 1
ATOM 2833 C C . PHE B 1 23 ? -4.016 -20.047 -47.688 1 30.59 23 PHE B C 1
ATOM 2835 O O . PHE B 1 23 ? -3.082 -20.719 -48.125 1 30.59 23 PHE B O 1
ATOM 2842 N N . ASN B 1 24 ? -5.102 -19.812 -48.344 1 31.47 24 ASN B N 1
ATOM 2843 C CA . ASN B 1 24 ? -5.188 -20.391 -49.688 1 31.47 24 ASN B CA 1
ATOM 2844 C C . ASN B 1 24 ? -4.164 -19.766 -50.625 1 31.47 24 ASN B C 1
ATOM 2846 O O . ASN B 1 24 ? -3.6 -20.453 -51.5 1 31.47 24 ASN B O 1
ATOM 2850 N N . ASP B 1 25 ? -4.078 -18.438 -50.531 1 31.47 25 ASP B N 1
ATOM 2851 C CA . ASP B 1 25 ? -3.273 -17.828 -51.594 1 31.47 25 ASP B CA 1
ATOM 2852 C C . ASP B 1 25 ? -1.799 -18.188 -51.438 1 31.47 25 ASP B C 1
ATOM 2854 O O . ASP B 1 25 ? -1.078 -18.297 -52.438 1 31.47 25 ASP B O 1
ATOM 2858 N N . THR B 1 26 ? -1.279 -18.109 -50.188 1 30.52 26 THR B N 1
ATOM 2859 C CA . THR B 1 26 ? 0.172 -18.25 -50.156 1 30.52 26 THR B CA 1
ATOM 2860 C C . THR B 1 26 ? 0.595 -19.688 -50.438 1 30.52 26 THR B C 1
ATOM 2862 O O . THR B 1 26 ? 1.762 -19.938 -50.75 1 30.52 26 THR B O 1
ATOM 2865 N N . ILE B 1 27 ? -0.403 -20.609 -50.281 1 33.59 27 ILE B N 1
ATOM 2866 C CA . ILE B 1 27 ? -0.008 -22 -50.531 1 33.59 27 ILE B CA 1
ATOM 2867 C C . ILE B 1 27 ? 0.106 -22.25 -52.031 1 33.59 27 ILE B C 1
ATOM 2869 O O . ILE B 1 27 ? 0.445 -23.359 -52.469 1 33.59 27 ILE B O 1
ATOM 2873 N N . SER B 1 28 ? -0.29 -21.312 -52.812 1 30.97 28 SER B N 1
ATOM 2874 C CA . SER B 1 28 ? -0.228 -21.688 -54.219 1 30.97 28 SER B CA 1
ATOM 2875 C C . SER B 1 28 ? 1.206 -21.984 -54.656 1 30.97 28 SER B C 1
ATOM 2877 O O . SER B 1 28 ? 1.446 -22.891 -55.469 1 30.97 28 SER B O 1
ATOM 2879 N N . ASN B 1 29 ? 2.055 -20.969 -54.438 1 29.36 29 ASN B N 1
ATOM 2880 C CA . ASN B 1 29 ? 3.273 -21.047 -55.219 1 29.36 29 ASN B CA 1
ATOM 2881 C C . ASN B 1 29 ? 4.273 -22.031 -54.656 1 29.36 29 ASN B C 1
ATOM 2883 O O . ASN B 1 29 ? 5.473 -21.938 -54.906 1 29.36 29 ASN B O 1
ATOM 2887 N N . ILE B 1 30 ? 3.908 -22.656 -53.5 1 29.47 30 ILE B N 1
ATOM 2888 C CA . ILE B 1 30 ? 4.98 -23.547 -53.062 1 29.47 30 ILE B CA 1
ATOM 2889 C C . ILE B 1 30 ? 5.152 -24.672 -54.094 1 29.47 30 ILE B C 1
ATOM 2891 O O . ILE B 1 30 ? 4.184 -25.344 -54.438 1 29.47 30 ILE B O 1
ATOM 2895 N N . ASP B 1 31 ? 6.098 -24.484 -54.938 1 27.45 31 ASP B N 1
ATOM 2896 C CA . ASP B 1 31 ? 6.621 -25.5 -55.844 1 27.45 31 ASP B CA 1
ATOM 2897 C C . ASP B 1 31 ? 6.812 -26.844 -55.125 1 27.45 31 ASP B C 1
ATOM 2899 O O . ASP B 1 31 ? 7.672 -26.969 -54.281 1 27.45 31 ASP B O 1
ATOM 2903 N N . PHE B 1 32 ? 5.766 -27.578 -54.938 1 28.47 32 PHE B N 1
ATOM 2904 C CA . PHE B 1 32 ? 5.582 -28.891 -54.344 1 28.47 32 PHE B CA 1
ATOM 2905 C C . PHE B 1 32 ? 6.527 -29.906 -54.938 1 28.47 32 PHE B C 1
ATOM 2907 O O . PHE B 1 32 ? 6.441 -31.109 -54.656 1 28.47 32 PHE B O 1
ATOM 2914 N N . LYS B 1 33 ? 7.215 -29.562 -56 1 31.52 33 LYS B N 1
ATOM 2915 C CA . LYS B 1 33 ? 7.879 -30.688 -56.656 1 31.52 33 LYS B CA 1
ATOM 2916 C C . LYS B 1 33 ? 8.766 -31.453 -55.656 1 31.52 33 LYS B C 1
ATOM 2918 O O . LYS B 1 33 ? 8.797 -32.688 -55.688 1 31.52 33 LYS B O 1
ATOM 2923 N N . GLN B 1 34 ? 9.867 -30.828 -55.156 1 27.33 34 GLN B N 1
ATOM 2924 C CA . GLN B 1 34 ? 11.023 -31.609 -54.719 1 27.33 3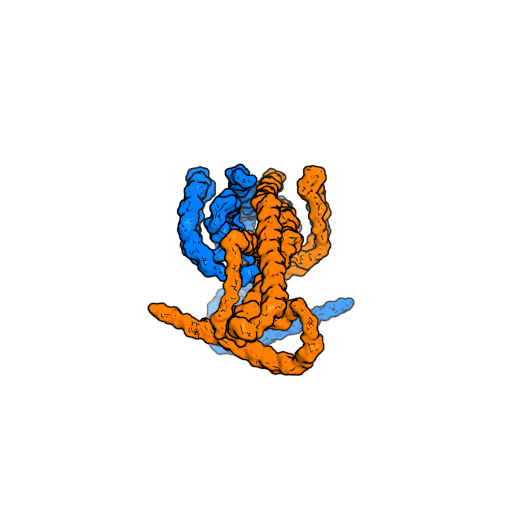4 GLN B CA 1
ATOM 2925 C C . GLN B 1 34 ? 10.797 -32.25 -53.344 1 27.33 34 GLN B C 1
ATOM 2927 O O . GLN B 1 34 ? 11.68 -32.219 -52.5 1 27.33 34 GLN B O 1
ATOM 2932 N N . ILE B 1 35 ? 9.617 -32.062 -52.781 1 30.44 35 ILE B N 1
ATOM 2933 C CA . ILE B 1 35 ? 9.484 -32.719 -51.5 1 30.44 35 ILE B CA 1
ATOM 2934 C C . ILE B 1 35 ? 9.547 -34.25 -51.656 1 30.44 35 ILE B C 1
ATOM 2936 O O . ILE B 1 35 ? 8.578 -34.875 -52.094 1 30.44 35 ILE B O 1
ATOM 2940 N N . GLN B 1 36 ? 10.578 -34.844 -52.062 1 27.53 36 GLN B N 1
ATOM 2941 C CA . GLN B 1 36 ? 10.82 -36.25 -52.281 1 27.53 36 GLN B CA 1
ATOM 2942 C C . GLN B 1 36 ? 10.477 -37.094 -51.062 1 27.53 36 GLN B C 1
ATOM 2944 O O . GLN B 1 36 ? 9.836 -38.125 -51.156 1 27.53 36 GLN B O 1
ATOM 2949 N N . GLU B 1 37 ? 11.461 -37.281 -50.031 1 33.12 37 GLU B N 1
ATOM 2950 C CA . GLU B 1 37 ? 11.742 -38.5 -49.281 1 33.12 37 GLU B CA 1
ATOM 2951 C C . GLU B 1 37 ? 10.648 -38.781 -48.25 1 33.12 37 GLU B C 1
ATOM 2953 O O . GLU B 1 37 ? 9.883 -37.906 -47.875 1 33.12 37 GLU B O 1
ATOM 2958 N N . SER B 1 38 ? 10.68 -40.125 -47.281 1 38.28 38 SER B N 1
ATOM 2959 C CA . SER B 1 38 ? 9.914 -41.094 -46.469 1 38.28 38 SER B CA 1
ATOM 2960 C C . SER B 1 38 ? 9.297 -40.406 -45.25 1 38.28 38 SER B C 1
ATOM 2962 O O . SER B 1 38 ? 8.602 -41.031 -44.438 1 38.28 38 SER B O 1
ATOM 2964 N N . THR B 1 39 ? 10.023 -39.531 -44.562 1 44.84 39 THR B N 1
ATOM 2965 C CA . THR B 1 39 ? 9.609 -39.031 -43.281 1 44.84 39 THR B CA 1
ATOM 2966 C C . THR B 1 39 ? 8.328 -38.188 -43.406 1 44.84 39 THR B C 1
ATOM 2968 O O . THR B 1 39 ? 8.141 -37.5 -44.375 1 44.84 39 THR B O 1
ATOM 2971 N N . THR B 1 40 ? 7.266 -38.75 -42.844 1 53.84 40 THR B N 1
ATOM 2972 C CA . THR B 1 40 ? 6.035 -37.969 -42.75 1 53.84 40 THR B CA 1
ATOM 2973 C C . THR B 1 40 ? 6.34 -36.469 -42.719 1 53.84 40 THR B C 1
ATOM 2975 O O . THR B 1 40 ? 7.02 -36 -41.812 1 53.84 40 THR B O 1
ATOM 2978 N N . SER B 1 41 ? 6.191 -35.719 -43.781 1 59.25 41 SER B N 1
ATOM 2979 C CA . SER B 1 41 ? 6.555 -34.344 -44.062 1 59.25 41 SER B CA 1
ATOM 2980 C C . SER B 1 41 ? 5.828 -33.375 -43.156 1 59.25 41 SER B C 1
ATOM 2982 O O . SER B 1 41 ? 4.785 -33.719 -42.594 1 59.25 41 SER B O 1
ATOM 2984 N N . THR B 1 42 ? 6.609 -32.375 -42.75 1 63.47 42 THR B N 1
ATOM 2985 C CA . THR B 1 42 ? 6.035 -31.219 -42.062 1 63.47 42 THR B CA 1
ATOM 2986 C C . THR B 1 42 ? 4.699 -30.828 -42.688 1 63.47 42 THR B C 1
ATOM 2988 O O . THR B 1 42 ? 3.785 -30.391 -41.969 1 63.47 42 THR B O 1
ATOM 2991 N N . PHE B 1 43 ? 4.566 -31.172 -43.969 1 57.59 43 PHE B N 1
ATOM 2992 C CA . PHE B 1 43 ? 3.34 -30.828 -44.688 1 57.59 43 PHE B CA 1
ATOM 2993 C C . PHE B 1 43 ? 2.201 -31.75 -44.281 1 57.59 43 PHE B C 1
ATOM 2995 O O . PHE B 1 43 ? 1.071 -31.297 -44.062 1 57.59 43 PHE B O 1
ATOM 3002 N N . ASP B 1 44 ? 2.521 -33 -44.219 1 64.69 44 ASP B N 1
ATOM 3003 C CA . ASP B 1 44 ? 1.483 -33.969 -43.844 1 64.69 44 ASP B CA 1
ATOM 3004 C C . ASP B 1 44 ? 0.959 -33.719 -42.438 1 64.69 44 ASP B C 1
ATOM 3006 O O . ASP B 1 44 ? -0.245 -33.781 -42.188 1 64.69 44 ASP B O 1
ATOM 3010 N N . LYS B 1 45 ? 1.851 -33.344 -41.625 1 73.56 45 LYS B N 1
ATOM 3011 C CA . LYS B 1 45 ? 1.478 -33.094 -40.25 1 73.56 45 LYS B CA 1
ATOM 3012 C C . LYS B 1 45 ? 0.597 -31.859 -40.125 1 73.56 45 LYS B C 1
ATOM 3014 O O . LYS B 1 45 ? -0.389 -31.859 -39.406 1 73.56 45 LYS B O 1
ATOM 3019 N N . THR B 1 46 ? 1.006 -30.859 -40.75 1 68.44 46 THR B N 1
ATOM 3020 C CA . THR B 1 46 ? 0.214 -29.625 -40.75 1 68.44 46 THR B CA 1
ATOM 3021 C C . THR B 1 46 ? -1.185 -29.891 -41.312 1 68.44 46 THR B C 1
ATOM 3023 O O . THR B 1 46 ? -2.174 -29.391 -40.75 1 68.44 46 THR B O 1
ATOM 3026 N N . ALA B 1 47 ? -1.23 -30.656 -42.344 1 65.19 47 ALA B N 1
ATOM 3027 C CA . ALA B 1 47 ? -2.518 -30.969 -42.938 1 65.19 47 ALA B CA 1
ATOM 3028 C C . ALA B 1 47 ? -3.414 -31.734 -41.969 1 65.19 47 ALA B C 1
ATOM 3030 O O . ALA B 1 47 ? -4.609 -31.453 -41.875 1 65.19 47 ALA B O 1
ATOM 3031 N N . ARG B 1 48 ? -2.771 -32.562 -41.344 1 70.88 48 ARG B N 1
ATOM 3032 C CA . ARG B 1 48 ? -3.547 -33.375 -40.375 1 70.88 48 ARG B CA 1
ATOM 3033 C C . ARG B 1 48 ? -4.043 -32.531 -39.219 1 70.88 48 ARG B C 1
ATOM 3035 O O . ARG B 1 48 ? -5.18 -32.688 -38.781 1 70.88 48 ARG B O 1
ATOM 3042 N N . LEU B 1 49 ? -3.168 -31.703 -38.844 1 70.62 49 LEU B N 1
ATOM 3043 C CA . LEU B 1 49 ? -3.527 -30.812 -37.75 1 70.62 49 LEU B CA 1
ATOM 3044 C C . LEU B 1 49 ? -4.707 -29.938 -38.125 1 70.62 49 LEU B C 1
ATOM 3046 O O . LEU B 1 49 ? -5.609 -29.719 -37.312 1 70.62 49 LEU B O 1
ATOM 3050 N N . ILE B 1 50 ? -4.703 -29.406 -39.281 1 64.38 50 ILE B N 1
ATOM 3051 C CA . ILE B 1 50 ? -5.789 -28.578 -39.781 1 64.38 50 ILE B CA 1
ATOM 3052 C C . ILE B 1 50 ? -7.07 -29.406 -39.875 1 64.38 50 ILE B C 1
ATOM 3054 O O . ILE B 1 50 ? -8.148 -28.922 -39.5 1 64.38 50 ILE B O 1
ATOM 3058 N N . GLU B 1 51 ? -6.918 -30.578 -40.312 1 68.19 51 GLU B N 1
ATOM 3059 C CA . GLU B 1 51 ? -8.078 -31.453 -40.438 1 68.19 51 GLU B CA 1
ATOM 3060 C C . GLU B 1 51 ? -8.695 -31.734 -39.062 1 68.19 51 GLU B C 1
ATOM 3062 O O . GLU B 1 51 ? -9.922 -31.75 -38.906 1 68.19 51 GLU B O 1
ATOM 3067 N N . GLU B 1 52 ? -7.883 -31.906 -38.125 1 69.75 52 GLU B N 1
ATOM 3068 C CA . GLU B 1 52 ? -8.367 -32.188 -36.781 1 69.75 52 GLU B CA 1
ATOM 3069 C C . GLU B 1 52 ? -9.078 -30.969 -36.188 1 69.75 52 GLU B C 1
ATOM 3071 O O . GLU B 1 52 ? -10.094 -31.109 -35.5 1 69.75 52 GLU B O 1
ATOM 3076 N N . LYS B 1 53 ? -8.531 -29.844 -36.531 1 65.94 53 LYS B N 1
ATOM 3077 C CA . LYS B 1 53 ? -9.078 -28.609 -35.938 1 65.94 53 LYS B CA 1
ATOM 3078 C C . LYS B 1 53 ? -10.367 -28.203 -36.656 1 65.94 53 LYS B C 1
ATOM 3080 O O . LYS B 1 53 ? -11.234 -27.562 -36.031 1 65.94 53 LYS B O 1
ATOM 3085 N N . THR B 1 54 ? -10.484 -28.453 -37.906 1 60.38 54 THR B N 1
ATOM 3086 C CA . THR B 1 54 ? -11.641 -28 -38.688 1 60.38 54 THR B CA 1
ATOM 3087 C C . THR B 1 54 ? -12.727 -29.078 -38.688 1 60.38 54 THR B C 1
ATOM 3089 O O . THR B 1 54 ? -13.82 -28.844 -39.219 1 60.38 54 THR B O 1
ATOM 3092 N N . ASN B 1 55 ? -12.742 -30.031 -37.875 1 62.78 55 ASN B N 1
ATOM 3093 C CA . ASN B 1 55 ? -13.703 -31.141 -37.812 1 62.78 55 ASN B CA 1
ATOM 3094 C C . ASN B 1 55 ? -14.219 -31.516 -39.188 1 62.78 55 ASN B C 1
ATOM 3096 O O . ASN B 1 55 ? -15.383 -31.891 -39.344 1 62.78 55 ASN B O 1
ATOM 3100 N N . MET B 1 56 ? -13.734 -31.109 -40.219 1 53.69 56 MET B N 1
ATOM 3101 C CA . MET B 1 56 ? -14.273 -31.297 -41.531 1 53.69 56 MET B CA 1
ATOM 3102 C C . MET B 1 56 ? -14.461 -32.781 -41.844 1 53.69 56 MET B C 1
ATOM 3104 O O . MET B 1 56 ? -15.375 -33.156 -42.594 1 53.69 56 MET B O 1
ATOM 3108 N N . LYS B 1 57 ? -13.523 -33.656 -41.531 1 58 57 LYS B N 1
ATOM 3109 C CA . LYS B 1 57 ? -13.68 -35.094 -41.875 1 58 57 LYS B CA 1
ATOM 3110 C C . LYS B 1 57 ? -13.703 -35.938 -40.625 1 58 57 LYS B C 1
ATOM 3112 O O . LYS B 1 57 ? -13.102 -35.594 -39.594 1 58 57 LYS B O 1
ATOM 3117 N N . ASN B 1 58 ? -14.742 -36.688 -40.562 1 58.81 58 ASN B N 1
ATOM 3118 C CA . ASN B 1 58 ? -14.781 -37.719 -39.531 1 58.81 58 ASN B CA 1
ATOM 3119 C C . ASN B 1 58 ? -13.43 -38.406 -39.406 1 58.81 58 ASN B C 1
ATOM 3121 O O . ASN B 1 58 ? -13.242 -39.531 -39.906 1 58.81 58 ASN B O 1
ATOM 3125 N N . ILE B 1 59 ? -12.414 -37.656 -39.125 1 68.31 59 ILE B N 1
ATOM 3126 C CA . ILE B 1 59 ? -11.078 -38.25 -39.062 1 68.31 59 ILE B CA 1
ATOM 3127 C C . ILE B 1 59 ? -10.898 -38.969 -37.719 1 68.31 59 ILE B C 1
ATOM 3129 O O . ILE B 1 59 ? -11.352 -38.5 -36.688 1 68.31 59 ILE B O 1
ATOM 3133 N N . ASP B 1 60 ? -10.477 -40.156 -37.844 1 74.88 60 ASP B N 1
ATOM 3134 C CA . ASP B 1 60 ? -10.188 -41 -36.656 1 74.88 60 ASP B CA 1
ATOM 3135 C C . ASP B 1 60 ? -8.938 -40.5 -35.938 1 74.88 60 ASP B C 1
ATOM 3137 O O . ASP B 1 60 ? -7.832 -40.562 -36.5 1 74.88 60 ASP B O 1
ATOM 3141 N N . ILE B 1 61 ? -9.102 -39.844 -34.844 1 84.38 61 ILE B N 1
ATOM 3142 C CA . ILE B 1 61 ? -7.992 -39.312 -34.062 1 84.38 61 ILE B CA 1
ATOM 3143 C C . ILE B 1 61 ? -7.672 -40.25 -32.906 1 84.38 61 ILE B C 1
ATOM 3145 O O . ILE B 1 61 ? -8.562 -40.656 -32.156 1 84.38 61 ILE B O 1
ATOM 3149 N N . THR B 1 62 ? -6.367 -40.625 -32.875 1 89.62 62 THR B N 1
ATOM 3150 C CA . THR B 1 62 ? -5.93 -41.469 -31.781 1 89.62 62 THR B CA 1
ATOM 3151 C C . THR B 1 62 ? -6.066 -40.75 -30.438 1 89.62 62 THR B C 1
ATOM 3153 O O . THR B 1 62 ? -5.668 -39.594 -30.297 1 89.62 62 THR B O 1
ATOM 3156 N N . GLN B 1 63 ? -6.652 -41.438 -29.516 1 89.88 63 GLN B N 1
ATOM 3157 C CA . GLN B 1 63 ? -6.848 -40.875 -28.188 1 89.88 63 GLN B CA 1
ATOM 3158 C C . GLN B 1 63 ? -5.66 -41.156 -27.281 1 89.88 63 GLN B C 1
ATOM 3160 O O . GLN B 1 63 ? -5 -42.188 -27.422 1 89.88 63 GLN B O 1
ATOM 3165 N N . TYR B 1 64 ? -5.402 -40.188 -26.469 1 94.06 64 TYR B N 1
ATOM 3166 C CA . TYR B 1 64 ? -4.348 -40.406 -25.484 1 94.06 64 TYR B CA 1
ATOM 3167 C C . TYR B 1 64 ? -4.82 -41.281 -24.344 1 94.06 64 TYR B C 1
ATOM 3169 O O . TYR B 1 64 ? -6.004 -41.281 -24 1 94.06 64 TYR B O 1
ATOM 3177 N N . PRO B 1 65 ? -3.879 -42.062 -23.75 1 94 65 PRO B N 1
ATOM 3178 C CA . PRO B 1 65 ? -4.242 -42.781 -22.531 1 94 65 PRO B CA 1
ATOM 3179 C C . PRO B 1 65 ? -4.66 -41.875 -21.391 1 94 65 PRO B C 1
ATOM 3181 O O . PRO B 1 65 ? -4.172 -40.719 -21.297 1 94 65 PRO B O 1
ATOM 3184 N N . GLN B 1 66 ? -5.523 -42.375 -20.484 1 93.25 66 GLN B N 1
ATOM 3185 C CA . GLN B 1 66 ? -6.059 -41.562 -19.375 1 93.25 66 GLN B CA 1
ATOM 3186 C C . GLN B 1 66 ? -4.945 -41.125 -18.453 1 93.25 66 GLN B C 1
ATOM 3188 O O . GLN B 1 66 ? -4.977 -39.969 -17.953 1 93.25 66 GLN B O 1
ATOM 3193 N N . GLU B 1 67 ? -3.996 -41.938 -18.219 1 94.56 67 GLU B N 1
ATOM 3194 C CA . GLU B 1 67 ? -2.881 -41.625 -17.344 1 94.56 67 GLU B CA 1
ATOM 3195 C C . GLU B 1 67 ? -2.119 -40.406 -17.859 1 94.56 67 GLU B C 1
ATOM 3197 O O . GLU B 1 67 ? -1.729 -39.531 -17.078 1 94.56 67 GLU B O 1
ATOM 3202 N N . TYR B 1 68 ? -1.926 -40.344 -19.094 1 97.19 68 TYR B N 1
ATOM 3203 C CA . TYR B 1 68 ? -1.225 -39.219 -19.719 1 97.19 68 TYR B CA 1
ATOM 3204 C C . TYR B 1 68 ? -2.043 -37.938 -19.609 1 97.19 68 TYR B C 1
ATOM 3206 O O . TYR B 1 68 ? -1.521 -36.906 -19.234 1 97.19 68 TYR B O 1
ATOM 3214 N N . THR B 1 69 ? -3.311 -38 -19.953 1 95.38 69 THR B N 1
ATOM 3215 C CA . THR B 1 69 ? -4.184 -36.844 -19.922 1 95.38 69 THR B CA 1
ATOM 3216 C C . THR B 1 69 ? -4.273 -36.281 -18.5 1 95.38 69 THR B C 1
ATOM 3218 O O . THR B 1 69 ? -4.242 -35.062 -18.297 1 95.38 69 THR B O 1
ATOM 3221 N N . GLN B 1 70 ? -4.332 -37.125 -17.547 1 93.94 70 GLN B N 1
ATOM 3222 C CA . GLN B 1 70 ? -4.414 -36.688 -16.156 1 93.94 70 GLN B CA 1
ATOM 3223 C C . GLN B 1 70 ? -3.111 -36.031 -15.703 1 93.94 70 GLN B C 1
ATOM 3225 O O . GLN B 1 70 ? -3.133 -35.031 -15.016 1 93.94 70 GLN B O 1
ATOM 3230 N N . ALA B 1 71 ? -2.012 -36.656 -16.094 1 96 71 ALA B N 1
ATOM 3231 C CA . ALA B 1 71 ? -0.709 -36.094 -15.719 1 96 71 ALA B CA 1
ATOM 3232 C C . ALA B 1 71 ? -0.513 -34.719 -16.328 1 96 71 ALA B C 1
ATOM 3234 O O . ALA B 1 71 ? -0.056 -33.781 -15.656 1 96 71 ALA B O 1
ATOM 3235 N N . VAL B 1 72 ? -0.868 -34.594 -17.547 1 96.94 72 VAL B N 1
ATOM 3236 C CA . VAL B 1 72 ? -0.696 -33.312 -18.266 1 96.94 72 VAL B CA 1
ATOM 3237 C C . VAL B 1 72 ? -1.634 -32.25 -17.672 1 96.94 72 VAL B C 1
ATOM 3239 O O . VAL B 1 72 ? -1.252 -31.109 -17.516 1 96.94 72 VAL B O 1
ATOM 3242 N N . ASN B 1 73 ? -2.865 -32.625 -17.375 1 95.31 73 ASN B N 1
ATOM 3243 C CA . ASN B 1 73 ? -3.811 -31.703 -16.766 1 95.31 73 ASN B CA 1
ATOM 3244 C C . ASN B 1 73 ? -3.311 -31.203 -15.414 1 95.31 73 ASN B C 1
ATOM 3246 O O . ASN B 1 73 ? -3.383 -30 -15.125 1 95.31 73 ASN B O 1
ATOM 3250 N N . LYS B 1 74 ? -2.861 -32.125 -14.602 1 95.31 74 LYS B N 1
ATOM 3251 C CA . LYS B 1 74 ? -2.301 -31.734 -13.305 1 95.31 74 LYS B CA 1
ATOM 3252 C C . LYS B 1 74 ? -1.123 -30.781 -13.484 1 95.31 74 LYS B C 1
ATOM 3254 O O . LYS B 1 74 ? -1.02 -29.781 -12.766 1 95.31 74 LYS B O 1
ATOM 3259 N N . PHE B 1 75 ? -0.255 -31.172 -14.43 1 97.06 75 PHE B N 1
ATOM 3260 C CA . PHE B 1 75 ? 0.888 -30.328 -14.758 1 97.06 75 PHE B CA 1
ATOM 3261 C C . PHE B 1 75 ? 0.436 -28.922 -15.109 1 97.06 75 PHE B C 1
ATOM 3263 O O . PHE B 1 75 ? 0.964 -27.938 -14.578 1 97.06 75 PHE B O 1
ATOM 3270 N N . LYS B 1 76 ? -0.548 -28.703 -15.883 1 95.81 76 LYS B N 1
ATOM 3271 C CA . LYS B 1 76 ? -1.055 -27.406 -16.328 1 95.81 76 LYS B CA 1
ATOM 3272 C C . LYS B 1 76 ? -1.71 -26.641 -15.172 1 95.81 76 LYS B C 1
ATOM 3274 O O . LYS B 1 76 ? -1.609 -25.422 -15.086 1 95.81 76 LYS B O 1
ATOM 3279 N N . HIS B 1 77 ? -2.377 -27.359 -14.328 1 95 77 HIS B N 1
ATOM 3280 C CA . HIS B 1 77 ? -3.01 -26.734 -13.18 1 95 77 HIS B CA 1
ATOM 3281 C C . HIS B 1 77 ? -1.967 -26.172 -12.219 1 95 77 HIS B C 1
ATOM 3283 O O . HIS B 1 77 ? -2.143 -25.062 -11.68 1 95 77 HIS B O 1
ATOM 3289 N N . TYR B 1 78 ? -0.898 -26.922 -11.977 1 95.81 78 TYR B N 1
ATOM 3290 C CA . TYR B 1 78 ? 0.181 -26.422 -11.125 1 95.81 78 TYR B CA 1
ATOM 3291 C C . TYR B 1 78 ? 0.847 -25.203 -11.742 1 95.81 78 TYR B C 1
ATOM 3293 O O . TYR B 1 78 ? 1.179 -24.25 -11.039 1 95.81 78 TYR B O 1
ATOM 3301 N N . GLU B 1 79 ? 1.036 -25.312 -13.008 1 95.31 79 GLU B N 1
ATOM 3302 C CA . GLU B 1 79 ? 1.605 -24.156 -13.703 1 95.31 79 GLU B CA 1
ATOM 3303 C C . GLU B 1 79 ? 0.709 -22.938 -13.562 1 95.31 79 GLU B C 1
ATOM 3305 O O . GLU B 1 79 ? 1.196 -21.828 -13.336 1 95.31 79 GLU B O 1
ATOM 3310 N N . GLN B 1 80 ? -0.561 -23.125 -13.75 1 93.69 80 GLN B N 1
ATOM 3311 C CA . GLN B 1 80 ? -1.53 -22.047 -13.609 1 93.69 80 GLN B CA 1
ATOM 3312 C C . GLN B 1 80 ? -1.508 -21.484 -12.195 1 93.69 80 GLN B C 1
ATOM 3314 O O . GLN B 1 80 ? -1.614 -20.266 -12.008 1 93.69 80 GLN B O 1
ATOM 3319 N N . LEU B 1 81 ? -1.415 -22.312 -11.242 1 94.19 81 LEU B N 1
ATOM 3320 C CA . LEU B 1 81 ? -1.327 -21.891 -9.844 1 94.19 81 LEU B CA 1
ATOM 3321 C C . LEU B 1 81 ? -0.125 -20.969 -9.633 1 94.19 81 LEU B C 1
ATOM 3323 O O . LEU B 1 81 ? -0.257 -19.891 -9.055 1 94.19 81 LEU B O 1
ATOM 3327 N N . ILE B 1 82 ? 1 -21.406 -10.117 1 94.56 82 ILE B N 1
ATOM 3328 C CA . ILE B 1 82 ? 2.23 -20.641 -9.961 1 94.56 82 ILE B CA 1
ATOM 3329 C C . ILE B 1 82 ? 2.094 -19.297 -10.68 1 94.56 82 ILE B C 1
ATOM 3331 O O . ILE B 1 82 ? 2.418 -18.25 -10.117 1 94.56 82 ILE B O 1
ATOM 3335 N N . ASN B 1 83 ? 1.534 -19.297 -11.859 1 91.5 83 ASN B N 1
ATOM 3336 C CA . ASN B 1 83 ? 1.383 -18.078 -12.648 1 91.5 83 ASN B CA 1
ATOM 3337 C C . ASN B 1 83 ? 0.4 -17.109 -11.992 1 91.5 83 ASN B C 1
ATOM 3339 O O . ASN B 1 83 ? 0.601 -15.891 -12.039 1 91.5 83 ASN B O 1
ATOM 3343 N N . LYS B 1 84 ? -0.626 -17.594 -11.414 1 88.88 84 LYS B N 1
ATOM 3344 C CA . LYS B 1 84 ? -1.596 -16.734 -10.727 1 88.88 84 LYS B CA 1
ATOM 3345 C C . LYS B 1 84 ? -0.972 -16.078 -9.5 1 88.88 84 LYS B C 1
ATOM 3347 O O . LYS B 1 84 ? -1.18 -14.883 -9.266 1 88.88 84 LYS B O 1
ATOM 3352 N N . ALA B 1 85 ? -0.211 -16.859 -8.719 1 91.06 85 ALA B N 1
ATOM 3353 C CA . ALA B 1 85 ? 0.477 -16.312 -7.555 1 91.06 85 ALA B CA 1
ATOM 3354 C C . ALA B 1 85 ? 1.493 -15.25 -7.973 1 91.06 85 ALA B C 1
ATOM 3356 O O . ALA B 1 85 ? 1.555 -14.172 -7.379 1 91.06 85 ALA B O 1
ATOM 3357 N N . LEU B 1 86 ? 2.189 -15.539 -9.062 1 89.56 86 LEU B N 1
ATOM 3358 C CA . LEU B 1 86 ? 3.211 -14.633 -9.562 1 89.56 86 LEU B CA 1
ATOM 3359 C C . LEU B 1 86 ? 2.58 -13.359 -10.117 1 89.56 86 LEU B C 1
ATOM 3361 O O . LEU B 1 86 ? 3.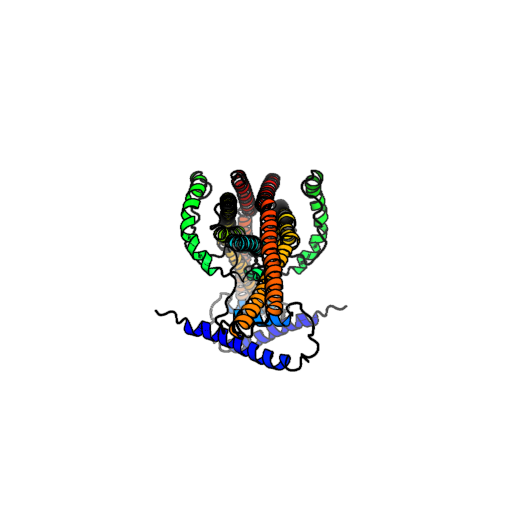15 -12.273 -9.992 1 89.56 86 LEU B O 1
ATOM 3365 N N . SER B 1 87 ? 1.455 -13.508 -10.734 1 85.81 87 SER B N 1
ATOM 3366 C CA . SER B 1 87 ? 0.798 -12.352 -11.336 1 85.81 87 SER B CA 1
ATOM 3367 C C . SER B 1 87 ? 0.465 -11.297 -10.281 1 85.81 87 SER B C 1
ATOM 3369 O O . SER B 1 87 ? 0.483 -10.102 -10.57 1 85.81 87 SER B O 1
ATOM 3371 N N . PHE B 1 88 ? 0.233 -11.672 -9.125 1 88.56 88 PHE B N 1
ATOM 3372 C CA . PHE B 1 88 ? -0.081 -10.727 -8.062 1 88.56 88 PHE B CA 1
ATOM 3373 C C . PHE B 1 88 ? 1.19 -10.25 -7.371 1 88.56 88 PHE B C 1
ATOM 3375 O O . PHE B 1 88 ? 1.383 -9.047 -7.184 1 88.56 88 PHE B O 1
ATOM 3382 N N . THR B 1 89 ? 2.1 -11.148 -6.957 1 91.31 89 THR B N 1
ATOM 3383 C CA . THR B 1 89 ? 3.248 -10.82 -6.121 1 91.31 89 THR B CA 1
ATOM 3384 C C . THR B 1 89 ? 4.238 -9.945 -6.879 1 91.31 89 THR B C 1
ATOM 3386 O O . THR B 1 89 ? 5.109 -9.312 -6.273 1 91.31 89 THR B O 1
ATOM 3389 N N . THR B 1 90 ? 4.074 -9.859 -8.148 1 86.25 90 THR B N 1
ATOM 3390 C CA . THR B 1 90 ? 4.957 -9.008 -8.938 1 86.25 90 THR B CA 1
ATOM 3391 C C . THR B 1 90 ? 4.758 -7.539 -8.586 1 86.25 90 THR B C 1
ATOM 3393 O O . THR B 1 90 ? 5.625 -6.707 -8.859 1 86.25 90 THR B O 1
ATOM 3396 N N . ILE B 1 91 ? 3.674 -7.246 -7.953 1 86.75 91 ILE B N 1
ATOM 3397 C CA . ILE B 1 91 ? 3.385 -5.871 -7.555 1 86.75 91 ILE B CA 1
ATOM 3398 C C . ILE B 1 91 ? 4.469 -5.371 -6.605 1 86.75 91 ILE B C 1
ATOM 3400 O O . ILE B 1 91 ? 4.793 -4.18 -6.594 1 86.75 91 ILE B O 1
ATOM 3404 N N . VAL B 1 92 ? 5.078 -6.285 -5.762 1 87.88 92 VAL B N 1
ATOM 3405 C CA . VAL B 1 92 ? 6.059 -5.918 -4.742 1 87.88 92 VAL B CA 1
ATOM 3406 C C . VAL B 1 92 ? 7.371 -5.512 -5.406 1 87.88 92 VAL B C 1
ATOM 3408 O O . VAL B 1 92 ? 8.25 -4.934 -4.762 1 87.88 92 VAL B O 1
ATOM 3411 N N . ASP B 1 93 ? 7.469 -5.766 -6.699 1 80.81 93 ASP B N 1
ATOM 3412 C CA . ASP B 1 93 ? 8.664 -5.352 -7.434 1 80.81 93 ASP B CA 1
ATOM 3413 C C . ASP B 1 93 ? 8.734 -3.83 -7.543 1 80.81 93 ASP B C 1
ATOM 3415 O O . ASP B 1 93 ? 9.797 -3.275 -7.844 1 80.81 93 ASP B O 1
ATOM 3419 N N . HIS B 1 94 ? 7.641 -3.242 -7.281 1 80.56 94 HIS B N 1
ATOM 3420 C CA . HIS B 1 94 ? 7.594 -1.785 -7.242 1 80.56 94 HIS B CA 1
ATOM 3421 C C . HIS B 1 94 ? 7.645 -1.269 -5.809 1 80.56 94 HIS B C 1
ATOM 3423 O O . HIS B 1 94 ? 6.801 -1.623 -4.984 1 80.56 94 HIS B O 1
ATOM 3429 N N . ASP B 1 95 ? 8.484 -0.39 -5.566 1 77.06 95 ASP B N 1
ATOM 3430 C CA . ASP B 1 95 ? 8.719 0.053 -4.195 1 77.06 95 ASP B CA 1
ATOM 3431 C C . ASP B 1 95 ? 7.559 0.916 -3.695 1 77.06 95 ASP B C 1
ATOM 3433 O O . ASP B 1 95 ? 7.383 1.085 -2.488 1 77.06 95 ASP B O 1
ATOM 3437 N N . ASP B 1 96 ? 6.766 1.467 -4.629 1 79.25 96 ASP B N 1
ATOM 3438 C CA . ASP B 1 96 ? 5.652 2.322 -4.23 1 79.25 96 ASP B CA 1
ATOM 3439 C C . ASP B 1 96 ? 4.32 1.587 -4.352 1 79.25 96 ASP B C 1
ATOM 3441 O O . ASP B 1 96 ? 3.266 2.215 -4.449 1 79.25 96 ASP B O 1
ATOM 3445 N N . TYR B 1 97 ? 4.371 0.275 -4.301 1 86.06 97 TYR B N 1
ATOM 3446 C CA . TYR B 1 97 ? 3.156 -0.501 -4.516 1 86.06 97 TYR B CA 1
ATOM 3447 C C . TYR B 1 97 ? 2.137 -0.232 -3.414 1 86.06 97 TYR B C 1
ATOM 3449 O O . TYR B 1 97 ? 0.93 -0.364 -3.633 1 86.06 97 TYR B O 1
ATOM 3457 N N . ASP B 1 98 ? 2.662 0.184 -2.264 1 86.56 98 ASP B N 1
ATOM 3458 C CA . ASP B 1 98 ? 1.766 0.35 -1.124 1 86.56 98 ASP B CA 1
ATOM 3459 C C . ASP B 1 98 ? 1.305 1.8 -0.994 1 86.56 98 ASP B C 1
ATOM 3461 O O . ASP B 1 98 ? 0.943 2.246 0.097 1 86.56 98 ASP B O 1
ATOM 3465 N N . LEU B 1 99 ? 1.468 2.445 -1.99 1 83.25 99 LEU B N 1
ATOM 3466 C CA . LEU B 1 99 ? 0.981 3.82 -2.041 1 83.25 99 LEU B CA 1
ATOM 3467 C C . LEU B 1 99 ? 0.175 4.066 -3.312 1 83.25 99 LEU B C 1
ATOM 3469 O O . LEU B 1 99 ? 0.746 4.215 -4.395 1 83.25 99 LEU B O 1
ATOM 3473 N N . ASN B 1 100 ? -1.145 4.121 -3.18 1 74.75 100 ASN B N 1
ATOM 3474 C CA . ASN B 1 100 ? -2.027 4.379 -4.312 1 74.75 100 ASN B CA 1
ATOM 3475 C C . ASN B 1 100 ? -2.205 5.871 -4.555 1 74.75 100 ASN B C 1
ATOM 3477 O O . ASN B 1 100 ? -3.031 6.52 -3.908 1 74.75 100 ASN B O 1
ATOM 3481 N N . TYR B 1 101 ? -1.432 6.406 -5.406 1 59.91 101 TYR B N 1
ATOM 3482 C CA . TYR B 1 101 ? -1.354 7.844 -5.641 1 59.91 101 TYR B CA 1
ATOM 3483 C C . TYR B 1 101 ? -2.66 8.375 -6.215 1 59.91 101 TYR B C 1
ATOM 3485 O O . TYR B 1 101 ? -2.986 9.555 -6.047 1 59.91 101 TYR B O 1
ATOM 3493 N N . HIS B 1 102 ? -3.174 7.625 -6.977 1 54 102 HIS B N 1
ATOM 3494 C CA . HIS B 1 102 ? -4.383 8.164 -7.586 1 54 102 HIS B CA 1
ATOM 3495 C C . HIS B 1 102 ? -5.414 8.539 -6.523 1 54 102 HIS B C 1
ATOM 3497 O O . HIS B 1 102 ? -6.277 9.383 -6.762 1 54 102 HIS B O 1
ATOM 3503 N N . LEU B 1 103 ? -5.199 7.855 -5.512 1 52.69 103 LEU B N 1
ATOM 3504 C CA . LEU B 1 103 ? -6.082 8.25 -4.418 1 52.69 103 LEU B CA 1
ATOM 3505 C C . LEU B 1 103 ? -5.578 9.523 -3.746 1 52.69 103 LEU B C 1
ATOM 3507 O O . LEU B 1 103 ? -6.363 10.281 -3.168 1 52.69 103 LEU B O 1
ATOM 3511 N N . SER B 1 104 ? -4.137 9.703 -4.078 1 48.47 104 SER B N 1
ATOM 3512 C CA . SER B 1 104 ? -3.445 10.82 -3.436 1 48.47 104 SER B CA 1
ATOM 3513 C C . SER B 1 104 ? -3.635 12.109 -4.223 1 48.47 104 SER B C 1
ATOM 3515 O O . SER B 1 104 ? -3.164 13.172 -3.803 1 48.47 104 SER B O 1
ATOM 3517 N N . GLN B 1 105 ? -3.857 12.086 -5.453 1 43.16 105 GLN B N 1
ATOM 3518 C CA . GLN B 1 105 ? -3.979 13.344 -6.184 1 43.16 105 GLN B CA 1
ATOM 3519 C C . GLN B 1 105 ? -4.684 14.406 -5.344 1 43.16 105 GLN B C 1
ATOM 3521 O O . GLN B 1 105 ? -4.516 15.602 -5.578 1 43.16 105 GLN B O 1
ATOM 3526 N N . SER B 1 106 ? -5.539 14.109 -4.574 1 38.06 106 SER B N 1
ATOM 3527 C CA . SER B 1 106 ? -5.867 15.297 -3.797 1 38.06 106 SER B CA 1
ATOM 3528 C C . SER B 1 106 ? -4.648 15.828 -3.049 1 38.06 106 SER B C 1
ATOM 3530 O O . SER B 1 106 ? -4.719 16.859 -2.387 1 38.06 106 SER B O 1
ATOM 3532 N N . LEU B 1 107 ? -3.613 14.969 -2.959 1 36.59 107 LEU B N 1
ATOM 3533 C CA . LEU B 1 107 ? -2.451 15.32 -2.148 1 36.59 107 LEU B CA 1
ATOM 3534 C C . LEU B 1 107 ? -1.455 16.141 -2.953 1 36.59 107 LEU B C 1
ATOM 3536 O O . LEU B 1 107 ? -0.403 16.531 -2.438 1 36.59 107 LEU B O 1
ATOM 3540 N N . THR B 1 108 ? -1.374 16.156 -4.281 1 32.56 108 THR B N 1
ATOM 3541 C CA . THR B 1 108 ? -0.361 16.719 -5.164 1 32.56 108 THR B CA 1
ATOM 3542 C C . THR B 1 108 ? -0.233 18.234 -4.945 1 32.56 108 THR B C 1
ATOM 3544 O O . THR B 1 108 ? 0.631 18.875 -5.539 1 32.56 108 THR B O 1
ATOM 3547 N N . ASN B 1 109 ? -1.058 18.906 -4.508 1 31.2 109 ASN B N 1
ATOM 3548 C CA . ASN B 1 109 ? -0.529 20.234 -4.734 1 31.2 109 ASN B CA 1
ATOM 3549 C C . ASN B 1 109 ? 0.832 20.422 -4.07 1 31.2 109 ASN B C 1
ATOM 3551 O O . ASN B 1 109 ? 1.336 21.547 -3.98 1 31.2 109 ASN B O 1
ATOM 3555 N N . TYR B 1 110 ? 1.305 19.531 -3.15 1 28 110 TYR B N 1
ATOM 3556 C CA . TYR B 1 110 ? 2.564 19.922 -2.529 1 28 110 TYR B CA 1
ATOM 3557 C C . TYR B 1 110 ? 3.746 19.578 -3.426 1 28 110 TYR B C 1
ATOM 3559 O O . TYR B 1 110 ? 3.791 18.484 -4.008 1 28 110 TYR B O 1
ATOM 3567 N N . ASP B 1 111 ? 4.496 20.484 -3.971 1 27.77 111 ASP B N 1
ATOM 3568 C CA . ASP B 1 111 ? 5.73 20.5 -4.75 1 27.77 111 ASP B CA 1
ATOM 3569 C C . ASP B 1 111 ? 6.766 19.547 -4.16 1 27.77 111 ASP B C 1
ATOM 3571 O O . ASP B 1 111 ? 7.352 19.828 -3.111 1 27.77 111 ASP B O 1
ATOM 3575 N N . VAL B 1 112 ? 6.867 18.312 -4.301 1 30.25 112 VAL B N 1
ATOM 3576 C CA . VAL B 1 112 ? 7.82 17.234 -4.035 1 30.25 112 VAL B CA 1
ATOM 3577 C C . VAL B 1 112 ? 9.219 17.672 -4.469 1 30.25 112 VAL B C 1
ATOM 3579 O O . VAL B 1 112 ? 10.203 16.984 -4.203 1 30.25 112 VAL B O 1
ATOM 3582 N N . ASN B 1 113 ? 9.406 18.609 -5.316 1 28.11 113 ASN B N 1
ATOM 3583 C CA . ASN B 1 113 ? 10.742 18.969 -5.77 1 28.11 113 ASN B CA 1
ATOM 3584 C C . ASN B 1 113 ? 11.609 19.469 -4.617 1 28.11 113 ASN B C 1
ATOM 3586 O O . ASN B 1 113 ? 12.828 19.25 -4.613 1 28.11 113 ASN B O 1
ATOM 3590 N N . GLU B 1 114 ? 11.125 20.297 -3.715 1 27.95 114 GLU B N 1
ATOM 3591 C CA . GLU B 1 114 ? 12.016 20.906 -2.729 1 27.95 114 GLU B CA 1
ATOM 3592 C C . GLU B 1 114 ? 12.484 19.875 -1.702 1 27.95 114 GLU B C 1
ATOM 3594 O O . GLU B 1 114 ? 13.539 20.031 -1.087 1 27.95 114 GLU B O 1
ATOM 3599 N N . LEU B 1 115 ? 11.82 18.844 -1.47 1 27.09 115 LEU B N 1
ATOM 3600 C CA . LEU B 1 115 ? 12.195 17.875 -0.44 1 27.09 115 LEU B CA 1
ATOM 3601 C C . LEU B 1 115 ? 13.383 17.031 -0.896 1 27.09 115 LEU B C 1
ATOM 3603 O O . LEU B 1 115 ? 14.078 16.438 -0.072 1 27.09 115 LEU B O 1
ATOM 3607 N N . LYS B 1 116 ? 13.656 16.938 -2.137 1 29.53 116 LYS B N 1
ATOM 3608 C CA . LYS B 1 116 ? 14.758 16.109 -2.641 1 29.53 116 LYS B CA 1
ATOM 3609 C C . LYS B 1 116 ? 16.109 16.609 -2.125 1 29.53 116 LYS B C 1
ATOM 3611 O O . LYS B 1 116 ? 17 15.82 -1.823 1 29.53 116 LYS B O 1
ATOM 3616 N N . SER B 1 117 ? 16.266 17.844 -1.993 1 27.77 117 SER B N 1
ATOM 3617 C CA . SER B 1 117 ? 17.594 18.359 -1.672 1 27.77 117 SER B CA 1
ATOM 3618 C C . SER B 1 117 ? 18 17.984 -0.25 1 27.77 117 SER B C 1
ATOM 3620 O O . SER B 1 117 ? 19.172 17.734 0.022 1 27.77 117 SER B O 1
ATOM 3622 N N . SER B 1 118 ? 17.109 17.984 0.672 1 28.12 118 SER B N 1
ATOM 3623 C CA . SER B 1 118 ? 17.547 17.812 2.053 1 28.12 118 SER B CA 1
ATOM 3624 C C . SER B 1 118 ? 17.781 16.344 2.393 1 28.12 118 SER B C 1
ATOM 3626 O O . SER B 1 118 ? 18.219 16.016 3.494 1 28.12 118 SER B O 1
ATOM 3628 N N . PHE B 1 119 ? 17.375 15.453 1.554 1 29.88 119 PHE B N 1
ATOM 3629 C CA . PHE B 1 119 ? 17.469 14.031 1.851 1 29.88 119 PHE B CA 1
ATOM 3630 C C . PHE B 1 119 ? 18.906 13.547 1.721 1 29.88 119 PHE B C 1
ATOM 3632 O O . PHE B 1 119 ? 19.219 12.406 2.08 1 29.88 119 PHE B O 1
ATOM 3639 N N . ASN B 1 120 ? 19.828 14.188 1.136 1 28.86 120 ASN B N 1
ATOM 3640 C CA . ASN B 1 120 ? 21.172 13.672 0.984 1 28.86 120 ASN B CA 1
ATOM 3641 C C . ASN B 1 120 ? 21.844 13.438 2.338 1 28.86 120 ASN B C 1
ATOM 3643 O O . ASN B 1 120 ? 22.688 12.555 2.477 1 28.86 120 ASN B O 1
ATOM 3647 N N . SER B 1 121 ? 21.625 14.297 3.369 1 27.91 121 SER B N 1
ATOM 3648 C CA . SER B 1 121 ? 22.469 14.164 4.562 1 27.91 121 SER B CA 1
ATOM 3649 C C . SER B 1 121 ? 22 13 5.43 1 27.91 121 SER B C 1
ATOM 3651 O O . SER B 1 121 ? 22.75 12.508 6.273 1 27.91 121 SER B O 1
ATOM 3653 N N . PHE B 1 122 ? 20.75 12.727 5.418 1 27.28 122 PHE B N 1
ATOM 3654 C CA . PHE B 1 122 ? 20.188 11.797 6.395 1 27.28 122 PHE B CA 1
ATOM 3655 C C . PHE B 1 122 ? 20.531 10.359 6.031 1 27.28 122 PHE B C 1
ATOM 3657 O O . PHE B 1 122 ? 20.219 9.438 6.789 1 27.28 122 PHE B O 1
ATOM 3664 N N . SER B 1 123 ? 21.047 10.07 4.887 1 30.39 123 SER B N 1
ATOM 3665 C CA . SER B 1 123 ? 21.359 8.688 4.543 1 30.39 123 SER B CA 1
ATOM 3666 C C . SER B 1 123 ? 22.453 8.125 5.453 1 30.39 123 SER B C 1
ATOM 3668 O O . SER B 1 123 ? 22.547 6.906 5.641 1 30.39 123 SER B O 1
ATOM 3670 N N . SER B 1 124 ? 23.25 8.992 6.062 1 27.66 124 SER B N 1
ATOM 3671 C CA . SER B 1 124 ? 24.391 8.398 6.766 1 27.66 124 SER B CA 1
ATOM 3672 C C . SER B 1 124 ? 23.953 7.809 8.102 1 27.66 124 SER B C 1
ATOM 3674 O O . SER B 1 124 ? 24.484 6.777 8.531 1 27.66 124 SER B O 1
ATOM 3676 N N . LYS B 1 125 ? 23.172 8.562 8.844 1 27.59 125 LYS B N 1
ATOM 3677 C CA . LYS B 1 125 ? 22.938 8.07 10.195 1 27.59 125 LYS B CA 1
ATOM 3678 C C . LYS B 1 125 ? 22.078 6.809 10.172 1 27.59 125 LYS B C 1
ATOM 3680 O O . LYS B 1 125 ? 22.094 6.023 11.125 1 27.59 125 LYS B O 1
ATOM 3685 N N . ILE B 1 126 ? 21.234 6.723 9.195 1 28.42 126 ILE B N 1
ATOM 3686 C CA . ILE B 1 126 ? 20.438 5.5 9.102 1 28.42 126 ILE B CA 1
ATOM 3687 C C . ILE B 1 126 ? 21.359 4.305 8.867 1 28.42 126 ILE B C 1
ATOM 3689 O O . ILE B 1 126 ? 21.016 3.17 9.211 1 28.42 126 ILE B O 1
ATOM 3693 N N . LYS B 1 127 ? 22.562 4.613 8.5 1 30.17 127 LYS B N 1
ATOM 3694 C CA . LYS B 1 127 ? 23.531 3.539 8.25 1 30.17 127 LYS B CA 1
ATOM 3695 C C . LYS B 1 127 ? 23.953 2.865 9.555 1 30.17 127 LYS B C 1
ATOM 3697 O O . LYS B 1 127 ? 24.109 1.643 9.602 1 30.17 127 LYS B O 1
ATOM 3702 N N . ASN B 1 128 ? 24 3.629 10.594 1 29.08 128 ASN B N 1
ATOM 3703 C CA . ASN B 1 128 ? 24.578 2.992 11.773 1 29.08 128 ASN B CA 1
ATOM 3704 C C . ASN B 1 128 ? 23.578 2.078 12.469 1 29.08 128 ASN B C 1
ATOM 3706 O O . ASN B 1 128 ? 23.938 1 12.945 1 29.08 128 ASN B O 1
ATOM 3710 N N . THR B 1 129 ? 22.359 2.527 12.688 1 29.88 129 THR B N 1
ATOM 3711 C CA . THR B 1 129 ? 21.453 1.593 13.359 1 29.88 129 THR B CA 1
ATOM 3712 C C . THR B 1 129 ? 21.125 0.415 12.445 1 29.88 129 THR B C 1
ATOM 3714 O O . THR B 1 129 ? 20.938 -0.708 12.922 1 29.88 129 THR B O 1
ATOM 3717 N N . THR B 1 130 ? 21.156 0.617 11.102 1 31.22 130 THR B N 1
ATOM 3718 C CA . THR B 1 130 ? 21.062 -0.464 10.125 1 31.22 130 THR B CA 1
ATOM 3719 C C . THR B 1 130 ? 22.312 -1.332 10.172 1 31.22 130 THR B C 1
ATOM 3721 O O . THR B 1 130 ? 22.266 -2.529 9.883 1 31.22 130 THR B O 1
ATOM 3724 N N . ASN B 1 131 ? 23.422 -0.803 10.578 1 32.06 131 ASN B N 1
ATOM 3725 C CA . ASN B 1 131 ? 24.641 -1.591 10.703 1 32.06 131 ASN B CA 1
ATOM 3726 C C . ASN B 1 131 ? 24.547 -2.6 11.844 1 32.06 131 ASN B C 1
ATOM 3728 O O . ASN B 1 131 ? 25 -3.736 11.711 1 32.06 131 ASN B O 1
ATOM 3732 N N . ASP B 1 132 ? 24.062 -2.314 12.961 1 31.95 132 ASP B N 1
ATOM 3733 C CA . ASP B 1 132 ? 23.984 -3.338 14 1 31.95 132 ASP B CA 1
ATOM 3734 C C . ASP B 1 132 ? 23.016 -4.449 13.602 1 31.95 132 ASP B C 1
ATOM 3736 O O . ASP B 1 132 ? 23.281 -5.629 13.844 1 31.95 132 ASP B O 1
ATOM 3740 N N . LEU B 1 133 ? 21.891 -4.184 12.914 1 32.97 133 LEU B N 1
ATOM 3741 C CA . LEU B 1 133 ? 21.047 -5.262 12.391 1 32.97 133 LEU B CA 1
ATOM 3742 C C . LEU B 1 133 ? 21.719 -5.918 11.18 1 32.97 133 LEU B C 1
ATOM 3744 O O . LEU B 1 133 ? 21.594 -7.133 10.984 1 32.97 133 LEU B O 1
ATOM 3748 N N . ILE B 1 134 ? 22.406 -5.312 10.336 1 34.56 134 ILE B N 1
ATOM 3749 C CA . ILE B 1 134 ? 23.266 -5.902 9.32 1 34.56 134 ILE B CA 1
ATOM 3750 C C . ILE B 1 134 ? 24.375 -6.711 9.984 1 34.56 134 ILE B C 1
ATOM 3752 O O . ILE B 1 134 ? 24.641 -7.852 9.602 1 34.56 134 ILE B O 1
ATOM 3756 N N . ASN B 1 135 ? 25.109 -6.23 10.852 1 34.88 135 ASN B N 1
ATOM 3757 C CA . ASN B 1 135 ? 26.219 -6.941 11.477 1 34.88 135 ASN B CA 1
ATOM 3758 C C . ASN B 1 135 ? 25.734 -8.188 12.203 1 34.88 135 ASN B C 1
ATOM 3760 O O . ASN B 1 135 ? 26.484 -9.164 12.328 1 34.88 135 ASN B O 1
ATOM 3764 N N . ASN B 1 136 ? 24.562 -8.109 12.812 1 35.69 136 ASN B N 1
ATOM 3765 C CA . ASN B 1 136 ? 24.125 -9.359 13.422 1 35.69 136 ASN B CA 1
ATOM 3766 C C . ASN B 1 136 ? 23.516 -10.297 12.391 1 35.69 136 ASN B C 1
ATOM 3768 O O . ASN B 1 136 ? 22.953 -11.336 12.742 1 35.69 136 ASN B O 1
ATOM 3772 N N . GLY B 1 137 ? 23.781 -10.289 10.977 1 30.77 137 GLY B N 1
ATOM 3773 C CA . GLY B 1 137 ? 23.531 -11.195 9.859 1 30.77 137 GLY B CA 1
ATOM 3774 C C . GLY B 1 137 ? 22.125 -11.07 9.289 1 30.77 137 GLY B C 1
ATOM 3775 O O . GLY B 1 137 ? 21.719 -11.891 8.469 1 30.77 137 GLY B O 1
ATOM 3776 N N . ILE B 1 138 ? 21.375 -10.398 9.906 1 30.97 138 ILE B N 1
ATOM 3777 C CA . ILE B 1 138 ? 20 -10.461 9.406 1 30.97 138 ILE B CA 1
ATOM 3778 C C . ILE B 1 138 ? 19.859 -9.594 8.164 1 30.97 138 ILE B C 1
ATOM 3780 O O . ILE B 1 138 ? 19.234 -9.992 7.18 1 30.97 138 ILE B O 1
ATOM 3784 N N . LEU B 1 139 ? 20.109 -8.289 8.227 1 31.44 139 LEU B N 1
ATOM 3785 C CA . LEU B 1 139 ? 19.891 -7.422 7.078 1 31.44 139 LEU B CA 1
ATOM 3786 C C . LEU B 1 139 ? 21.109 -7.379 6.18 1 31.44 139 LEU B C 1
ATOM 3788 O O . LEU B 1 139 ? 22.219 -7.051 6.637 1 31.44 139 LEU B O 1
ATOM 3792 N N . THR B 1 140 ? 21.406 -8.367 5.289 1 27.89 140 THR B N 1
ATOM 3793 C CA . THR B 1 140 ? 22.469 -8.25 4.293 1 27.89 140 THR B CA 1
ATOM 3794 C C . THR B 1 140 ? 22.359 -6.93 3.539 1 27.89 140 THR B C 1
ATOM 3796 O O . THR B 1 140 ? 21.328 -6.258 3.598 1 27.89 140 THR B O 1
ATOM 3799 N N . ASN B 1 141 ? 23.203 -6.727 2.367 1 27.17 141 ASN B N 1
ATOM 3800 C CA . ASN B 1 141 ? 23.609 -5.641 1.479 1 27.17 141 ASN B CA 1
ATOM 3801 C C . ASN B 1 141 ? 22.422 -5.059 0.729 1 27.17 141 ASN B C 1
ATOM 3803 O O . ASN B 1 141 ? 22.062 -5.543 -0.343 1 27.17 141 ASN B O 1
ATOM 3807 N N . ALA B 1 142 ? 21.312 -4.715 1.283 1 30.06 142 ALA B N 1
ATOM 3808 C CA . ALA B 1 142 ? 20.328 -4.078 0.415 1 30.06 142 ALA B CA 1
ATOM 3809 C C . ALA B 1 142 ? 20.922 -2.867 -0.298 1 30.06 142 ALA B C 1
ATOM 3811 O O . ALA B 1 142 ? 21.531 -1.997 0.339 1 30.06 142 ALA B O 1
ATOM 3812 N N . HIS B 1 143 ? 21.234 -2.869 -1.516 1 29.16 143 HIS B N 1
ATOM 3813 C CA . HIS B 1 143 ? 21.734 -1.89 -2.471 1 29.16 143 HIS B CA 1
ATOM 3814 C C . HIS B 1 143 ? 20.859 -0.647 -2.508 1 29.16 143 HIS B C 1
ATOM 3816 O O . HIS B 1 143 ? 19.703 -0.716 -2.92 1 29.16 143 HIS B O 1
ATOM 3822 N N . PHE B 1 144 ? 20.766 0.195 -1.48 1 31.06 144 PHE B N 1
ATOM 3823 C CA . PHE B 1 144 ? 20.156 1.52 -1.539 1 31.06 144 PHE B CA 1
ATOM 3824 C C . PHE B 1 144 ? 20.734 2.33 -2.691 1 31.06 144 PHE B C 1
ATOM 3826 O O . PHE B 1 144 ? 21.844 2.854 -2.592 1 31.06 144 PHE B O 1
ATOM 3833 N N . GLY B 1 145 ? 20.5 1.966 -3.883 1 29.89 145 GLY B N 1
ATOM 3834 C CA . GLY B 1 145 ? 20.984 2.805 -4.973 1 29.89 145 GLY B CA 1
ATOM 3835 C C . GLY B 1 145 ? 20.469 4.23 -4.891 1 29.89 145 GLY B C 1
ATOM 3836 O O . GLY B 1 145 ? 19.516 4.516 -4.164 1 29.89 145 GLY B O 1
ATOM 3837 N N . ASP B 1 146 ? 21.172 5.336 -5.211 1 35.91 146 ASP B N 1
AT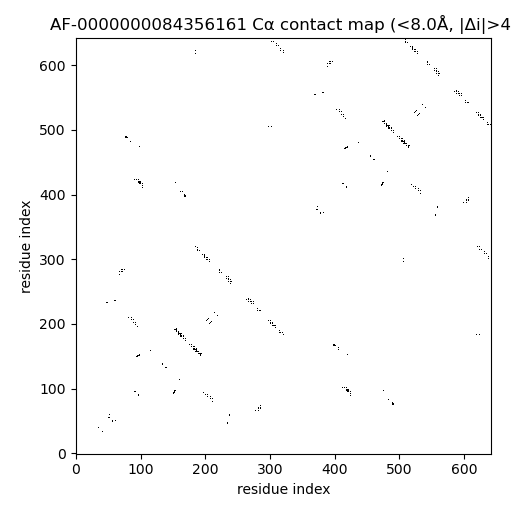OM 3838 C CA . ASP B 1 146 ? 21.172 6.793 -5.348 1 35.91 146 ASP B CA 1
ATOM 3839 C C . ASP B 1 146 ? 19.969 7.27 -6.152 1 35.91 146 ASP B C 1
ATOM 3841 O O . ASP B 1 146 ? 19.969 8.375 -6.691 1 35.91 146 ASP B O 1
ATOM 3845 N N . ASN B 1 147 ? 18.938 6.594 -6.613 1 34.59 147 ASN B N 1
ATOM 3846 C CA . ASN B 1 147 ? 18.125 7.16 -7.68 1 34.59 147 ASN B CA 1
ATOM 3847 C C . ASN B 1 147 ? 17.062 8.094 -7.133 1 34.59 147 ASN B C 1
ATOM 3849 O O . ASN B 1 147 ? 16.141 7.66 -6.422 1 34.59 147 ASN B O 1
ATOM 3853 N N . LYS B 1 148 ? 17.219 9.406 -7.137 1 40.22 148 LYS B N 1
ATOM 3854 C CA . LYS B 1 148 ? 16.391 10.594 -6.973 1 40.22 148 LYS B CA 1
ATOM 3855 C C . LYS B 1 148 ? 14.945 10.312 -7.379 1 40.22 148 LYS B C 1
ATOM 3857 O O . LYS B 1 148 ? 14.031 11 -6.93 1 40.22 148 LYS B O 1
ATOM 3862 N N . ASN B 1 149 ? 14.664 9.469 -8.289 1 44.72 149 ASN B N 1
ATOM 3863 C CA . ASN B 1 149 ? 13.383 9.102 -8.898 1 44.72 149 ASN B CA 1
ATOM 3864 C C . ASN B 1 149 ? 12.75 7.906 -8.188 1 44.72 149 ASN B C 1
ATOM 3866 O O . ASN B 1 149 ? 11.898 7.219 -8.766 1 44.72 149 ASN B O 1
ATOM 3870 N N . LYS B 1 150 ? 13.242 7.758 -6.996 1 54.41 150 LYS B N 1
ATOM 3871 C CA . LYS B 1 150 ? 12.766 6.488 -6.453 1 54.41 150 LYS B CA 1
ATOM 3872 C C . LYS B 1 150 ? 11.375 6.645 -5.832 1 54.41 150 LYS B C 1
ATOM 3874 O O . LYS B 1 150 ? 11.156 7.531 -5.004 1 54.41 150 LYS B O 1
ATOM 3879 N N . LYS B 1 151 ? 10.414 6.02 -6.371 1 64.12 151 LYS B N 1
ATOM 3880 C CA . LYS B 1 151 ? 9.07 5.867 -5.816 1 64.12 151 LYS B CA 1
ATOM 3881 C C . LYS B 1 151 ? 9.109 5.164 -4.465 1 64.12 151 LYS B C 1
ATOM 3883 O O . LYS B 1 151 ? 9.812 4.168 -4.297 1 64.12 151 LYS B O 1
ATOM 3888 N N . LEU B 1 152 ? 8.625 6.055 -3.393 1 79.25 152 LEU B N 1
ATOM 3889 C CA . LEU B 1 152 ? 8.727 5.559 -2.025 1 79.25 152 LEU B CA 1
ATOM 3890 C C . LEU B 1 152 ? 7.379 5.023 -1.545 1 79.25 152 LEU B C 1
ATOM 3892 O O . LEU B 1 152 ? 6.328 5.426 -2.049 1 79.25 152 LEU B O 1
ATOM 3896 N N . GLY B 1 153 ? 7.449 4.102 -0.685 1 87 153 GLY B N 1
ATOM 3897 C CA . GLY B 1 153 ? 6.246 3.529 -0.102 1 87 153 GLY B CA 1
ATOM 3898 C C . GLY B 1 153 ? 5.59 4.434 0.925 1 87 153 GLY B C 1
ATOM 3899 O O . GLY B 1 153 ? 6.016 5.578 1.111 1 87 153 GLY B O 1
ATOM 3900 N N . PHE B 1 154 ? 4.578 4.039 1.515 1 91.44 154 PHE B N 1
ATOM 3901 C CA . PHE B 1 154 ? 3.74 4.785 2.443 1 91.44 154 PHE B CA 1
ATOM 3902 C C . PHE B 1 154 ? 4.57 5.355 3.586 1 91.44 154 PHE B C 1
ATOM 3904 O O . PHE B 1 154 ? 4.57 6.566 3.814 1 91.44 154 PHE B O 1
ATOM 3911 N N . ASN B 1 155 ? 5.375 4.504 4.277 1 92.94 155 ASN B N 1
ATOM 3912 C CA . ASN B 1 155 ? 6.109 4.934 5.465 1 92.94 155 ASN B CA 1
ATOM 3913 C C . ASN B 1 155 ? 7.199 5.941 5.113 1 92.94 155 ASN B C 1
ATOM 3915 O O . ASN B 1 155 ? 7.375 6.941 5.816 1 92.94 155 ASN B O 1
ATOM 3919 N N . HIS B 1 156 ? 7.832 5.699 4.047 1 87.69 156 HIS B N 1
ATOM 3920 C CA . HIS B 1 156 ? 8.859 6.641 3.605 1 87.69 156 HIS B CA 1
ATOM 3921 C C . HIS B 1 156 ? 8.25 7.996 3.258 1 87.69 156 HIS B C 1
ATOM 3923 O O . HIS B 1 156 ? 8.797 9.039 3.617 1 87.69 156 HIS B O 1
ATOM 3929 N N . THR B 1 157 ? 7.137 7.926 2.58 1 87.44 157 THR B N 1
ATOM 3930 C CA . THR B 1 157 ? 6.465 9.164 2.191 1 87.44 157 THR B CA 1
ATOM 3931 C C . THR B 1 157 ? 5.961 9.914 3.42 1 87.44 157 THR B C 1
ATOM 3933 O O . THR B 1 157 ? 6.094 11.133 3.506 1 87.44 157 THR B O 1
ATOM 3936 N N . PHE B 1 158 ? 5.402 9.188 4.383 1 92.31 158 PHE B N 1
ATOM 3937 C CA . PHE B 1 158 ? 4.938 9.812 5.617 1 92.31 158 PHE B CA 1
ATOM 3938 C C . PHE B 1 158 ? 6.094 10.477 6.355 1 92.31 158 PHE B C 1
ATOM 3940 O O . PHE B 1 158 ? 5.961 11.602 6.852 1 92.31 158 PHE B O 1
ATOM 3947 N N . SER B 1 159 ? 7.199 9.773 6.371 1 90.25 159 SER B N 1
ATOM 3948 C CA . SER B 1 159 ? 8.406 10.305 6.992 1 90.25 159 SER B CA 1
ATOM 3949 C C . SER B 1 159 ? 8.82 11.633 6.359 1 90.25 159 SER B C 1
ATOM 3951 O O . SER B 1 159 ? 9.094 12.609 7.062 1 90.25 159 SER B O 1
ATOM 3953 N N . MET B 1 160 ? 8.75 11.688 5.082 1 85.62 160 MET B N 1
ATOM 3954 C CA . MET B 1 160 ? 9.148 12.883 4.344 1 85.62 160 MET B CA 1
ATOM 3955 C C . MET B 1 160 ? 8.195 14.039 4.617 1 85.62 160 MET B C 1
ATOM 3957 O O . MET B 1 160 ? 8.625 15.18 4.797 1 85.62 160 MET B O 1
ATOM 3961 N N . LYS B 1 161 ? 6.938 13.719 4.641 1 86.25 161 LYS B N 1
ATOM 3962 C CA . LYS B 1 161 ? 5.938 14.75 4.891 1 86.25 161 LYS B CA 1
ATOM 3963 C C . LYS B 1 161 ? 6.109 15.359 6.281 1 86.25 161 LYS B C 1
ATOM 3965 O O . LYS B 1 161 ? 6 16.578 6.453 1 86.25 161 LYS B O 1
ATOM 3970 N N . VAL B 1 162 ? 6.445 14.523 7.246 1 91.44 162 VAL B N 1
ATOM 3971 C CA . VAL B 1 162 ? 6.652 15 8.609 1 91.44 162 VAL B CA 1
ATOM 3972 C C . VAL B 1 162 ? 7.938 15.812 8.688 1 91.44 162 VAL B C 1
ATOM 3974 O O . VAL B 1 162 ? 7.992 16.844 9.375 1 91.44 162 VAL B O 1
ATOM 3977 N N . MET B 1 163 ? 8.938 15.406 7.93 1 86.06 163 MET B N 1
ATOM 3978 C CA . MET B 1 163 ? 10.203 16.125 7.906 1 86.06 163 MET B CA 1
ATOM 3979 C C . MET B 1 163 ? 10.008 17.547 7.395 1 86.06 163 MET B C 1
ATOM 3981 O O . MET B 1 163 ? 10.648 18.484 7.891 1 86.06 163 MET B O 1
ATOM 3985 N N . GLU B 1 164 ? 9.133 17.703 6.492 1 82.31 164 GLU B N 1
ATOM 3986 C CA . GLU B 1 164 ? 8.836 19.016 5.949 1 82.31 164 GLU B CA 1
ATOM 3987 C C . GLU B 1 164 ? 8.219 19.938 7.008 1 82.31 164 GLU B C 1
ATOM 3989 O O . GLU B 1 164 ? 8.391 21.156 6.961 1 82.31 164 GLU B O 1
ATOM 3994 N N . CYS B 1 165 ? 7.543 19.328 7.922 1 88.44 165 CYS B N 1
ATOM 3995 C CA . CYS B 1 165 ? 6.863 20.094 8.969 1 88.44 165 CYS B CA 1
ATOM 3996 C C . CYS B 1 165 ? 7.863 20.656 9.977 1 88.44 165 CYS B C 1
ATOM 3998 O O . CYS B 1 165 ? 7.574 21.641 10.656 1 88.44 165 CYS B O 1
ATOM 4000 N N . LEU B 1 166 ? 9.047 20.109 10.062 1 88.25 166 LEU B N 1
ATOM 4001 C CA . LEU B 1 166 ? 10.039 20.516 11.047 1 88.25 166 LEU B CA 1
ATOM 4002 C C . LEU B 1 166 ? 10.539 21.938 10.758 1 88.25 166 LEU B C 1
ATOM 4004 O O . LEU B 1 166 ? 10.828 22.688 11.68 1 88.25 166 LEU B O 1
ATOM 4008 N N . ASN B 1 167 ? 10.555 22.312 9.492 1 86.38 167 ASN B N 1
ATOM 4009 C CA . ASN B 1 167 ? 11.023 23.625 9.109 1 86.38 167 ASN B CA 1
ATOM 4010 C C . ASN B 1 167 ? 10.062 24.719 9.562 1 86.38 167 ASN B C 1
ATOM 4012 O O . ASN B 1 167 ? 10.477 25.859 9.828 1 86.38 167 ASN B O 1
ATOM 4016 N N . LEU B 1 168 ? 8.852 24.328 9.719 1 89.31 168 LEU B N 1
ATOM 4017 C CA . LEU B 1 168 ? 7.836 25.281 10.133 1 89.31 168 LEU B CA 1
ATOM 4018 C C . LEU B 1 168 ? 8.023 25.672 11.602 1 89.31 168 LEU B C 1
ATOM 4020 O O . LEU B 1 168 ? 7.605 26.75 12.016 1 89.31 168 LEU B O 1
ATOM 4024 N N . LEU B 1 169 ? 8.766 24.797 12.336 1 91.25 169 LEU B N 1
ATOM 4025 C CA . LEU B 1 169 ? 8.883 25 13.773 1 91.25 169 LEU B CA 1
ATOM 4026 C C . LEU B 1 169 ? 10.273 25.516 14.141 1 91.25 169 LEU B C 1
ATOM 4028 O O . LEU B 1 169 ? 10.555 25.781 15.305 1 91.25 169 LEU B O 1
ATOM 4032 N N . LYS B 1 170 ? 11.117 25.797 13.18 1 87.19 170 LYS B N 1
ATOM 4033 C CA . LYS B 1 170 ? 12.523 26.125 13.391 1 87.19 170 LYS B CA 1
ATOM 4034 C C . LYS B 1 170 ? 12.664 27.484 14.086 1 87.19 170 LYS B C 1
ATOM 4036 O O . LYS B 1 170 ? 13.594 27.688 14.867 1 87.19 170 LYS B O 1
ATOM 4041 N N . GLU B 1 171 ? 11.711 28.344 13.922 1 87.62 171 GLU B N 1
ATOM 4042 C CA . GLU B 1 171 ? 11.828 29.719 14.391 1 87.62 171 GLU B CA 1
ATOM 4043 C C . GLU B 1 171 ? 11.336 29.859 15.828 1 87.62 171 GLU B C 1
ATOM 4045 O O . GLU B 1 171 ? 11.438 30.938 16.422 1 87.62 171 GLU B O 1
ATOM 4050 N N . TYR B 1 172 ? 10.914 28.766 16.359 1 91 172 TYR B N 1
ATOM 4051 C CA . TYR B 1 172 ? 10.305 28.844 17.688 1 91 172 TYR B CA 1
ATOM 4052 C C . TYR B 1 172 ? 11.062 27.969 18.688 1 91 172 TYR B C 1
ATOM 4054 O O . TYR B 1 172 ? 10.766 26.797 18.844 1 91 172 TYR B O 1
ATOM 4062 N N . PRO B 1 173 ? 11.977 28.562 19.422 1 88.19 173 PRO B N 1
ATOM 4063 C CA . PRO B 1 173 ? 12.82 27.812 20.359 1 88.19 173 PRO B CA 1
ATOM 4064 C C . PRO B 1 173 ? 12 27.062 21.406 1 88.19 173 PRO B C 1
ATOM 4066 O O . PRO B 1 173 ? 12.422 26 21.891 1 88.19 173 PRO B O 1
ATOM 4069 N N . GLU B 1 174 ? 10.844 27.562 21.797 1 87.88 174 GLU B N 1
ATOM 4070 C CA . GLU B 1 174 ? 10 26.922 22.812 1 87.88 174 GLU B CA 1
ATOM 4071 C C . GLU B 1 174 ? 9.43 25.594 22.281 1 87.88 174 GLU B C 1
ATOM 4073 O O . GLU B 1 174 ? 8.945 24.781 23.062 1 87.88 174 GLU B O 1
ATOM 4078 N N . ASP B 1 175 ? 9.516 25.5 21 1 88.94 175 ASP B N 1
ATOM 4079 C CA . ASP B 1 175 ? 8.93 24.312 20.375 1 88.94 175 ASP B CA 1
ATOM 4080 C C . ASP B 1 175 ? 10.008 23.297 20 1 88.94 175 ASP B C 1
ATOM 4082 O O . ASP B 1 175 ? 9.766 22.406 19.188 1 88.94 175 ASP B O 1
ATOM 4086 N N . GLU B 1 176 ? 11.156 23.359 20.562 1 88.88 176 GLU B N 1
ATOM 4087 C CA . GLU B 1 176 ? 12.273 22.484 20.25 1 88.88 176 GLU B CA 1
ATOM 4088 C C . GLU B 1 176 ? 11.938 21.031 20.609 1 88.88 176 GLU B C 1
ATOM 4090 O O . GLU B 1 176 ? 12.305 20.109 19.875 1 88.88 176 GLU B O 1
ATOM 4095 N N . TYR B 1 177 ? 11.32 20.859 21.734 1 91.25 177 TYR B N 1
ATOM 4096 C CA . TYR B 1 177 ? 10.945 19.5 22.141 1 91.25 177 TYR B CA 1
ATOM 4097 C C . TYR B 1 177 ? 9.984 18.891 21.141 1 91.25 177 TYR B C 1
ATOM 4099 O O . TYR B 1 177 ? 10.141 17.719 20.75 1 91.25 177 TYR B O 1
ATOM 4107 N N . LEU B 1 178 ? 8.953 19.578 20.719 1 92.44 178 LEU B N 1
ATOM 4108 C CA . LEU B 1 178 ? 8.016 19.109 19.719 1 92.44 178 LEU B CA 1
ATOM 4109 C C . LEU B 1 178 ? 8.727 18.781 18.406 1 92.44 178 LEU B C 1
ATOM 4111 O O . LEU B 1 178 ? 8.461 17.75 17.781 1 92.44 178 LEU B O 1
ATOM 4115 N N . ARG B 1 179 ? 9.625 19.656 18.016 1 91.44 179 ARG B N 1
ATOM 4116 C CA . ARG B 1 179 ? 10.391 19.453 16.797 1 91.44 179 ARG B CA 1
ATOM 4117 C C . ARG B 1 179 ? 11.219 18.172 16.875 1 91.44 179 ARG B C 1
ATOM 4119 O O . ARG B 1 179 ? 11.234 17.391 15.93 1 91.44 179 ARG B O 1
ATOM 4126 N N . LEU B 1 180 ? 11.867 17.938 17.969 1 89.56 180 LEU B N 1
ATOM 4127 C CA . LEU B 1 180 ? 12.688 16.75 18.156 1 89.56 180 LEU B CA 1
ATOM 4128 C C . LEU B 1 180 ? 11.836 15.484 18.125 1 89.56 180 LEU B C 1
ATOM 4130 O O . LEU B 1 180 ? 12.234 14.477 17.531 1 89.56 180 LEU B O 1
ATOM 4134 N N . GLN B 1 181 ? 10.703 15.531 18.766 1 92.62 181 GLN B N 1
ATOM 4135 C CA . GLN B 1 181 ? 9.828 14.367 18.781 1 92.62 181 GLN B CA 1
ATOM 4136 C C . GLN B 1 181 ? 9.258 14.078 17.406 1 92.62 181 GLN B C 1
ATOM 4138 O O . GLN B 1 181 ? 9.078 12.922 17.031 1 92.62 181 GLN B O 1
ATOM 4143 N N . LEU B 1 182 ? 8.945 15.094 16.672 1 92.69 182 LEU B N 1
ATOM 4144 C CA . LEU B 1 182 ? 8.484 14.906 15.289 1 92.69 182 LEU B CA 1
ATOM 4145 C C . LEU B 1 182 ? 9.602 14.336 14.422 1 92.69 182 LEU B C 1
ATOM 4147 O O . LEU B 1 182 ? 9.336 13.531 13.523 1 92.69 182 LEU B O 1
ATOM 4151 N N . LEU B 1 183 ? 10.828 14.789 14.672 1 89.44 183 LEU B N 1
ATOM 4152 C CA . LEU B 1 183 ? 11.969 14.195 13.992 1 89.44 183 LEU B CA 1
ATOM 4153 C C . LEU B 1 183 ? 12.078 12.703 14.305 1 89.44 183 LEU B C 1
ATOM 4155 O O . LEU B 1 183 ? 12.328 11.891 13.414 1 89.44 183 LEU B O 1
ATOM 4159 N N . ASN B 1 184 ? 11.898 12.359 15.523 1 90.25 184 ASN B N 1
ATOM 4160 C CA . ASN B 1 184 ? 11.898 10.961 15.922 1 90.25 184 ASN B CA 1
ATOM 4161 C C . ASN B 1 184 ? 10.789 10.18 15.227 1 90.25 184 ASN B C 1
ATOM 4163 O O . ASN B 1 184 ? 11 9.047 14.789 1 90.25 184 ASN B O 1
ATOM 4167 N N . PHE B 1 185 ? 9.648 10.781 15.203 1 94.31 185 PHE B N 1
ATOM 4168 C CA . PHE B 1 185 ? 8.539 10.156 14.508 1 94.31 185 PHE B CA 1
ATOM 4169 C C . PHE B 1 185 ? 8.891 9.898 13.047 1 94.31 185 PHE B C 1
ATOM 4171 O O . PHE B 1 185 ? 8.617 8.82 12.508 1 94.31 185 PHE B O 1
ATOM 4178 N N . SER B 1 186 ? 9.398 10.906 12.43 1 89.69 186 SER B N 1
ATOM 4179 C CA . SER B 1 186 ? 9.828 10.781 11.039 1 89.69 186 SER B CA 1
ATOM 4180 C C . SER B 1 186 ? 10.828 9.641 10.875 1 89.69 186 SER B C 1
ATOM 4182 O O . SER B 1 186 ? 10.727 8.844 9.938 1 89.69 186 SER B O 1
ATOM 4184 N N . ASN B 1 187 ? 11.727 9.5 11.75 1 86.88 187 ASN B N 1
ATOM 4185 C CA . ASN B 1 187 ? 12.734 8.445 11.711 1 86.88 187 ASN B CA 1
ATOM 4186 C C . ASN B 1 187 ? 12.102 7.066 11.898 1 86.88 187 ASN B C 1
ATOM 4188 O O . ASN B 1 187 ? 12.523 6.098 11.258 1 86.88 187 ASN B O 1
ATOM 4192 N N . ILE B 1 188 ? 11.203 7.035 12.797 1 91.88 188 ILE B N 1
ATOM 4193 C CA . ILE B 1 188 ? 10.484 5.785 13.016 1 91.88 188 ILE B CA 1
ATOM 4194 C C . ILE B 1 188 ? 9.805 5.34 11.727 1 91.88 188 ILE B C 1
ATOM 4196 O O . ILE B 1 188 ? 9.969 4.195 11.297 1 91.88 188 ILE B O 1
ATOM 4200 N N . GLN B 1 189 ? 9.109 6.281 11.102 1 93.56 189 GLN B N 1
ATOM 4201 C CA . GLN B 1 189 ? 8.414 5.969 9.852 1 93.56 189 GLN B CA 1
ATOM 4202 C C . GLN B 1 189 ? 9.398 5.555 8.766 1 93.56 189 GLN B C 1
ATOM 4204 O O . GLN B 1 189 ? 9.141 4.609 8.016 1 93.56 189 GLN B O 1
ATOM 4209 N N . ASN B 1 190 ? 10.445 6.219 8.648 1 87.56 190 ASN B N 1
ATOM 4210 C CA . ASN B 1 190 ? 11.469 5.895 7.66 1 87.56 190 ASN B CA 1
ATOM 4211 C C . ASN B 1 190 ? 12.023 4.488 7.871 1 87.56 190 ASN B C 1
ATOM 4213 O O . ASN B 1 190 ? 12.172 3.723 6.918 1 87.56 190 ASN B O 1
ATOM 4217 N N . SER B 1 191 ? 12.297 4.164 9.078 1 88.12 191 SER B N 1
ATOM 4218 C CA . SER B 1 191 ? 12.852 2.855 9.414 1 88.12 191 SER B CA 1
ATOM 4219 C C . SER B 1 191 ? 11.836 1.744 9.164 1 88.12 191 SER B C 1
ATOM 4221 O O . SER B 1 191 ? 12.203 0.651 8.719 1 88.12 191 SER B O 1
ATOM 4223 N N . LEU B 1 192 ? 10.609 2.025 9.508 1 94 192 LEU B N 1
ATOM 4224 C CA . LEU B 1 192 ? 9.562 1.059 9.203 1 94 192 LEU B CA 1
ATOM 4225 C C . LEU B 1 192 ? 9.492 0.786 7.703 1 94 192 LEU B C 1
ATOM 4227 O O . LEU B 1 192 ? 9.305 -0.358 7.281 1 94 192 LEU B O 1
ATOM 4231 N N . GLY B 1 193 ? 9.617 1.848 6.918 1 90.62 193 GLY B N 1
ATOM 4232 C CA . GLY B 1 193 ? 9.672 1.681 5.473 1 90.62 193 GLY B CA 1
ATOM 4233 C C . GLY B 1 193 ? 10.828 0.813 5.02 1 90.62 193 GLY B C 1
ATOM 4234 O O . GLY B 1 193 ? 10.672 -0.022 4.129 1 90.62 193 GLY B O 1
ATOM 4235 N N . ASP B 1 194 ? 11.953 0.977 5.59 1 84.88 194 ASP B N 1
ATOM 4236 C CA . ASP B 1 194 ? 13.133 0.187 5.25 1 84.88 194 ASP B CA 1
ATOM 4237 C C . ASP B 1 194 ? 12.914 -1.291 5.566 1 84.88 194 ASP B C 1
ATOM 4239 O O . ASP B 1 194 ? 13.328 -2.162 4.801 1 84.88 194 ASP B O 1
ATOM 4243 N N . LEU B 1 195 ? 12.32 -1.522 6.703 1 88.75 195 LEU B N 1
ATOM 4244 C CA . LEU B 1 195 ? 12.016 -2.902 7.07 1 88.75 195 LEU B CA 1
ATOM 4245 C C . LEU B 1 195 ? 11.062 -3.535 6.059 1 88.75 195 LEU B C 1
ATOM 4247 O O . LEU B 1 195 ? 11.203 -4.711 5.723 1 88.75 195 LEU B O 1
ATOM 4251 N N . LYS B 1 196 ? 10.148 -2.771 5.602 1 92.44 196 LYS B N 1
ATOM 4252 C CA . LYS B 1 196 ? 9.234 -3.27 4.578 1 92.44 196 LYS B CA 1
ATOM 4253 C C . LYS B 1 196 ? 9.969 -3.588 3.283 1 92.44 196 LYS B C 1
ATOM 4255 O O . LYS B 1 196 ? 9.656 -4.566 2.605 1 92.44 196 LYS B O 1
ATOM 4260 N N . LEU B 1 197 ? 10.906 -2.797 2.924 1 85.81 197 LEU B N 1
ATOM 4261 C CA . LEU B 1 197 ? 11.703 -3.047 1.727 1 85.81 197 LEU B CA 1
ATOM 4262 C C . LEU B 1 197 ? 12.484 -4.352 1.856 1 85.81 197 LEU B C 1
ATOM 4264 O O . LEU B 1 197 ? 12.664 -5.074 0.875 1 85.81 197 LEU B O 1
ATOM 4268 N N . ILE B 1 198 ? 12.969 -4.625 3.035 1 86.44 198 ILE B N 1
ATOM 4269 C CA . ILE B 1 198 ? 13.672 -5.879 3.277 1 86.44 198 ILE B CA 1
ATOM 4270 C C . ILE B 1 198 ? 12.727 -7.059 3.053 1 86.44 198 ILE B C 1
ATOM 4272 O O . ILE B 1 198 ? 13.094 -8.039 2.4 1 86.44 198 ILE B O 1
ATOM 4276 N N . LYS B 1 199 ? 11.555 -6.949 3.602 1 91.81 199 LYS B N 1
ATOM 4277 C CA . LYS B 1 199 ? 10.547 -7.973 3.359 1 91.81 199 LYS B CA 1
ATOM 4278 C C . LYS B 1 199 ? 10.281 -8.148 1.865 1 91.81 199 LYS B C 1
ATOM 4280 O O . LYS B 1 199 ? 10.242 -9.273 1.363 1 91.81 199 LYS B O 1
ATOM 4285 N N . ASN B 1 200 ? 10.188 -7.035 1.152 1 88.81 200 ASN B N 1
ATOM 4286 C CA . ASN B 1 200 ? 9.906 -7.07 -0.28 1 88.81 200 ASN B CA 1
ATOM 4287 C C . ASN B 1 200 ? 11.039 -7.734 -1.055 1 88.81 200 ASN B C 1
ATOM 4289 O O . ASN B 1 200 ? 10.805 -8.391 -2.068 1 88.81 200 ASN B O 1
ATOM 4293 N N . GLU B 1 201 ? 12.188 -7.551 -0.566 1 85.5 201 GLU B N 1
ATOM 4294 C CA . GLU B 1 201 ? 13.32 -8.172 -1.246 1 85.5 201 GLU B CA 1
ATOM 4295 C C . GLU B 1 201 ? 13.227 -9.695 -1.191 1 85.5 201 GLU B C 1
ATOM 4297 O O . GLU B 1 201 ? 13.625 -10.375 -2.137 1 85.5 201 GLU B O 1
ATOM 4302 N N . ILE B 1 202 ? 12.727 -10.195 -0.124 1 87.75 202 ILE B N 1
ATOM 4303 C CA . ILE B 1 202 ? 12.539 -11.641 -0.006 1 87.75 202 ILE B CA 1
ATOM 4304 C C . ILE B 1 202 ? 11.438 -12.094 -0.964 1 87.75 202 ILE B C 1
ATOM 4306 O O . ILE B 1 202 ? 11.586 -13.117 -1.644 1 87.75 202 ILE B O 1
ATOM 4310 N N . TYR B 1 203 ? 10.375 -11.359 -1.093 1 92.62 203 TYR B N 1
ATOM 4311 C CA . TYR B 1 203 ? 9.328 -11.656 -2.07 1 92.62 203 TYR B CA 1
ATOM 4312 C C . TYR B 1 203 ? 9.906 -11.695 -3.482 1 92.62 203 TYR B C 1
ATOM 4314 O O . TYR B 1 203 ? 9.625 -12.617 -4.246 1 92.62 203 TYR B O 1
ATOM 4322 N N . LYS B 1 204 ? 10.742 -10.766 -3.76 1 84.75 204 LYS B N 1
ATOM 4323 C CA . LYS B 1 204 ? 11.297 -10.617 -5.102 1 84.75 204 LYS B CA 1
ATOM 4324 C C . LYS B 1 204 ? 12.25 -11.766 -5.43 1 84.75 204 LYS B C 1
ATOM 4326 O O . LYS B 1 204 ? 12.133 -12.391 -6.48 1 84.75 204 LYS B O 1
ATOM 4331 N N . SER B 1 205 ? 13.094 -12.086 -4.5 1 88.44 205 SER B N 1
ATOM 4332 C CA . SER B 1 205 ? 14.18 -13.023 -4.773 1 88.44 205 SER B CA 1
ATOM 4333 C C . SER B 1 205 ? 13.75 -14.461 -4.504 1 88.44 205 SER B C 1
ATOM 4335 O O . SER B 1 205 ? 13.906 -15.336 -5.359 1 88.44 205 SER B O 1
ATOM 4337 N N . GLU B 1 206 ? 13.086 -14.688 -3.352 1 88.69 206 GLU B N 1
ATOM 4338 C CA . GLU B 1 206 ? 12.828 -16.047 -2.898 1 88.69 206 GLU B CA 1
ATOM 4339 C C . GLU B 1 206 ? 11.508 -16.578 -3.459 1 88.69 206 GLU B C 1
ATOM 4341 O O . GLU B 1 206 ? 11.281 -17.797 -3.477 1 88.69 206 GLU B O 1
ATOM 4346 N N . PHE B 1 207 ? 10.719 -15.727 -3.906 1 94.75 207 PHE B N 1
ATOM 4347 C CA . PHE B 1 207 ? 9.438 -16.172 -4.434 1 94.75 207 PHE B CA 1
ATOM 4348 C C . PHE B 1 207 ? 9.328 -15.883 -5.926 1 94.75 207 PHE B C 1
ATOM 4350 O O . PHE B 1 207 ? 9.359 -16.797 -6.75 1 94.75 207 PHE B O 1
ATOM 4357 N N . ASN B 1 208 ? 9.312 -14.57 -6.285 1 88.69 208 ASN B N 1
ATOM 4358 C CA . ASN B 1 208 ? 9.07 -14.18 -7.672 1 88.69 208 ASN B CA 1
ATOM 4359 C C . ASN B 1 208 ? 10.148 -14.719 -8.602 1 88.69 208 ASN B C 1
ATOM 4361 O O . ASN B 1 208 ? 9.859 -15.477 -9.531 1 88.69 208 ASN B O 1
ATOM 4365 N N . LEU B 1 209 ? 11.383 -14.359 -8.344 1 90.44 209 LEU B N 1
ATOM 4366 C CA . LEU B 1 209 ? 12.477 -14.781 -9.211 1 90.44 209 LEU B CA 1
ATOM 4367 C C . LEU B 1 209 ? 12.648 -16.297 -9.172 1 90.44 209 LEU B C 1
ATOM 4369 O O . LEU B 1 209 ? 12.898 -16.922 -10.211 1 90.44 209 LEU B O 1
ATOM 4373 N N . SER B 1 210 ? 12.555 -16.906 -8.023 1 90.06 210 SER B N 1
ATOM 4374 C CA . SER B 1 210 ? 12.711 -18.344 -7.867 1 90.06 210 SER B CA 1
ATOM 4375 C C . SER B 1 210 ? 11.648 -19.109 -8.648 1 90.06 210 SER B C 1
ATOM 4377 O O . SER B 1 210 ? 11.953 -20.094 -9.32 1 90.06 210 SER B O 1
ATOM 4379 N N . LEU B 1 211 ? 10.398 -18.656 -8.57 1 93.38 211 LEU B N 1
ATOM 4380 C CA . LEU B 1 211 ? 9.312 -19.312 -9.281 1 93.38 211 LEU B CA 1
ATOM 4381 C C . LEU B 1 211 ? 9.43 -19.094 -10.789 1 93.38 211 LEU B C 1
ATOM 4383 O O . LEU B 1 211 ? 9.141 -20 -11.578 1 93.38 211 LEU B O 1
ATOM 4387 N N . LYS B 1 212 ? 9.852 -17.922 -11.18 1 89.94 212 LYS B N 1
ATOM 4388 C CA . LYS B 1 212 ? 10.086 -17.656 -12.594 1 89.94 212 LYS B CA 1
ATOM 4389 C C . LYS B 1 212 ? 11.172 -18.578 -13.148 1 89.94 212 LYS B C 1
ATOM 4391 O O . LYS B 1 212 ? 11.047 -19.109 -14.258 1 89.94 212 LYS B O 1
ATOM 4396 N N . THR B 1 213 ? 12.203 -18.766 -12.375 1 91 213 THR B N 1
ATOM 4397 C CA . THR B 1 213 ? 13.289 -19.656 -12.758 1 91 213 THR B CA 1
ATOM 4398 C C . THR B 1 213 ? 12.797 -21.094 -12.844 1 91 213 THR B C 1
ATOM 4400 O O . THR B 1 213 ? 13.156 -21.828 -13.766 1 91 213 THR B O 1
ATOM 4403 N N . LEU B 1 214 ? 12.016 -21.484 -11.836 1 92.44 214 LEU B N 1
ATOM 4404 C CA . LEU B 1 214 ? 11.422 -22.812 -11.828 1 92.44 214 LEU B CA 1
ATOM 4405 C C . LEU B 1 214 ? 10.602 -23.047 -13.094 1 92.44 214 LEU B C 1
ATOM 4407 O O . LEU B 1 214 ? 10.719 -24.109 -13.727 1 92.44 214 LEU B O 1
ATOM 4411 N N . LEU B 1 215 ? 9.773 -22.062 -13.5 1 93 215 LEU B N 1
ATOM 4412 C CA . LEU B 1 215 ? 8.945 -22.172 -14.695 1 93 215 LEU B CA 1
ATOM 4413 C C . LEU B 1 215 ? 9.805 -22.312 -15.945 1 93 215 LEU B C 1
ATOM 4415 O O . LEU B 1 215 ? 9.531 -23.156 -16.797 1 93 215 LEU B O 1
ATOM 4419 N N . LEU B 1 216 ? 10.867 -21.625 -16 1 93 216 LEU B N 1
ATOM 4420 C CA . LEU B 1 216 ? 11.734 -21.609 -17.172 1 93 216 LEU B CA 1
ATOM 4421 C C . LEU B 1 216 ? 12.562 -22.891 -17.266 1 93 216 LEU B C 1
ATOM 4423 O O . LEU B 1 216 ? 12.711 -23.469 -18.328 1 93 216 LEU B O 1
ATOM 4427 N N . LYS B 1 217 ? 13.055 -23.422 -16.172 1 93.25 217 LYS B N 1
ATOM 4428 C CA . LYS B 1 217 ? 14.023 -24.516 -16.188 1 93.25 217 LYS B CA 1
ATOM 4429 C C . LYS B 1 217 ? 13.336 -25.875 -16.094 1 93.25 217 LYS B C 1
ATOM 4431 O O . LYS B 1 217 ? 13.812 -26.859 -16.672 1 93.25 217 LYS B O 1
ATOM 4436 N N . LYS B 1 218 ? 12.227 -25.891 -15.391 1 95.69 218 LYS B N 1
ATOM 4437 C CA . LYS B 1 218 ? 11.633 -27.203 -15.125 1 95.69 218 LYS B CA 1
ATOM 4438 C C . LYS B 1 218 ? 10.312 -27.375 -15.867 1 95.69 218 LYS B C 1
ATOM 4440 O O . LYS B 1 218 ? 10 -28.453 -16.359 1 95.69 218 LYS B O 1
ATOM 4445 N N . PHE B 1 219 ? 9.531 -26.344 -16.031 1 96.25 219 PHE B N 1
ATOM 4446 C CA . PHE B 1 219 ? 8.227 -26.469 -16.656 1 96.25 219 PHE B CA 1
ATOM 4447 C C . PHE B 1 219 ? 8.344 -26.359 -18.172 1 96.25 219 PHE B C 1
ATOM 4449 O O . PHE B 1 219 ? 7.684 -27.109 -18.906 1 96.25 219 PHE B O 1
ATOM 4456 N N . LYS B 1 220 ? 9.172 -25.5 -18.688 1 95.12 220 LYS B N 1
ATOM 4457 C CA . LYS B 1 220 ? 9.297 -25.281 -20.125 1 95.12 220 LYS B CA 1
ATOM 4458 C C . LYS B 1 220 ? 9.711 -26.562 -20.844 1 95.12 220 LYS B C 1
ATOM 4460 O O . LYS B 1 220 ? 9.094 -26.938 -21.844 1 95.12 220 LYS B O 1
ATOM 4465 N N . PRO B 1 221 ? 10.695 -27.344 -20.328 1 96.06 221 PRO B N 1
ATOM 4466 C CA . PRO B 1 221 ? 11.07 -28.578 -21.016 1 96.06 221 PRO B CA 1
ATOM 4467 C C . PRO B 1 221 ? 9.906 -29.562 -21.109 1 96.06 221 PRO B C 1
ATOM 4469 O O . PRO B 1 221 ? 9.812 -30.312 -22.094 1 96.06 221 PRO B O 1
ATOM 4472 N N . ILE B 1 222 ? 9.078 -29.594 -20.125 1 97.94 222 ILE B N 1
ATOM 4473 C CA . 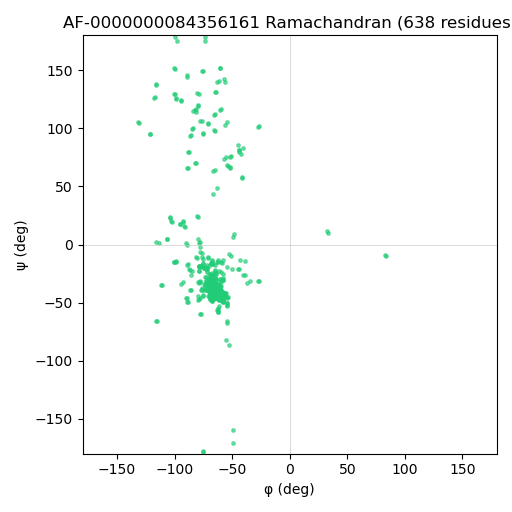ILE B 1 222 ? 7.941 -30.5 -20.141 1 97.94 222 ILE B CA 1
ATOM 4474 C C . ILE B 1 222 ? 6.953 -30.078 -21.219 1 97.94 222 ILE B C 1
ATOM 4476 O O . ILE B 1 222 ? 6.336 -30.922 -21.875 1 97.94 222 ILE B O 1
ATOM 4480 N N . HIS B 1 223 ? 6.809 -28.797 -21.438 1 96 223 HIS B N 1
ATOM 4481 C CA . HIS B 1 223 ? 5.996 -28.312 -22.547 1 96 223 HIS B CA 1
ATOM 4482 C C . HIS B 1 223 ? 6.535 -28.812 -23.875 1 96 223 HIS B C 1
ATOM 4484 O O . HIS B 1 223 ? 5.766 -29.172 -24.766 1 96 223 HIS B O 1
ATOM 4490 N N . ASP B 1 224 ? 7.805 -28.828 -23.984 1 96.44 224 ASP B N 1
ATOM 4491 C CA . ASP B 1 224 ? 8.43 -29.328 -25.203 1 96.44 224 ASP B CA 1
ATOM 4492 C C . ASP B 1 224 ? 8.141 -30.812 -25.391 1 96.44 224 ASP B C 1
ATOM 4494 O O . ASP B 1 224 ? 7.91 -31.266 -26.516 1 96.44 224 ASP B O 1
ATOM 4498 N N . LEU B 1 225 ? 8.18 -31.547 -24.312 1 97.81 225 LEU B N 1
ATOM 4499 C CA . LEU B 1 225 ? 7.875 -32.969 -24.375 1 97.81 225 LEU B CA 1
ATOM 4500 C C . LEU B 1 225 ? 6.422 -33.188 -24.797 1 97.81 225 LEU B C 1
ATOM 4502 O O . LEU B 1 225 ? 6.129 -34.094 -25.578 1 97.81 225 LEU B O 1
ATOM 4506 N N . ILE B 1 226 ? 5.527 -32.406 -24.25 1 97.56 226 ILE B N 1
ATOM 4507 C CA . ILE B 1 226 ? 4.113 -32.5 -24.578 1 97.56 226 ILE B CA 1
ATOM 4508 C C . ILE B 1 226 ? 3.908 -32.219 -26.062 1 97.56 226 ILE B C 1
ATOM 4510 O O . ILE B 1 226 ? 3.156 -32.938 -26.734 1 97.56 226 ILE B O 1
ATOM 4514 N N . LYS B 1 227 ? 4.602 -31.25 -26.594 1 95.75 227 LYS B N 1
ATOM 4515 C CA . LYS B 1 227 ? 4.539 -30.938 -28.016 1 95.75 227 LYS B CA 1
ATOM 4516 C C . LYS B 1 227 ? 5.074 -32.094 -28.859 1 95.75 227 LYS B C 1
ATOM 4518 O O . LYS B 1 227 ? 4.516 -32.438 -29.906 1 95.75 227 LYS B O 1
ATOM 4523 N N . GLN B 1 228 ? 6.09 -32.781 -28.391 1 96.94 228 GLN B N 1
ATOM 4524 C CA . GLN B 1 228 ? 6.668 -33.906 -29.094 1 96.94 228 GLN B CA 1
ATOM 4525 C C . GLN B 1 228 ? 5.695 -35.094 -29.141 1 96.94 228 GLN B C 1
ATOM 4527 O O . GLN B 1 228 ? 5.582 -35.781 -30.156 1 96.94 228 GLN B O 1
ATOM 4532 N N . VAL B 1 229 ? 5.027 -35.281 -28.047 1 97.19 229 VAL B N 1
ATOM 4533 C CA . VAL B 1 229 ? 4.039 -36.344 -27.984 1 97.19 229 VAL B CA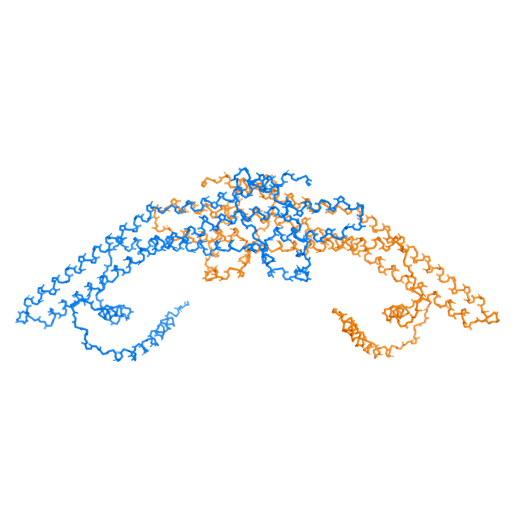 1
ATOM 4534 C C . VAL B 1 229 ? 2.936 -36.094 -29.016 1 97.19 229 VAL B C 1
ATOM 4536 O O . VAL B 1 229 ? 2.514 -37 -29.734 1 97.19 229 VAL B O 1
ATOM 4539 N N . GLU B 1 230 ? 2.512 -34.875 -29.031 1 94.25 230 GLU B N 1
ATOM 4540 C CA . GLU B 1 230 ? 1.48 -34.5 -30 1 94.25 230 GLU B CA 1
ATOM 4541 C C . GLU B 1 230 ? 1.963 -34.719 -31.422 1 94.25 230 GLU B C 1
ATOM 4543 O O . GLU B 1 230 ? 1.222 -35.25 -32.25 1 94.25 230 GLU B O 1
ATOM 4548 N N . ASP B 1 231 ? 3.164 -34.375 -31.734 1 93.75 231 ASP B N 1
ATOM 4549 C CA . ASP B 1 231 ? 3.748 -34.562 -33.062 1 93.75 231 ASP B CA 1
ATOM 4550 C C . ASP B 1 231 ? 3.826 -36.031 -33.438 1 93.75 231 ASP B C 1
ATOM 4552 O O . ASP B 1 231 ? 3.539 -36.406 -34.562 1 93.75 231 ASP B O 1
ATOM 4556 N N . HIS B 1 232 ? 4.238 -36.844 -32.5 1 96.12 232 HIS B N 1
ATOM 4557 C CA . HIS B 1 232 ? 4.328 -38.281 -32.75 1 96.12 232 HIS B CA 1
ATOM 4558 C C . HIS B 1 232 ? 2.945 -38.875 -32.938 1 96.12 232 HIS B C 1
ATOM 4560 O O . HIS B 1 232 ? 2.785 -39.812 -33.719 1 96.12 232 HIS B O 1
ATOM 4566 N N . ARG B 1 233 ? 1.983 -38.375 -32.156 1 95.06 233 ARG B N 1
ATOM 4567 C CA . ARG B 1 233 ? 0.609 -38.812 -32.344 1 95.06 233 ARG B CA 1
ATOM 4568 C C . ARG B 1 233 ? 0.117 -38.5 -33.75 1 95.06 233 ARG B C 1
ATOM 4570 O O . ARG B 1 233 ? -0.472 -39.375 -34.406 1 95.06 233 ARG B O 1
ATOM 4577 N N . ILE B 1 234 ? 0.37 -37.312 -34.25 1 91.38 234 ILE B N 1
ATOM 4578 C CA . ILE B 1 234 ? -0.047 -36.875 -35.562 1 91.38 234 ILE B CA 1
ATOM 4579 C C . ILE B 1 234 ? 0.635 -37.75 -36.625 1 91.38 234 ILE B C 1
ATOM 4581 O O . ILE B 1 234 ? -0.006 -38.219 -37.562 1 91.38 234 ILE B O 1
ATOM 4585 N N . THR B 1 235 ? 1.897 -38.062 -36.438 1 92.62 235 THR B N 1
ATOM 4586 C CA . THR B 1 235 ? 2.656 -38.906 -37.375 1 92.62 235 THR B CA 1
ATOM 4587 C C . THR B 1 235 ? 2.078 -40.312 -37.406 1 92.62 235 THR B C 1
ATOM 4589 O O . THR B 1 235 ? 1.92 -40.875 -38.5 1 92.62 235 THR B O 1
ATOM 4592 N N . TYR B 1 236 ? 1.807 -40.781 -36.25 1 93.81 236 TYR B N 1
ATOM 4593 C CA . TYR B 1 236 ? 1.206 -42.125 -36.156 1 93.81 236 TYR B CA 1
ATOM 4594 C C . TYR B 1 236 ? -0.147 -42.156 -36.875 1 93.81 236 TYR B C 1
ATOM 4596 O O . TYR B 1 236 ? -0.438 -43.094 -37.625 1 93.81 236 TYR B O 1
ATOM 4604 N N . ASP B 1 237 ? -0.918 -41.156 -36.688 1 91.19 237 ASP B N 1
ATOM 4605 C CA . ASP B 1 237 ? -2.248 -41.094 -37.281 1 91.19 237 ASP B CA 1
ATOM 4606 C C . ASP B 1 237 ? -2.162 -41.031 -38.812 1 91.19 237 ASP B C 1
ATOM 4608 O O . ASP B 1 237 ? -3.016 -41.562 -39.531 1 91.19 237 ASP B O 1
ATOM 4612 N N . ILE B 1 238 ? -1.186 -40.281 -39.312 1 89.19 238 ILE B N 1
ATOM 4613 C CA . ILE B 1 238 ? -0.977 -40.156 -40.75 1 89.19 238 ILE B CA 1
ATOM 4614 C C . ILE B 1 238 ? -0.659 -41.531 -41.312 1 89.19 238 ILE B C 1
ATOM 4616 O O . ILE B 1 238 ? -1.218 -41.938 -42.344 1 89.19 238 ILE B O 1
ATOM 4620 N N . GLN B 1 239 ? 0.203 -42.312 -40.594 1 91.38 239 GLN B N 1
ATOM 4621 C CA . GLN B 1 239 ? 0.554 -43.656 -41.031 1 91.38 239 GLN B CA 1
ATOM 4622 C C . GLN B 1 239 ? -0.654 -44.562 -40.969 1 91.38 239 GLN B C 1
ATOM 4624 O O . GLN B 1 239 ? -0.86 -45.375 -41.875 1 91.38 239 GLN B O 1
ATOM 4629 N N . ARG B 1 240 ? -1.348 -44.438 -39.938 1 90.31 240 ARG B N 1
ATOM 4630 C CA . ARG B 1 240 ? -2.562 -45.219 -39.781 1 90.31 240 ARG B CA 1
ATOM 4631 C C . ARG B 1 240 ? -3.529 -44.969 -40.938 1 90.31 240 ARG B C 1
ATOM 4633 O O . ARG B 1 240 ? -4.137 -45.906 -41.469 1 90.31 240 ARG B O 1
ATOM 4640 N N . SER B 1 241 ? -3.688 -43.719 -41.375 1 88.31 241 SER B N 1
ATOM 4641 C CA . SER B 1 241 ? -4.57 -43.375 -42.469 1 88.31 241 SER B CA 1
ATOM 4642 C C . SER B 1 241 ? -4.07 -43.938 -43.812 1 88.31 241 SER B C 1
ATOM 4644 O O . SER B 1 241 ? -4.871 -44.344 -44.656 1 88.31 241 SER B O 1
ATOM 4646 N N . LYS B 1 242 ? -2.828 -44 -43.969 1 88.19 242 LYS B N 1
ATOM 4647 C CA . LYS B 1 242 ? -2.238 -44.531 -45.188 1 88.19 242 LYS B CA 1
ATOM 4648 C C . LYS B 1 242 ? -2.549 -46.031 -45.344 1 88.19 242 LYS B C 1
ATOM 4650 O O . LYS B 1 242 ? -2.85 -46.5 -46.438 1 88.19 242 LYS B O 1
ATOM 4655 N N . VAL B 1 243 ? -2.434 -46.688 -44.25 1 89.44 243 VAL B N 1
ATOM 4656 C CA . VAL B 1 243 ? -2.721 -48.125 -44.219 1 89.44 243 VAL B CA 1
ATOM 4657 C C . VAL B 1 243 ? -4.195 -48.375 -44.531 1 89.44 243 VAL B C 1
ATOM 4659 O O . VAL B 1 243 ? -4.539 -49.219 -45.344 1 89.44 243 VAL B O 1
ATOM 4662 N N . LEU B 1 244 ? -5.027 -47.562 -43.875 1 87.44 244 LEU B N 1
ATOM 4663 C CA . LEU B 1 244 ? -6.465 -47.688 -44.094 1 87.44 244 LEU B CA 1
ATOM 4664 C C . LEU B 1 244 ? -6.828 -47.375 -45.531 1 87.44 244 LEU B C 1
ATOM 4666 O O . LEU B 1 244 ? -7.629 -48.094 -46.156 1 87.44 244 LEU B O 1
ATOM 4670 N N . ASP B 1 245 ? -6.285 -46.375 -46.094 1 86.31 245 ASP B N 1
ATOM 4671 C CA . ASP B 1 245 ? -6.555 -45.969 -47.469 1 86.31 245 ASP B CA 1
ATOM 4672 C C . ASP B 1 245 ? -6.078 -47.031 -48.469 1 86.31 245 ASP B C 1
ATOM 4674 O O . ASP B 1 245 ? -6.758 -47.312 -49.438 1 86.31 245 ASP B O 1
ATOM 4678 N N . TYR B 1 246 ? -4.934 -47.594 -48.219 1 89.06 246 TYR B N 1
ATOM 4679 C CA . TYR B 1 246 ? -4.375 -48.625 -49.094 1 89.06 246 TYR B CA 1
ATOM 4680 C C . TYR B 1 246 ? -5.246 -49.875 -49.094 1 89.06 246 TYR B C 1
ATOM 4682 O O . TYR B 1 246 ? -5.488 -50.469 -50.125 1 89.06 246 TYR B O 1
ATOM 4690 N N . THR B 1 247 ? -5.695 -50.188 -47.938 1 86.5 247 THR B N 1
ATOM 4691 C CA . THR B 1 247 ? -6.504 -51.406 -47.781 1 86.5 247 THR B CA 1
ATOM 4692 C C . THR B 1 247 ? -7.898 -51.188 -48.375 1 86.5 247 THR B C 1
ATOM 4694 O O . THR B 1 247 ? -8.531 -52.125 -48.844 1 86.5 247 THR B O 1
ATOM 4697 N N . LYS B 1 248 ? -8.344 -49.938 -48.375 1 86 248 LYS B N 1
ATOM 4698 C CA . LYS B 1 248 ? -9.648 -49.625 -48.969 1 86 248 LYS B CA 1
ATOM 4699 C C . LYS B 1 248 ? -9.578 -49.625 -50.469 1 86 248 LYS B C 1
ATOM 4701 O O . LYS B 1 248 ? -10.523 -50.031 -51.156 1 86 248 LYS B O 1
ATOM 4706 N N . LYS B 1 249 ? -8.531 -49.125 -51.031 1 85.75 249 LYS B N 1
ATOM 4707 C CA . LYS B 1 249 ? -8.383 -48.938 -52.469 1 85.75 249 LYS B CA 1
ATOM 4708 C C . LYS B 1 249 ? -8.031 -50.25 -53.156 1 85.75 249 LYS B C 1
ATOM 4710 O O . LYS B 1 249 ? -8.281 -50.406 -54.344 1 85.75 249 LYS B O 1
ATOM 4715 N N . ASN B 1 250 ? -7.453 -51.219 -52.406 1 83.12 250 ASN B N 1
ATOM 4716 C CA . ASN B 1 250 ? -7 -52.438 -53 1 83.12 250 ASN B CA 1
ATOM 4717 C C . ASN B 1 250 ? -7.777 -53.656 -52.469 1 83.12 250 ASN B C 1
ATOM 4719 O O . ASN B 1 250 ? -8.258 -53.625 -51.344 1 83.12 250 ASN B O 1
ATOM 4723 N N . ASN B 1 251 ? -8.164 -54.594 -53.344 1 76.94 251 ASN B N 1
ATOM 4724 C CA . ASN B 1 251 ? -8.828 -55.844 -52.969 1 76.94 251 ASN B CA 1
ATOM 4725 C C . ASN B 1 251 ? -7.848 -57 -52.938 1 76.94 251 ASN B C 1
ATOM 4727 O O . ASN B 1 251 ? -6.645 -56.812 -53.125 1 76.94 251 ASN B O 1
ATOM 4731 N N . SER B 1 252 ? -8.312 -58.156 -52.594 1 73.5 252 SER B N 1
ATOM 4732 C CA . SER B 1 252 ? -7.512 -59.344 -52.406 1 73.5 252 SER B CA 1
ATOM 4733 C C . SER B 1 252 ? -6.664 -59.656 -53.656 1 73.5 252 SER B C 1
ATOM 4735 O O . SER B 1 252 ? -5.582 -60.219 -53.531 1 73.5 252 SER B O 1
ATOM 4737 N N . THR B 1 253 ? -7.035 -59.125 -54.75 1 81.62 253 THR B N 1
ATOM 4738 C CA . THR B 1 253 ? -6.324 -59.469 -55.969 1 81.62 253 THR B CA 1
ATOM 4739 C C . THR B 1 253 ? -5.332 -58.375 -56.344 1 81.62 253 THR B C 1
ATOM 4741 O O . THR B 1 253 ? -4.363 -58.594 -57.062 1 81.62 253 THR B O 1
ATOM 4744 N N . THR B 1 254 ? -5.496 -57.188 -55.719 1 82.62 254 THR B N 1
ATOM 4745 C CA . THR B 1 254 ? -4.691 -56.062 -56.156 1 82.62 254 THR B CA 1
ATOM 4746 C C . THR B 1 254 ? -3.717 -55.625 -55.062 1 82.62 254 THR B C 1
ATOM 4748 O O . THR B 1 254 ? -2.842 -54.812 -55.312 1 82.62 254 THR B O 1
ATOM 4751 N N . ILE B 1 255 ? -3.822 -56.344 -54.062 1 80.56 255 ILE B N 1
ATOM 4752 C CA . ILE B 1 255 ? -3.016 -55.906 -52.938 1 80.56 255 ILE B CA 1
ATOM 4753 C C . ILE B 1 255 ? -1.566 -56.344 -53.125 1 80.56 255 ILE B C 1
ATOM 4755 O O . ILE B 1 255 ? -1.306 -57.5 -53.5 1 80.56 255 ILE B O 1
ATOM 4759 N N . ASP B 1 256 ? -0.731 -55.406 -53.156 1 87.25 256 ASP B N 1
ATOM 4760 C CA . ASP B 1 256 ? 0.701 -55.688 -53.062 1 87.25 256 ASP B CA 1
ATOM 4761 C C . ASP B 1 256 ? 1.138 -55.969 -51.656 1 87.25 256 ASP B C 1
ATOM 4763 O O . ASP B 1 256 ? 1.296 -55.031 -50.844 1 87.25 256 ASP B O 1
ATOM 4767 N N . GLN B 1 257 ? 1.39 -57.219 -51.438 1 86.5 257 GLN B N 1
ATOM 4768 C CA . GLN B 1 257 ? 1.653 -57.625 -50.062 1 86.5 257 GLN B CA 1
ATOM 4769 C C . GLN B 1 257 ? 2.943 -57 -49.531 1 86.5 257 GLN B C 1
ATOM 4771 O O . GLN B 1 257 ? 3.047 -56.688 -48.344 1 86.5 257 GLN B O 1
ATOM 4776 N N . ASP B 1 258 ? 3.926 -56.875 -50.406 1 89.69 258 ASP B N 1
ATOM 4777 C CA . ASP B 1 258 ? 5.191 -56.281 -50 1 89.69 258 ASP B CA 1
ATOM 4778 C C . ASP B 1 258 ? 5.012 -54.812 -49.625 1 89.69 258 ASP B C 1
ATOM 4780 O O . ASP B 1 258 ? 5.562 -54.375 -48.594 1 89.69 258 ASP B O 1
ATOM 4784 N N . LYS B 1 259 ? 4.203 -54.156 -50.406 1 90.25 259 LYS B N 1
ATOM 4785 C CA . LYS B 1 259 ? 3.943 -52.75 -50.125 1 90.25 259 LYS B CA 1
ATOM 4786 C C . LYS B 1 259 ? 3.129 -52.594 -48.844 1 90.25 259 LYS B C 1
ATOM 4788 O O . LYS B 1 259 ? 3.396 -51.688 -48.031 1 90.25 259 LYS B O 1
ATOM 4793 N N . LEU B 1 260 ? 2.195 -53.344 -48.625 1 89.94 260 LEU B N 1
ATOM 4794 C CA . LEU B 1 260 ? 1.359 -53.312 -47.438 1 89.94 260 LEU B CA 1
ATOM 4795 C C . LEU B 1 260 ? 2.189 -53.594 -46.188 1 89.94 260 LEU B C 1
ATOM 4797 O O . LEU B 1 260 ? 2.006 -52.906 -45.156 1 89.94 260 LEU B O 1
ATOM 4801 N N . GLU B 1 261 ? 3.09 -54.562 -46.312 1 91.44 261 GLU B N 1
ATOM 4802 C CA . GLU B 1 261 ? 3.947 -54.875 -45.156 1 91.44 261 GLU B CA 1
ATOM 4803 C C . GLU B 1 261 ? 4.871 -53.719 -44.812 1 91.44 261 GLU B C 1
ATOM 4805 O O . GLU B 1 261 ? 5.156 -53.469 -43.656 1 91.44 261 GLU B O 1
ATOM 4810 N N . GLU B 1 262 ? 5.293 -53.031 -45.812 1 92.06 262 GLU B N 1
ATOM 4811 C CA . GLU B 1 262 ? 6.172 -51.875 -45.594 1 92.06 262 GLU B CA 1
ATOM 4812 C C . GLU B 1 262 ? 5.441 -50.75 -44.875 1 92.06 262 GLU B C 1
ATOM 4814 O O . GLU B 1 262 ? 5.973 -50.156 -43.906 1 92.06 262 GLU B O 1
ATOM 4819 N N . ILE B 1 263 ? 4.223 -50.406 -45.25 1 91.5 263 ILE B N 1
ATOM 4820 C CA . ILE B 1 263 ? 3.475 -49.312 -44.656 1 91.5 263 ILE B CA 1
ATOM 4821 C C . ILE B 1 263 ? 3.043 -49.688 -43.25 1 91.5 263 ILE B C 1
ATOM 4823 O O . ILE B 1 263 ? 3.029 -48.844 -42.344 1 91.5 263 ILE B O 1
ATOM 4827 N N . LYS B 1 264 ? 2.75 -50.906 -43.031 1 93.31 264 LYS B N 1
ATOM 4828 C CA . LYS B 1 264 ? 2.375 -51.375 -41.719 1 93.31 264 LYS B CA 1
ATOM 4829 C C . LYS B 1 264 ? 3.564 -51.344 -40.75 1 93.31 264 LYS B C 1
ATOM 4831 O O . LYS B 1 264 ? 3.41 -51.031 -39.562 1 93.31 264 LYS B O 1
ATOM 4836 N N . ASN B 1 265 ? 4.688 -51.781 -41.344 1 95.5 265 ASN B N 1
ATOM 4837 C CA . ASN B 1 265 ? 5.895 -51.719 -40.531 1 95.5 265 ASN B CA 1
ATOM 4838 C C . ASN B 1 265 ? 6.227 -50.312 -40.094 1 95.5 265 ASN B C 1
ATOM 4840 O O . ASN B 1 265 ? 6.641 -50.094 -38.938 1 95.5 265 ASN B O 1
ATOM 4844 N N . LYS B 1 266 ? 6.07 -49.344 -40.969 1 94.38 266 LYS B N 1
ATOM 4845 C CA . LYS B 1 266 ? 6.305 -47.938 -40.625 1 94.38 266 LYS B CA 1
ATOM 4846 C C . LYS B 1 266 ? 5.297 -47.469 -39.594 1 94.38 266 LYS B C 1
ATOM 4848 O O . LYS B 1 266 ? 5.652 -46.719 -38.656 1 94.38 266 LYS B O 1
ATOM 4853 N N . MET B 1 267 ? 4.105 -47.812 -39.656 1 93.88 267 MET B N 1
ATOM 4854 C CA . MET B 1 267 ? 3.07 -47.438 -38.688 1 93.88 267 MET B CA 1
ATOM 4855 C C . MET B 1 267 ? 3.414 -48 -37.312 1 93.88 267 MET B C 1
ATOM 4857 O O . MET B 1 267 ? 3.277 -47.281 -36.312 1 93.88 267 MET B O 1
ATOM 4861 N N . ASN B 1 268 ? 3.859 -49.281 -37.281 1 95.69 268 ASN B N 1
ATOM 4862 C CA . ASN B 1 268 ? 4.223 -49.938 -36.031 1 95.69 268 ASN B CA 1
ATOM 4863 C C . ASN B 1 268 ? 5.414 -49.219 -35.375 1 95.69 268 ASN B C 1
ATOM 4865 O O . ASN B 1 268 ? 5.465 -49.094 -34.156 1 95.69 268 ASN B O 1
ATOM 4869 N N . GLN B 1 269 ? 6.324 -48.812 -36.188 1 96.69 269 GLN B N 1
ATOM 4870 C CA . GLN B 1 269 ? 7.469 -48.062 -35.688 1 96.69 269 GLN B CA 1
ATOM 4871 C C . GLN B 1 269 ? 7.039 -46.719 -35.094 1 96.69 269 GLN B C 1
ATOM 4873 O O . GLN B 1 269 ? 7.496 -46.344 -34 1 96.69 269 GLN B O 1
ATOM 4878 N N . ASP B 1 270 ? 6.211 -46.031 -35.781 1 95.62 270 ASP B N 1
ATOM 4879 C CA . ASP B 1 270 ? 5.742 -44.75 -35.312 1 95.62 270 ASP B CA 1
ATOM 4880 C C . ASP B 1 270 ? 4.832 -44.906 -34.094 1 95.62 270 ASP B C 1
ATOM 4882 O O . ASP B 1 270 ? 4.766 -44 -33.25 1 95.62 270 ASP B O 1
ATOM 4886 N N . GLU B 1 271 ? 4.121 -46 -34 1 95.12 271 GLU B N 1
ATOM 4887 C CA . GLU B 1 271 ? 3.336 -46.312 -32.812 1 95.12 271 GLU B CA 1
ATOM 4888 C C . GLU B 1 271 ? 4.234 -46.469 -31.578 1 95.12 271 GLU B C 1
ATOM 4890 O O . GLU B 1 271 ? 3.912 -45.969 -30.5 1 95.12 271 GLU B O 1
ATOM 4895 N N . ASP B 1 272 ? 5.289 -47.188 -31.797 1 96.69 272 ASP B N 1
ATOM 4896 C CA . ASP B 1 272 ? 6.238 -47.375 -30.703 1 96.69 272 ASP B CA 1
ATOM 4897 C C . ASP B 1 272 ? 6.848 -46.062 -30.266 1 96.69 272 ASP B C 1
ATOM 4899 O O . ASP B 1 272 ? 7.027 -45.812 -29.062 1 96.69 272 ASP B O 1
ATOM 4903 N N . VAL B 1 273 ? 7.184 -45.219 -31.234 1 97.31 273 VAL B N 1
ATOM 4904 C CA . VAL B 1 273 ? 7.746 -43.906 -30.906 1 97.31 273 VAL B CA 1
ATOM 4905 C C . VAL B 1 273 ? 6.723 -43.094 -30.141 1 97.31 273 VAL B C 1
ATOM 4907 O O . VAL B 1 273 ? 7.066 -42.406 -29.156 1 97.31 273 VAL B O 1
ATOM 4910 N N . PHE B 1 274 ? 5.504 -43.062 -30.531 1 96.69 274 PHE B N 1
ATOM 4911 C CA . PHE B 1 274 ? 4.406 -42.375 -29.875 1 96.69 274 PHE B CA 1
ATOM 4912 C C . PHE B 1 274 ? 4.211 -42.875 -28.453 1 96.69 274 PHE B C 1
ATOM 4914 O O . PHE B 1 274 ? 4.176 -42.094 -27.516 1 96.69 274 PHE B O 1
ATOM 4921 N N . ALA B 1 275 ? 4.18 -44.188 -28.312 1 96.25 275 ALA B N 1
ATOM 4922 C CA . ALA B 1 275 ? 3.986 -44.781 -27 1 96.25 275 ALA B CA 1
ATOM 4923 C C . ALA B 1 275 ? 5.141 -44.438 -26.062 1 96.25 275 ALA B C 1
ATOM 4925 O O . ALA B 1 275 ? 4.93 -44.125 -24.891 1 96.25 275 ALA B O 1
ATOM 4926 N N . ASN B 1 276 ? 6.324 -44.531 -26.609 1 97.62 276 ASN B N 1
ATOM 4927 C CA . ASN B 1 276 ? 7.504 -44.219 -25.812 1 97.62 276 ASN B CA 1
ATOM 4928 C C . ASN B 1 276 ? 7.547 -42.75 -25.406 1 97.62 276 ASN B C 1
ATOM 4930 O O . ASN B 1 276 ? 8.008 -42.438 -24.312 1 97.62 276 ASN B O 1
ATOM 4934 N N . SER B 1 277 ? 7.117 -41.906 -26.281 1 97.62 277 SER B N 1
ATOM 4935 C CA . SER B 1 277 ? 7.094 -40.469 -25.969 1 97.62 277 SER B CA 1
ATOM 4936 C C . SER B 1 277 ? 6.102 -40.188 -24.859 1 97.62 277 SER B C 1
ATOM 4938 O O . SER B 1 277 ? 6.348 -39.312 -24.016 1 97.62 277 SER B O 1
ATOM 4940 N N . ILE B 1 278 ? 4.941 -40.844 -24.828 1 97.75 278 ILE B N 1
ATOM 4941 C CA . ILE B 1 278 ? 3.945 -40.688 -23.781 1 97.75 278 ILE B CA 1
ATOM 4942 C C . ILE B 1 278 ? 4.539 -41.125 -22.438 1 97.75 278 ILE B C 1
ATOM 4944 O O . ILE B 1 278 ? 4.434 -40.375 -21.453 1 97.75 278 ILE B O 1
ATOM 4948 N N . GLU B 1 279 ? 5.184 -42.281 -22.453 1 97.62 279 GLU B N 1
ATOM 4949 C CA . GLU B 1 279 ? 5.773 -42.812 -21.219 1 97.62 279 GLU B CA 1
ATOM 4950 C C . GLU B 1 279 ? 6.855 -41.906 -20.688 1 97.62 279 GLU B C 1
ATOM 4952 O O . GLU B 1 279 ? 6.93 -41.656 -19.469 1 97.62 279 GLU B O 1
ATOM 4957 N N . ASN B 1 280 ? 7.637 -41.438 -21.594 1 98.06 280 ASN B N 1
ATOM 4958 C CA . ASN B 1 280 ? 8.695 -40.5 -21.188 1 98.06 280 ASN B CA 1
ATOM 4959 C C . ASN B 1 280 ? 8.133 -39.219 -20.609 1 98.06 280 ASN B C 1
ATOM 4961 O O . ASN B 1 280 ? 8.648 -38.688 -19.625 1 98.06 280 ASN B O 1
ATOM 4965 N N . CYS B 1 281 ? 7.137 -38.656 -21.234 1 98.19 281 CYS B N 1
ATOM 4966 C CA . CYS B 1 281 ? 6.508 -37.438 -20.766 1 98.19 281 CYS B CA 1
ATOM 4967 C C . CYS B 1 281 ? 5.926 -37.594 -19.375 1 98.19 281 CYS B C 1
ATOM 4969 O O . CYS B 1 281 ? 6.141 -36.781 -18.484 1 98.19 281 CYS B O 1
ATOM 4971 N N . ILE B 1 282 ? 5.23 -38.719 -19.109 1 97.88 282 ILE B N 1
ATOM 4972 C CA . ILE B 1 282 ? 4.637 -39 -17.812 1 97.88 282 ILE B CA 1
ATOM 4973 C C . ILE B 1 282 ? 5.738 -39.094 -16.75 1 97.88 282 ILE B C 1
ATOM 4975 O O . ILE B 1 282 ? 5.59 -38.594 -15.648 1 97.88 282 ILE B O 1
ATOM 4979 N N . LEU B 1 283 ? 6.836 -39.75 -17.188 1 98 283 LEU B N 1
ATOM 4980 C CA . LEU B 1 283 ? 7.961 -39.906 -16.266 1 98 283 LEU B CA 1
ATOM 4981 C C . LEU B 1 283 ? 8.539 -38.562 -15.859 1 98 283 LEU B C 1
ATOM 4983 O O . LEU B 1 283 ? 8.812 -38.344 -14.68 1 98 283 LEU B O 1
ATOM 4987 N N . GLU B 1 284 ? 8.734 -37.688 -16.766 1 97.69 284 GLU B N 1
ATOM 4988 C CA . GLU B 1 284 ? 9.305 -36.375 -16.484 1 97.69 284 GLU B CA 1
ATOM 4989 C C . GLU B 1 284 ? 8.344 -35.531 -15.656 1 97.69 284 GLU B C 1
ATOM 4991 O O . GLU B 1 284 ? 8.781 -34.75 -14.781 1 97.69 284 GLU B O 1
ATOM 4996 N N . ILE B 1 285 ? 7.059 -35.594 -15.914 1 97.88 285 ILE B N 1
ATOM 4997 C CA . ILE B 1 285 ? 6.059 -34.875 -15.133 1 97.88 285 ILE B CA 1
ATOM 4998 C C . ILE B 1 285 ? 6.09 -35.344 -13.68 1 97.88 285 ILE B C 1
ATOM 5000 O O . ILE B 1 285 ? 6.094 -34.531 -12.75 1 97.88 285 ILE B O 1
ATOM 5004 N N . ASN B 1 286 ? 6.145 -36.656 -13.531 1 96.25 286 ASN B N 1
ATOM 5005 C CA . ASN B 1 286 ? 6.191 -37.219 -12.188 1 96.25 286 ASN B CA 1
ATOM 5006 C C . ASN B 1 286 ? 7.465 -36.812 -11.453 1 96.25 286 ASN B C 1
ATOM 5008 O O . ASN B 1 286 ? 7.434 -36.562 -10.25 1 96.25 286 ASN B O 1
ATOM 5012 N N . LYS B 1 287 ? 8.547 -36.781 -12.18 1 96.5 287 LYS B N 1
ATOM 5013 C CA . LYS B 1 287 ? 9.805 -36.344 -11.602 1 96.5 287 LYS B CA 1
ATOM 5014 C C . LYS B 1 287 ? 9.703 -34.875 -11.141 1 96.5 287 LYS B C 1
ATOM 5016 O O . LYS B 1 287 ? 10.211 -34.531 -10.078 1 96.5 287 LYS B O 1
ATOM 5021 N N . LEU B 1 288 ? 9.062 -34.062 -11.914 1 97.12 288 LEU B N 1
ATOM 5022 C CA . LEU B 1 288 ? 8.836 -32.656 -11.555 1 97.12 288 LEU B CA 1
ATOM 5023 C C . LEU B 1 288 ? 8.07 -32.562 -10.242 1 97.12 288 LEU B C 1
ATOM 5025 O O . LEU B 1 288 ? 8.477 -31.812 -9.344 1 97.12 288 LEU B O 1
ATOM 5029 N N . PHE B 1 289 ? 6.977 -33.312 -10.039 1 94.88 289 PHE B N 1
ATOM 5030 C CA . PHE B 1 289 ? 6.129 -33.219 -8.852 1 94.88 289 PHE B CA 1
ATOM 5031 C C . PHE B 1 289 ? 6.855 -33.719 -7.621 1 94.88 289 PHE B C 1
ATOM 5033 O O . PHE B 1 289 ? 6.609 -33.281 -6.508 1 94.88 289 PHE B O 1
ATOM 5040 N N . GLU B 1 290 ? 7.766 -34.656 -7.82 1 92.75 290 GLU B N 1
ATOM 5041 C CA . GLU B 1 290 ? 8.555 -35.188 -6.707 1 92.75 290 GLU B CA 1
ATOM 5042 C C . GLU B 1 290 ? 9.539 -34.125 -6.195 1 92.75 290 GLU B C 1
ATOM 5044 O O . GLU B 1 290 ? 9.828 -34.094 -5 1 92.75 290 GLU B O 1
ATOM 5049 N N . GLU B 1 291 ? 9.906 -33.312 -7.133 1 92.25 291 GLU B N 1
ATOM 5050 C CA . GLU B 1 291 ? 10.938 -32.344 -6.777 1 92.25 291 GLU B CA 1
ATOM 5051 C C . GLU B 1 291 ? 10.32 -30.984 -6.445 1 92.25 291 GLU B C 1
ATOM 5053 O O . GLU B 1 291 ? 10.969 -30.125 -5.832 1 92.25 291 GLU B O 1
ATOM 5058 N N . LEU B 1 292 ? 9.016 -30.953 -6.883 1 90.88 292 LEU B N 1
ATOM 5059 C CA . LEU B 1 292 ? 8.367 -29.641 -6.758 1 90.88 292 LEU B CA 1
ATOM 5060 C C . LEU B 1 292 ? 7.992 -29.359 -5.305 1 90.88 292 LEU B C 1
ATOM 5062 O O . LEU B 1 292 ? 7.203 -30.094 -4.711 1 90.88 292 LEU B O 1
ATOM 5066 N N . GLN B 1 293 ? 8.781 -28.656 -4.465 1 91 293 GLN B N 1
ATOM 5067 C CA . GLN B 1 293 ? 8.492 -28.203 -3.107 1 91 293 GLN B CA 1
ATOM 5068 C C . GLN B 1 293 ? 7.82 -26.828 -3.117 1 91 293 GLN B C 1
ATOM 5070 O O . GLN B 1 293 ? 8.336 -25.875 -2.537 1 91 293 GLN B O 1
ATOM 5075 N N . LEU B 1 294 ? 6.547 -26.891 -3.699 1 94.44 294 LEU B N 1
ATOM 5076 C CA . LEU B 1 294 ? 5.859 -25.625 -3.934 1 94.44 294 LEU B CA 1
ATOM 5077 C C . LEU B 1 294 ? 5.57 -24.906 -2.617 1 94.44 294 LEU B C 1
ATOM 5079 O O . LEU B 1 294 ? 5.676 -23.672 -2.533 1 94.44 294 LEU B O 1
ATOM 5083 N N . LEU B 1 295 ? 5.246 -25.656 -1.559 1 93.88 295 LEU B N 1
ATOM 5084 C CA . LEU B 1 295 ? 4.859 -25.078 -0.272 1 93.88 295 LEU B CA 1
ATOM 5085 C C . LEU B 1 295 ? 6.02 -24.312 0.354 1 93.88 295 LEU B C 1
ATOM 5087 O O . LEU B 1 295 ? 5.805 -23.359 1.099 1 93.88 295 LEU B O 1
ATOM 5091 N N . GLU B 1 296 ? 7.219 -24.734 0.027 1 94.31 296 GLU B N 1
ATOM 5092 C CA . GLU B 1 296 ? 8.398 -24.094 0.598 1 94.31 296 GLU B CA 1
ATOM 5093 C C . GLU B 1 296 ? 8.484 -22.625 0.184 1 94.31 296 GLU B C 1
ATOM 5095 O O . GLU B 1 296 ? 8.938 -21.781 0.958 1 94.31 296 GLU B O 1
ATOM 5100 N N . TYR B 1 297 ? 8.062 -22.297 -1.013 1 95.06 297 TYR B N 1
ATOM 5101 C CA . TYR B 1 297 ? 8.078 -20.922 -1.479 1 95.06 297 TYR B CA 1
ATOM 5102 C C . TYR B 1 297 ? 7.133 -20.047 -0.654 1 95.06 297 TYR B C 1
ATOM 5104 O O . TYR B 1 297 ? 7.484 -18.938 -0.254 1 95.06 297 TYR B O 1
ATOM 5112 N N . PHE B 1 298 ? 5.984 -20.547 -0.332 1 95.81 298 PHE B N 1
ATOM 5113 C CA . PHE B 1 298 ? 5.008 -19.812 0.464 1 95.81 298 PHE B CA 1
ATOM 5114 C C . PHE B 1 298 ? 5.465 -19.703 1.914 1 95.81 298 PHE B C 1
ATOM 5116 O O . PHE B 1 298 ? 5.207 -18.688 2.576 1 95.81 298 PHE B O 1
ATOM 5123 N N . ARG B 1 299 ? 6.148 -20.734 2.367 1 94.69 299 ARG B N 1
ATOM 5124 C CA . ARG B 1 299 ? 6.684 -20.703 3.725 1 94.69 299 ARG B CA 1
ATOM 5125 C C . ARG B 1 299 ? 7.707 -19.594 3.887 1 94.69 299 ARG B C 1
ATOM 5127 O O . ARG B 1 299 ? 7.773 -18.953 4.941 1 94.69 299 ARG B O 1
ATOM 5134 N N . LYS B 1 300 ? 8.453 -19.344 2.877 1 91.81 300 LYS B N 1
ATOM 5135 C CA . LYS B 1 300 ? 9.438 -18.266 2.91 1 91.81 300 LYS B CA 1
ATOM 5136 C C . LYS B 1 300 ? 8.758 -16.906 3.004 1 91.81 300 LYS B C 1
ATOM 5138 O O . LYS B 1 300 ? 9.273 -15.992 3.658 1 91.81 300 LYS B O 1
ATOM 5143 N N . LEU B 1 301 ? 7.621 -16.766 2.342 1 96.06 301 LEU B N 1
ATOM 5144 C CA . LEU B 1 301 ? 6.879 -15.508 2.428 1 96.06 301 LEU B CA 1
ATOM 5145 C C . LEU B 1 301 ? 6.352 -15.281 3.84 1 96.06 301 LEU B C 1
ATOM 5147 O O . LEU B 1 301 ? 6.422 -14.172 4.367 1 96.06 301 LEU B O 1
ATOM 5151 N N . VAL B 1 302 ? 5.824 -16.328 4.438 1 96.25 302 VAL B N 1
ATOM 5152 C CA . VAL B 1 302 ? 5.297 -16.234 5.793 1 96.25 302 VAL B CA 1
ATOM 5153 C C . VAL B 1 302 ? 6.422 -15.875 6.762 1 96.25 302 VAL B C 1
ATOM 5155 O O . VAL B 1 302 ? 6.242 -15.031 7.645 1 96.25 302 VAL B O 1
ATOM 5158 N N . GLN B 1 303 ? 7.551 -16.5 6.523 1 94.38 303 GLN B N 1
ATOM 5159 C CA . GLN B 1 303 ? 8.695 -16.203 7.379 1 94.38 303 GLN B CA 1
ATOM 5160 C C . GLN B 1 303 ? 9.148 -14.75 7.199 1 94.38 303 GLN B C 1
ATOM 5162 O O . GLN B 1 303 ? 9.5 -14.078 8.172 1 94.38 303 GLN B O 1
ATOM 5167 N N . ALA B 1 304 ? 9.18 -14.297 5.996 1 93 304 ALA B N 1
ATOM 5168 C CA . ALA B 1 304 ? 9.539 -12.906 5.727 1 93 304 ALA B CA 1
ATOM 5169 C C . ALA B 1 304 ? 8.578 -11.945 6.426 1 93 304 ALA B C 1
ATOM 5171 O O . ALA B 1 304 ? 9 -10.938 6.984 1 93 304 ALA B O 1
ATOM 5172 N N . GLU B 1 305 ? 7.285 -12.258 6.379 1 96.62 305 GLU B N 1
ATOM 5173 C CA . GLU B 1 305 ? 6.281 -11.461 7.074 1 96.62 305 GLU B CA 1
ATOM 5174 C C . GLU B 1 305 ? 6.52 -11.461 8.578 1 96.62 305 GLU B C 1
ATOM 5176 O O . GLU B 1 305 ? 6.449 -10.406 9.219 1 96.62 305 GLU B O 1
ATOM 5181 N N . LEU B 1 306 ? 6.766 -12.617 9.086 1 95.94 306 LEU B N 1
ATOM 5182 C CA . LEU B 1 306 ? 7.004 -12.727 10.516 1 95.94 306 LEU B CA 1
ATOM 5183 C C . LEU B 1 306 ? 8.211 -11.898 10.938 1 95.94 306 LEU B C 1
ATOM 5185 O O . LEU B 1 306 ? 8.141 -11.148 11.914 1 95.94 306 LEU B O 1
ATOM 5189 N N . ASP B 1 307 ? 9.25 -11.977 10.211 1 92.62 307 ASP B N 1
ATOM 5190 C CA . ASP B 1 307 ? 10.461 -11.211 10.516 1 92.62 307 ASP B CA 1
ATOM 5191 C C . ASP B 1 307 ? 10.195 -9.711 10.422 1 92.62 307 ASP B C 1
ATOM 5193 O O . ASP B 1 307 ? 10.68 -8.945 11.25 1 92.62 307 ASP B O 1
ATOM 5197 N N . TYR B 1 308 ? 9.523 -9.328 9.414 1 96.56 308 TYR B N 1
ATOM 5198 C CA . TYR B 1 308 ? 9.164 -7.926 9.234 1 96.56 308 TYR B CA 1
ATOM 5199 C C . TYR B 1 308 ? 8.43 -7.387 10.453 1 96.56 308 TYR B C 1
ATOM 5201 O O . TYR B 1 308 ? 8.781 -6.328 10.984 1 96.56 308 TYR B O 1
ATOM 5209 N N . HIS B 1 309 ? 7.441 -8.055 10.914 1 97.12 309 HIS B N 1
ATOM 5210 C CA . HIS B 1 309 ? 6.633 -7.598 12.039 1 97.12 309 HIS B CA 1
ATOM 5211 C C . HIS B 1 309 ? 7.418 -7.668 13.344 1 97.12 309 HIS B C 1
ATOM 5213 O O . HIS B 1 309 ? 7.312 -6.773 14.18 1 97.12 309 HIS B O 1
ATOM 5219 N N . LYS B 1 310 ? 8.188 -8.719 13.508 1 95.31 310 LYS B N 1
ATOM 5220 C CA . LYS B 1 310 ? 9.023 -8.828 14.703 1 95.31 310 LYS B CA 1
ATOM 5221 C C . LYS B 1 310 ? 10.008 -7.664 14.797 1 95.31 310 LYS B C 1
ATOM 5223 O O . LYS B 1 310 ? 10.141 -7.047 15.852 1 95.31 310 LYS B O 1
ATOM 5228 N N . ASN B 1 311 ? 10.633 -7.406 13.688 1 94 311 ASN B N 1
ATOM 5229 C CA . ASN B 1 311 ? 11.609 -6.32 13.656 1 94 311 ASN B CA 1
ATOM 5230 C C . ASN B 1 311 ? 10.938 -4.961 13.828 1 94 311 ASN B C 1
ATOM 5232 O O . ASN B 1 311 ? 11.516 -4.047 14.414 1 94 311 ASN B O 1
ATOM 5236 N N . SER B 1 312 ? 9.766 -4.805 13.328 1 95.5 312 SER B N 1
ATOM 5237 C CA . SER B 1 312 ? 9.016 -3.566 13.5 1 95.5 312 SER B CA 1
ATOM 5238 C C . SER B 1 312 ? 8.648 -3.346 14.961 1 95.5 312 SER B C 1
ATOM 5240 O O . SER B 1 312 ? 8.719 -2.221 15.461 1 95.5 312 SER B O 1
ATOM 5242 N N . VAL B 1 313 ? 8.289 -4.43 15.672 1 95.06 313 VAL B N 1
ATOM 5243 C CA . VAL B 1 313 ? 7.984 -4.336 17.094 1 95.06 313 VAL B CA 1
ATOM 5244 C C . VAL B 1 313 ? 9.227 -3.883 17.859 1 95.06 313 VAL B C 1
ATOM 5246 O O . VAL B 1 313 ? 9.156 -2.967 18.688 1 95.06 313 VAL B O 1
ATOM 5249 N N . LYS B 1 314 ? 10.32 -4.473 17.531 1 91.94 314 LYS B N 1
ATOM 5250 C CA . LYS B 1 314 ? 11.57 -4.109 18.188 1 91.94 314 LYS B CA 1
ATOM 5251 C C . LYS B 1 314 ? 11.914 -2.643 17.953 1 91.94 314 LYS B C 1
ATOM 5253 O O . LYS B 1 314 ? 12.312 -1.933 18.875 1 91.94 314 LYS B O 1
ATOM 5258 N N . LEU B 1 315 ? 11.68 -2.254 16.703 1 88.5 315 LEU B N 1
ATOM 5259 C CA . LEU B 1 315 ? 11.969 -0.875 16.328 1 88.5 315 LEU B CA 1
ATOM 5260 C C . LEU B 1 315 ? 11.078 0.099 17.094 1 88.5 315 LEU B C 1
ATOM 5262 O O . LEU B 1 315 ? 11.57 1.068 17.672 1 88.5 315 LEU B O 1
ATOM 5266 N N . LEU B 1 316 ? 9.836 -0.224 17.188 1 94.44 316 LEU B N 1
ATOM 5267 C CA . LEU B 1 316 ? 8.852 0.67 17.797 1 94.44 316 LEU B CA 1
ATOM 5268 C C . LEU B 1 316 ? 9.023 0.716 19.312 1 94.44 316 LEU B C 1
ATOM 5270 O O . LEU B 1 316 ? 8.828 1.764 19.922 1 94.44 316 LEU B O 1
ATOM 5274 N N . GLU B 1 317 ? 9.438 -0.322 19.859 1 91.44 317 GLU B N 1
ATOM 5275 C CA . GLU B 1 317 ? 9.633 -0.378 21.312 1 91.44 317 GLU B CA 1
ATOM 5276 C C . GLU B 1 317 ? 10.922 0.331 21.719 1 91.44 317 GLU B C 1
ATOM 5278 O O . GLU B 1 317 ? 11.094 0.685 22.891 1 91.44 317 GLU B O 1
ATOM 5283 N N . SER B 1 318 ? 11.758 0.496 20.75 1 83.81 318 SER B N 1
ATOM 5284 C CA . SER B 1 318 ? 13.023 1.15 21.047 1 83.81 318 SER B CA 1
ATOM 5285 C C . SER B 1 318 ? 12.859 2.662 21.141 1 83.81 318 SER B C 1
ATOM 5287 O O . SER B 1 318 ? 13.719 3.355 21.688 1 83.81 318 SER B O 1
ATOM 5289 N N . PHE B 1 319 ? 11.805 3.092 20.609 1 76.69 319 PHE B N 1
ATOM 5290 C CA . PHE B 1 319 ? 11.586 4.535 20.625 1 76.69 319 PHE B CA 1
ATOM 5291 C C . PHE B 1 319 ? 10.734 4.938 21.828 1 76.69 319 PHE B C 1
ATOM 5293 O O . PHE B 1 319 ? 9.773 4.25 22.172 1 76.69 319 PHE B O 1
ATOM 5300 N N . ASP B 1 320 ? 11.391 5.891 22.609 1 71.31 320 ASP B N 1
ATOM 5301 C CA . ASP B 1 320 ? 10.648 6.492 23.703 1 71.31 320 ASP B CA 1
ATOM 5302 C C . ASP B 1 320 ? 9.742 7.621 23.219 1 71.31 320 ASP B C 1
ATOM 5304 O O . ASP B 1 320 ? 10.188 8.766 23.109 1 71.31 320 ASP B O 1
ATOM 5308 N N . PHE B 1 321 ? 8.766 7.148 22.531 1 68.69 321 PHE B N 1
ATOM 5309 C CA . PHE B 1 321 ? 7.84 8.164 22.047 1 68.69 321 PHE B CA 1
ATOM 5310 C C . PHE B 1 321 ? 6.66 8.312 23 1 68.69 321 PHE B C 1
ATOM 5312 O O . PHE B 1 321 ? 6.113 7.316 23.484 1 68.69 321 PHE B O 1
#

Solvent-accessible surface area (backbone atoms only — not comparable to full-atom values): 35507 Å² total; per-residue (Å²): 132,83,78,73,68,62,63,65,55,46,53,56,46,48,55,52,46,57,53,46,54,60,52,53,61,68,58,59,74,59,78,69,72,80,75,71,80,90,62,84,42,76,62,57,46,50,52,49,50,50,41,65,70,61,63,74,52,94,65,85,71,85,76,77,57,67,70,52,55,51,51,51,50,52,53,50,34,53,51,49,38,52,51,54,54,44,52,56,59,55,43,56,75,38,62,27,28,42,36,27,54,82,75,32,59,85,45,57,84,65,75,67,70,70,59,58,69,68,52,67,70,57,58,58,63,59,46,53,69,48,37,57,46,27,71,71,66,68,48,69,89,71,79,78,72,85,60,89,81,61,61,56,25,47,35,38,46,50,16,51,55,45,53,60,40,44,66,59,44,66,87,38,76,91,41,46,65,60,43,51,51,47,50,49,49,20,48,50,29,34,49,51,33,50,43,49,50,54,37,35,50,46,46,44,52,60,33,48,48,44,50,53,47,46,44,60,68,59,47,45,57,50,52,53,40,53,51,48,29,52,52,31,46,48,50,25,44,53,34,48,48,51,50,51,50,52,57,69,77,31,51,92,84,63,55,51,65,68,59,51,51,51,48,51,51,51,26,52,52,34,43,50,51,26,53,51,37,47,54,51,42,48,51,53,52,52,51,48,60,74,65,53,61,68,65,57,43,56,45,50,50,53,49,35,51,38,49,37,24,48,52,44,32,54,54,51,69,67,48,94,114,134,83,79,70,66,61,61,66,54,45,54,57,47,47,55,53,48,56,55,48,52,60,52,53,61,67,59,60,74,59,77,68,72,81,77,71,81,90,62,84,42,76,63,56,44,52,51,48,51,51,41,65,73,59,62,74,51,97,66,84,71,84,75,76,57,68,70,52,54,52,51,52,50,51,51,51,34,53,50,49,37,53,51,53,54,43,52,55,59,54,44,57,75,39,61,26,27,41,36,27,51,82,72,31,55,84,43,54,83,61,74,68,70,70,60,59,70,69,54,68,70,59,58,57,65,57,45,55,68,49,38,58,46,26,69,72,67,67,47,69,88,72,79,80,72,87,61,89,81,59,62,57,26,47,36,37,46,52,14,50,56,45,54,61,39,44,67,60,44,66,86,37,75,90,42,47,66,60,42,51,51,46,50,50,50,20,49,50,29,36,50,51,31,51,42,49,51,54,34,35,48,47,46,43,52,61,34,47,48,45,50,52,48,45,44,61,70,59,46,45,57,52,52,53,39,54,52,49,30,52,52,31,46,48,51,25,43,53,35,50,48,51,50,54,50,51,57,68,76,32,52,94,85,63,54,51,65,68,60,51,49,52,48,49,51,51,27,53,52,33,42,50,52,26,52,50,38,47,53,51,42,49,51,52,52,51,51,47,59,73,65,54,59,67,65,56,42,56,46,49,50,52,49,36,51,38,50,38,24,48,52,46,32,54,54,51,68,68,50,94,114